Protein AF-0000000075752750 (afdb_homodimer)

Foldseek 3Di:
DEEEEEDDALLSLLLQQLVQVDPYAYEYEYQDDDPSCVPGNHHYDHDPLALVRLLVRCQPGQEYEYQDDDDLVCLLSSLVSNCSSCLPHPHHQEYEGNDQAFPCVVVLCPLVVCSVSVVSSLVVVVVDDRHFYAYEHQFAELLQVDPPVLRSHDHLPLLAQADPVQLEGEQEAPQFAKAFYAHSSLVSLLVVLQSVCCSVVVDGDDHYAYAGQDMDGSVVVQVLVCVVPVSHDYDYDYLVVLVVLLVVCVVVVNPCSSSSSSNNVSVDNRRPDDPVRHDDACDDSNNPDHGDDSNNVVVVSVVVVVD/DEEEEEDDALLSLLLQQLVQVDPYAYEYEYQDDDPSCVPGNHHYDYDPLALVRLLVRCQPGQEYEYQDDDDLVCLLSSLVSNCSSCLPHPHHQEYEGNDQAFQCVVVLCPLVVCSVSVVNSLVVVVVDDRHFYAYEHQFAELLQVDPPVLRSHDHLPLLAQADPVQLEGEQEAPQFAKAFYAHSSLVSLLVVLQSVCCSVVVDGDDHYAYAGQDMDGSVVVQVLVCVVPVSHDYDYDYLVVLVVLLVVCVVVVNPCSSSSSSNNVSVDNRRPDDPVRHDDACDDSNNPDHGDDSNNVVVVSVVVVVD

pLDDT: mean 96.0, std 5.44, range [47.97, 98.88]

Structure (mmCIF, N/CA/C/O backbone):
data_AF-0000000075752750-model_v1
#
loop_
_entity.id
_entity.type
_entity.pdbx_description
1 polymer 'Pc13g11240 protein'
#
loop_
_atom_site.group_PDB
_atom_site.id
_atom_site.type_symbol
_atom_site.label_atom_id
_atom_site.label_alt_id
_atom_site.label_comp_id
_atom_site.label_asym_id
_atom_site.label_entity_id
_atom_site.label_seq_id
_atom_site.pdbx_PDB_ins_code
_atom_site.Cartn_x
_atom_site.Cartn_y
_atom_site.Cartn_z
_atom_site.occupancy
_atom_site.B_iso_or_equiv
_atom_site.auth_seq_id
_atom_site.auth_comp_id
_atom_site.auth_asym_id
_atom_site.auth_atom_id
_atom_site.pdbx_PDB_model_num
ATOM 1 N N . MET A 1 1 ? 0.441 30.922 26.984 1 95.94 1 MET A N 1
ATOM 2 C CA . MET A 1 1 ? 0.992 31.484 25.75 1 95.94 1 MET A CA 1
ATOM 3 C C . MET A 1 1 ? -0.102 32.125 24.906 1 95.94 1 MET A C 1
ATOM 5 O O . MET A 1 1 ? -1.287 32 25.219 1 95.94 1 MET A O 1
ATOM 9 N N . LYS A 1 2 ? 0.288 32.969 23.938 1 98 2 LYS A N 1
ATOM 10 C CA . LYS A 1 2 ? -0.634 33.531 22.953 1 98 2 LYS A CA 1
ATOM 11 C C . LYS A 1 2 ? -0.424 32.906 21.594 1 98 2 LYS A C 1
ATOM 13 O O . LYS A 1 2 ? 0.65 33.031 21 1 98 2 LYS A O 1
ATOM 18 N N . ILE A 1 3 ? -1.466 32.281 21.062 1 98.25 3 ILE A N 1
ATOM 19 C CA . ILE A 1 3 ? -1.361 31.484 19.828 1 98.25 3 ILE A CA 1
ATOM 20 C C . ILE A 1 3 ? -2.275 32.094 18.766 1 98.25 3 ILE A C 1
ATOM 22 O O . ILE A 1 3 ? -3.451 32.344 19.031 1 98.25 3 ILE A O 1
ATOM 26 N N . ALA A 1 4 ? -1.697 32.312 17.641 1 98.62 4 ALA A N 1
ATOM 27 C CA . ALA A 1 4 ? -2.484 32.75 16.484 1 98.62 4 ALA A CA 1
ATOM 28 C C . ALA A 1 4 ? -2.92 31.562 15.633 1 98.62 4 ALA A C 1
ATOM 30 O O . ALA A 1 4 ? -2.104 30.703 15.281 1 98.62 4 ALA A O 1
ATOM 31 N N . LEU A 1 5 ? -4.168 31.453 15.344 1 98.31 5 LEU A N 1
ATOM 32 C CA . LEU A 1 5 ? -4.715 30.531 14.359 1 98.31 5 LEU A CA 1
ATOM 33 C C . LEU A 1 5 ? -5.113 31.25 13.078 1 98.31 5 LEU A C 1
ATOM 35 O O . LEU A 1 5 ? -5.949 32.156 13.117 1 98.31 5 LEU A O 1
ATOM 39 N N . VAL A 1 6 ? -4.457 30.891 12.016 1 98.38 6 VAL A N 1
ATOM 40 C CA . VAL A 1 6 ? -4.762 31.547 10.742 1 98.38 6 VAL A CA 1
ATOM 41 C C . VAL A 1 6 ? -5.699 30.656 9.922 1 98.38 6 VAL A C 1
ATOM 43 O O . VAL A 1 6 ? -5.332 29.547 9.531 1 98.38 6 VAL A O 1
ATOM 46 N N . GLY A 1 7 ? -6.852 31.125 9.562 1 96 7 GLY A N 1
ATOM 47 C CA . GLY A 1 7 ? -7.883 30.375 8.875 1 96 7 GLY A CA 1
ATOM 48 C C . GLY A 1 7 ? -9.016 29.938 9.789 1 96 7 GLY A C 1
ATOM 49 O O . GLY A 1 7 ? -8.773 29.297 10.82 1 96 7 GLY A O 1
ATOM 50 N N . ALA A 1 8 ? -10.227 30.25 9.383 1 92.75 8 ALA A N 1
ATOM 51 C CA . ALA A 1 8 ? -11.398 29.953 10.195 1 92.75 8 ALA A CA 1
ATOM 52 C C . ALA A 1 8 ? -12.336 28.984 9.477 1 92.75 8 ALA A C 1
ATOM 54 O O . ALA A 1 8 ? -13.555 29.141 9.531 1 92.75 8 ALA A O 1
ATOM 55 N N . GLY A 1 9 ? -11.742 28.094 8.672 1 93.5 9 GLY A N 1
ATOM 56 C CA . GLY A 1 9 ? -12.531 27.016 8.109 1 93.5 9 GLY A CA 1
ATOM 57 C C . GLY A 1 9 ? -12.922 25.969 9.133 1 93.5 9 GLY A C 1
ATOM 58 O O . GLY A 1 9 ? -12.766 26.172 10.336 1 93.5 9 GLY A O 1
ATOM 59 N N . GLU A 1 10 ? -13.43 24.844 8.703 1 94.44 10 GLU A N 1
ATOM 60 C CA . GLU A 1 10 ? -13.969 23.797 9.578 1 94.44 10 GLU A CA 1
ATOM 61 C C . GLU A 1 10 ? -12.891 23.266 10.516 1 94.44 10 GLU A C 1
ATOM 63 O O . GLU A 1 10 ? -13.117 23.125 11.719 1 94.44 10 GLU A O 1
ATOM 68 N N . VAL A 1 11 ? -11.711 22.953 9.977 1 96.69 11 VAL A N 1
ATOM 69 C CA . VAL A 1 11 ? -10.617 22.453 10.812 1 96.69 11 VAL A CA 1
ATOM 70 C C . VAL A 1 11 ? -10.188 23.531 11.805 1 96.69 11 VAL A C 1
ATOM 72 O O . VAL A 1 11 ? -9.977 23.25 12.984 1 96.69 11 VAL A O 1
ATOM 75 N N . GLY A 1 12 ? -10.07 24.766 11.312 1 96.62 12 GLY A N 1
ATOM 76 C CA . GLY A 1 12 ? -9.711 25.891 12.18 1 96.62 12 GLY A CA 1
ATOM 77 C C . GLY A 1 12 ? -10.672 26.062 13.344 1 96.62 12 GLY A C 1
ATOM 78 O O . GLY A 1 12 ? -10.242 26.266 14.484 1 96.62 12 GLY A O 1
ATOM 79 N N . LEU A 1 13 ? -11.922 25.953 13.039 1 94.94 13 LEU A N 1
ATOM 80 C CA . LEU A 1 13 ? -12.945 26.109 14.07 1 94.94 13 LEU A CA 1
ATOM 81 C C . LEU A 1 13 ? -12.836 25 15.109 1 94.94 13 LEU A C 1
ATOM 83 O O . LEU A 1 13 ? -13.008 25.25 16.312 1 94.94 13 LEU A O 1
ATOM 87 N N . CYS A 1 14 ? -12.547 23.781 14.688 1 95.81 14 CYS A N 1
ATOM 88 C CA . CYS A 1 14 ? -12.359 22.688 15.625 1 95.81 14 CYS A CA 1
ATOM 89 C C . CYS A 1 14 ? -11.156 22.938 16.531 1 95.81 14 CYS A C 1
ATOM 91 O O . CYS A 1 14 ? -11.242 22.75 17.734 1 95.81 14 CYS A O 1
ATOM 93 N N . LEU A 1 15 ? -10.07 23.438 15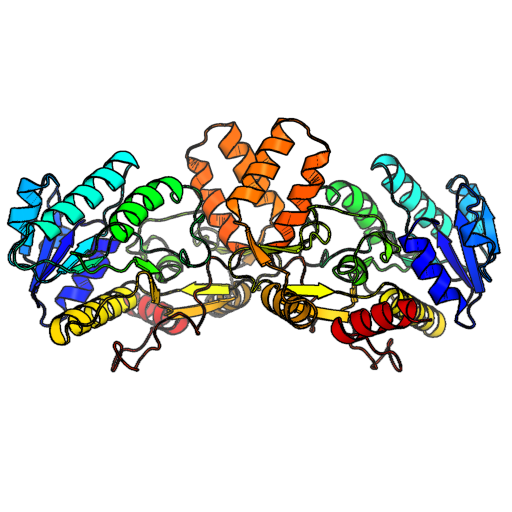.953 1 97.31 15 LEU A N 1
ATOM 94 C CA . LEU A 1 15 ? -8.852 23.672 16.734 1 97.31 15 LEU A CA 1
ATOM 95 C C . LEU A 1 15 ? -9.055 24.812 17.719 1 97.31 15 LEU A C 1
ATOM 97 O O . LEU A 1 15 ? -8.719 24.688 18.906 1 97.31 15 LEU A O 1
ATOM 101 N N . VAL A 1 16 ? -9.664 25.906 17.25 1 96.12 16 VAL A N 1
ATOM 102 C CA . VAL A 1 16 ? -9.812 27.078 18.109 1 96.12 16 VAL A CA 1
ATOM 103 C C . VAL A 1 16 ? -10.742 26.75 19.266 1 96.12 16 VAL A C 1
ATOM 105 O O . VAL A 1 16 ? -10.531 27.219 20.391 1 96.12 16 VAL A O 1
ATOM 108 N N . THR A 1 17 ? -11.773 25.953 19 1 95.19 17 THR A N 1
ATOM 109 C CA . THR A 1 17 ? -12.688 25.531 20.047 1 95.19 17 THR A CA 1
ATOM 110 C C . THR A 1 17 ? -11.93 24.812 21.156 1 95.19 17 THR A C 1
ATOM 112 O O . THR A 1 17 ? -12.156 25.078 22.344 1 95.19 17 THR A O 1
ATOM 115 N N . GLU A 1 18 ? -11.062 23.953 20.781 1 95.69 18 GLU A N 1
ATOM 116 C CA . GLU A 1 18 ? -10.281 23.203 21.766 1 95.69 18 GLU A CA 1
ATOM 117 C C . GLU A 1 18 ? -9.234 24.094 22.438 1 95.69 18 GLU A C 1
ATOM 119 O O . GLU A 1 18 ? -9.008 23.984 23.641 1 95.69 18 GLU A O 1
ATOM 124 N N . PHE A 1 19 ? -8.547 24.984 21.625 1 97.25 19 PHE A N 1
ATOM 125 C CA . PHE A 1 19 ? -7.547 25.891 22.172 1 97.25 19 PHE A CA 1
ATOM 126 C C . PHE A 1 19 ? -8.148 26.766 23.266 1 97.25 19 PHE A C 1
ATOM 128 O O . PHE A 1 19 ? -7.52 27 24.312 1 97.25 19 PHE A O 1
ATOM 135 N N . CYS A 1 20 ? -9.344 27.172 23.078 1 96.38 20 CYS A N 1
ATOM 136 C CA . CYS A 1 20 ? -9.992 28.125 23.984 1 96.38 20 CYS A CA 1
ATOM 137 C C . CYS A 1 20 ? -10.367 27.469 25.297 1 96.38 20 CYS A C 1
ATOM 139 O O . CYS A 1 20 ? -10.695 28.156 26.266 1 96.38 20 CYS A O 1
ATOM 141 N N . LYS A 1 21 ? -10.305 26.141 25.375 1 95.25 21 LYS A N 1
ATOM 142 C CA . LYS A 1 21 ? -10.555 25.438 26.625 1 95.25 21 LYS A CA 1
ATOM 143 C C . LYS A 1 21 ? -9.328 25.484 27.531 1 95.25 21 LYS A C 1
ATOM 145 O O . LYS A 1 21 ? -9.414 25.172 28.719 1 95.25 21 LYS A O 1
ATOM 150 N N . SER A 1 22 ? -8.234 25.891 26.969 1 94.12 22 SER A N 1
ATOM 151 C CA . SER A 1 22 ? -7.004 26.016 27.75 1 94.12 22 SER A CA 1
ATOM 152 C C . SER A 1 22 ? -6.848 27.406 28.328 1 94.12 22 SER A C 1
ATOM 154 O O . SER A 1 22 ? -7.73 28.25 28.172 1 94.12 22 SER A O 1
ATOM 156 N N . GLU A 1 23 ? -5.754 27.578 29.094 1 92.44 23 GLU A N 1
ATOM 157 C CA . GLU A 1 23 ? -5.473 28.875 29.672 1 92.44 23 GLU A CA 1
ATOM 158 C C . GLU A 1 23 ? -4.738 29.781 28.688 1 92.44 23 GLU A C 1
ATOM 160 O O . GLU A 1 23 ? -4.422 30.938 29.016 1 92.44 23 GLU A O 1
ATOM 165 N N . ASP A 1 24 ? -4.57 29.297 27.5 1 95.12 24 ASP A N 1
ATOM 166 C CA . ASP A 1 24 ? -3.84 30.047 26.5 1 95.12 24 ASP A CA 1
ATOM 167 C C . ASP A 1 24 ? -4.719 31.141 25.891 1 95.12 24 ASP A C 1
ATOM 169 O O . ASP A 1 24 ? -5.945 31 25.844 1 95.12 24 ASP A O 1
ATOM 173 N N . LYS A 1 25 ? -4.055 32.25 25.5 1 97 25 LYS A N 1
ATOM 174 C CA . LYS A 1 25 ? -4.746 33.281 24.719 1 97 25 LYS A CA 1
ATOM 175 C C . LYS A 1 25 ? -4.758 32.906 23.234 1 97 25 LYS A C 1
ATOM 177 O O . LYS A 1 25 ? -3.73 32.531 22.672 1 97 25 LYS A O 1
ATOM 182 N N . VAL A 1 26 ? -5.941 33 22.625 1 97.62 26 VAL A N 1
ATOM 183 C CA . VAL A 1 26 ? -6.09 32.594 21.234 1 97.62 26 VAL A CA 1
ATOM 184 C C . VAL A 1 26 ? -6.504 33.781 20.375 1 97.62 26 VAL A C 1
ATOM 186 O O . VAL A 1 26 ? -7.402 34.531 20.75 1 97.62 26 VAL A O 1
ATOM 189 N N . VAL A 1 27 ? -5.828 33.969 19.297 1 97.56 27 VAL A N 1
ATOM 190 C CA . VAL A 1 27 ? -6.152 34.969 18.266 1 97.56 27 VAL A CA 1
ATOM 191 C C . VAL A 1 27 ? -6.461 34.281 16.953 1 97.56 27 VAL A C 1
ATOM 193 O O . VAL A 1 27 ? -5.672 33.438 16.469 1 97.56 27 VAL A O 1
ATOM 196 N N . VAL A 1 28 ? -7.613 34.562 16.391 1 97.62 28 VAL A N 1
ATOM 197 C CA . VAL A 1 28 ? -7.973 34 15.094 1 97.62 28 VAL A CA 1
ATOM 198 C C . VAL A 1 28 ? -7.809 35.062 13.992 1 97.62 28 VAL A C 1
ATOM 200 O O . VAL A 1 28 ? -8.375 36.125 14.078 1 97.62 28 VAL A O 1
ATOM 203 N N . LEU A 1 29 ? -6.945 34.781 13.055 1 98 29 LEU A N 1
ATOM 204 C CA . LEU A 1 29 ? -6.793 35.625 11.867 1 98 29 LEU A CA 1
ATOM 205 C C . LEU A 1 29 ? -7.617 35.062 10.711 1 98 29 LEU A C 1
ATOM 207 O O . LEU A 1 29 ? -7.445 33.906 10.312 1 98 29 LEU A O 1
ATOM 211 N N . THR A 1 30 ? -8.508 35.812 10.188 1 96.62 30 THR A N 1
ATOM 212 C CA . THR A 1 30 ? -9.375 35.406 9.086 1 96.62 30 THR A CA 1
ATOM 213 C C . THR A 1 30 ? -9.711 36.594 8.195 1 96.62 30 THR A C 1
ATOM 215 O O . THR A 1 30 ? -9.562 37.75 8.602 1 96.62 30 THR A O 1
ATOM 218 N N . SER A 1 31 ? -10.016 36.312 6.906 1 94.56 31 SER A N 1
ATOM 219 C CA . SER A 1 31 ? -10.352 37.375 5.984 1 94.56 31 SER A CA 1
ATOM 220 C C . SER A 1 31 ? -11.805 37.812 6.16 1 94.56 31 SER A C 1
ATOM 222 O O . SER A 1 31 ? -12.172 38.938 5.746 1 94.56 31 SER A O 1
ATOM 224 N N . THR A 1 32 ? -12.641 36.938 6.688 1 90.12 32 THR A N 1
ATOM 225 C CA . THR A 1 32 ? -14.055 37.219 6.906 1 90.12 32 THR A CA 1
ATOM 226 C C . THR A 1 32 ? -14.492 36.781 8.297 1 90.12 32 THR A C 1
ATOM 228 O O . THR A 1 32 ? -14.086 35.688 8.75 1 90.12 32 THR A O 1
ATOM 231 N N . VAL A 1 33 ? -15.312 37.531 8.906 1 86.06 33 VAL A N 1
ATOM 232 C CA . VAL A 1 33 ? -15.797 37.188 10.234 1 86.06 33 VAL A CA 1
ATOM 233 C C . VAL A 1 33 ? -16.969 36.188 10.102 1 86.06 33 VAL A C 1
ATOM 235 O O . VAL A 1 33 ? -17.984 36.531 9.469 1 86.06 33 VAL A O 1
ATOM 238 N N . LYS A 1 34 ? -16.812 35.031 10.578 1 85.69 34 LYS A N 1
ATOM 239 C CA . LYS A 1 34 ? -17.875 34.062 10.617 1 85.69 34 LYS A CA 1
ATOM 240 C C . LYS A 1 34 ? -18.641 34.094 11.93 1 85.69 34 LYS A C 1
ATOM 242 O O . LYS A 1 34 ? -18.047 34.344 12.992 1 85.69 34 LYS A O 1
ATOM 247 N N . PRO A 1 35 ? -19.891 33.875 11.852 1 82.81 35 PRO A N 1
ATOM 248 C CA . PRO A 1 35 ? -20.703 33.875 13.07 1 82.81 35 PRO A CA 1
ATOM 249 C C . PRO A 1 35 ? -20.25 32.844 14.094 1 82.81 35 PRO A C 1
ATOM 251 O O . PRO A 1 35 ? -20.328 33.094 15.305 1 82.81 35 PRO A O 1
ATOM 254 N N . SER A 1 36 ? -19.719 31.766 13.688 1 82.75 36 SER A N 1
ATOM 255 C CA . SER A 1 36 ? -19.312 30.656 14.547 1 82.75 36 SER A CA 1
ATOM 256 C C . SER A 1 36 ? -18.156 31.078 15.469 1 82.75 36 SER A C 1
ATOM 258 O O . SER A 1 36 ? -17.906 30.422 16.484 1 82.75 36 SER A O 1
ATOM 260 N N . LEU A 1 37 ? -17.547 32.156 15.141 1 83.94 37 LEU A N 1
ATOM 261 C CA . LEU A 1 37 ? -16.391 32.594 15.906 1 83.94 37 LEU A CA 1
ATOM 262 C C . LEU A 1 37 ? -16.828 33.5 17.062 1 83.94 37 LEU A C 1
ATOM 264 O O . LEU A 1 37 ? -16.094 33.656 18.031 1 83.94 37 LEU A O 1
ATOM 268 N N . LYS A 1 38 ? -17.953 34.062 16.984 1 81.5 38 LYS A N 1
ATOM 269 C CA . LYS A 1 38 ? -18.406 35.062 17.938 1 81.5 38 LYS A CA 1
ATOM 270 C C . LYS A 1 38 ? -18.625 34.438 19.312 1 81.5 38 LYS A C 1
ATOM 272 O O . LYS A 1 38 ? -18.484 35.125 20.344 1 81.5 38 LYS A O 1
ATOM 277 N N . ASP A 1 39 ? -18.812 33.188 19.312 1 80.81 39 ASP A N 1
ATOM 278 C CA . ASP A 1 39 ? -19.141 32.531 20.578 1 80.81 39 ASP A CA 1
ATOM 279 C C . ASP A 1 39 ? -17.891 31.984 21.25 1 80.81 39 ASP A C 1
ATOM 281 O O . ASP A 1 39 ? -17.953 31.516 22.391 1 80.81 39 ASP A O 1
ATOM 285 N N . LEU A 1 40 ? -16.812 32.156 20.594 1 86.06 40 LEU A N 1
ATOM 286 C CA . LEU A 1 40 ? -15.562 31.594 21.125 1 86.06 40 LEU A CA 1
ATOM 287 C C . LEU A 1 40 ? -14.797 32.656 21.906 1 86.06 40 LEU A C 1
ATOM 289 O O . LEU A 1 40 ? -14.977 33.844 21.688 1 86.06 40 LEU A O 1
ATOM 293 N N . LYS A 1 41 ? -14.07 32.188 22.969 1 88.75 41 LYS A N 1
ATOM 294 C CA . LYS A 1 41 ? -13.211 33.062 23.75 1 88.75 41 LYS A CA 1
ATOM 295 C C . LYS A 1 41 ? -11.906 33.375 23.016 1 88.75 41 LYS A C 1
ATOM 297 O O . LYS A 1 41 ? -10.828 33.062 23.531 1 88.75 41 LYS A O 1
ATOM 302 N N . ALA A 1 42 ? -11.953 33.812 21.797 1 94.75 42 ALA A N 1
ATOM 303 C CA . ALA A 1 42 ? -10.773 34.156 21 1 94.75 42 ALA A CA 1
ATOM 304 C C . ALA A 1 42 ? -10.859 35.562 20.453 1 94.75 42 ALA A C 1
ATOM 306 O O . ALA A 1 42 ? -11.945 36.062 20.141 1 94.75 42 ALA A O 1
ATOM 307 N N . GLU A 1 43 ? -9.781 36.219 20.453 1 95.81 43 GLU A N 1
ATOM 308 C CA . GLU A 1 43 ? -9.688 37.5 19.75 1 95.81 43 GLU A CA 1
ATOM 309 C C . GLU A 1 43 ? -9.672 37.281 18.234 1 95.81 43 GLU A C 1
ATOM 311 O O . GLU A 1 43 ? -8.977 36.406 17.734 1 95.81 43 GLU A O 1
ATOM 316 N N . ILE A 1 44 ? -10.539 38.094 17.516 1 96.19 44 ILE A N 1
ATOM 317 C CA . ILE A 1 44 ? -10.602 38 16.062 1 96.19 44 ILE A CA 1
ATOM 318 C C . ILE A 1 44 ? -9.867 39.156 15.422 1 96.19 44 ILE A C 1
ATOM 320 O O . ILE A 1 44 ? -10.117 40.312 15.773 1 96.19 44 ILE A O 1
ATOM 324 N N . ARG A 1 45 ? -8.938 38.875 14.562 1 96.88 45 ARG A N 1
ATOM 325 C CA . ARG A 1 45 ? -8.234 39.875 13.773 1 96.88 45 ARG A CA 1
ATOM 326 C C . ARG A 1 45 ? -8.438 39.656 12.281 1 96.88 45 ARG A C 1
ATOM 328 O O . ARG A 1 45 ? -8.125 38.562 11.758 1 96.88 45 ARG A O 1
ATOM 335 N N . LEU A 1 46 ? -8.953 40.656 11.609 1 96.5 46 LEU A N 1
ATOM 336 C CA . LEU A 1 46 ? -9.102 40.594 10.164 1 96.5 46 LEU A CA 1
ATOM 337 C C . LEU A 1 46 ? -7.758 40.75 9.461 1 96.5 46 LEU A C 1
ATOM 339 O O . LEU A 1 46 ? -6.902 41.5 9.922 1 96.5 46 LEU A O 1
ATOM 343 N N . THR A 1 47 ? -7.586 40 8.359 1 97.62 47 THR A N 1
ATOM 344 C CA . THR A 1 47 ? -6.312 40.031 7.652 1 97.62 47 THR A CA 1
ATOM 345 C C . THR A 1 47 ? -6.52 39.875 6.152 1 97.62 47 THR A C 1
ATOM 347 O O . THR A 1 47 ? -7.438 39.188 5.719 1 97.62 47 THR A O 1
ATOM 350 N N . ASP A 1 48 ? -5.703 40.5 5.328 1 97.31 48 ASP A N 1
ATOM 351 C CA . ASP A 1 48 ? -5.652 40.281 3.889 1 97.31 48 ASP A CA 1
ATOM 352 C C . ASP A 1 48 ? -4.5 39.344 3.525 1 97.31 48 ASP A C 1
ATOM 354 O O . ASP A 1 48 ? -4.18 39.156 2.346 1 97.31 48 ASP A O 1
ATOM 358 N N . TYR A 1 49 ? -3.791 38.812 4.48 1 97.81 49 TYR A N 1
ATOM 359 C CA . TYR A 1 49 ? -2.74 37.812 4.422 1 97.81 49 TYR A CA 1
ATOM 360 C C . TYR A 1 49 ? -1.481 38.344 3.77 1 97.81 49 TYR A C 1
ATOM 362 O O . TYR A 1 49 ? -0.611 37.594 3.334 1 97.81 49 TYR A O 1
ATOM 370 N N . SER A 1 50 ? -1.345 39.719 3.666 1 98.25 50 SER A N 1
ATOM 371 C CA . SER A 1 50 ? -0.08 40.344 3.264 1 98.25 50 SER A CA 1
ATOM 372 C C . SER A 1 50 ? 0.949 40.25 4.387 1 98.25 50 SER A C 1
ATOM 374 O O . SER A 1 50 ? 0.588 40.188 5.562 1 98.25 50 SER A O 1
ATOM 376 N N . VAL A 1 51 ? 2.197 40.344 4.012 1 98.31 51 VAL A N 1
ATOM 377 C CA . VAL A 1 51 ? 3.27 40.25 5 1 98.31 51 VAL A CA 1
ATOM 378 C C . VAL A 1 51 ? 3.1 41.344 6.039 1 98.31 51 VAL A C 1
ATOM 380 O O . VAL A 1 51 ? 3.199 41.094 7.242 1 98.31 51 VAL A O 1
ATOM 383 N N . ASP A 1 52 ? 2.787 42.562 5.598 1 97.56 52 ASP A N 1
ATOM 384 C CA . ASP A 1 52 ? 2.662 43.688 6.5 1 97.56 52 ASP A CA 1
ATOM 385 C C . ASP A 1 52 ? 1.508 43.5 7.48 1 97.56 52 ASP A C 1
ATOM 387 O O . ASP A 1 52 ? 1.644 43.781 8.672 1 97.56 52 ASP A O 1
ATOM 391 N N . ASP A 1 53 ? 0.481 43.062 6.973 1 98 53 ASP A N 1
ATOM 392 C CA . ASP A 1 53 ? -0.694 42.844 7.809 1 98 53 ASP A CA 1
ATOM 393 C C . ASP A 1 53 ? -0.461 41.688 8.797 1 98 53 ASP A C 1
ATOM 395 O O . ASP A 1 53 ? -0.799 41.812 9.977 1 98 53 ASP A O 1
ATOM 399 N N . LEU A 1 54 ? 0.064 40.594 8.344 1 98.62 54 LEU A N 1
ATOM 400 C CA . LEU A 1 54 ? 0.346 39.438 9.18 1 98.62 54 LEU A CA 1
ATOM 401 C C . LEU A 1 54 ? 1.376 39.781 10.25 1 98.62 54 LEU A C 1
ATOM 403 O O . LEU A 1 54 ? 1.25 39.344 11.398 1 98.62 54 LEU A O 1
ATOM 407 N N . LYS A 1 55 ? 2.402 40.531 9.859 1 97.88 55 LYS A N 1
ATOM 408 C CA . LYS A 1 55 ? 3.424 40.938 10.828 1 97.88 55 LYS A CA 1
ATOM 409 C C . LYS A 1 55 ? 2.803 41.656 12.016 1 97.88 55 LYS A C 1
ATOM 411 O O . LYS A 1 55 ? 3.119 41.344 13.164 1 97.88 55 LYS A O 1
ATOM 416 N N . LYS A 1 56 ? 1.928 42.562 11.727 1 97.88 56 LYS A N 1
ATOM 417 C CA . LYS A 1 56 ? 1.258 43.312 12.773 1 97.88 56 LYS A CA 1
ATOM 418 C C . LYS A 1 56 ? 0.414 42.406 13.656 1 97.88 56 LYS A C 1
ATOM 420 O O . LYS A 1 56 ? 0.432 42.531 14.883 1 97.88 56 LYS A O 1
ATOM 425 N N . SER A 1 57 ? -0.27 41.5 13.016 1 97.94 57 SER A N 1
ATOM 426 C CA . SER A 1 57 ? -1.229 40.656 13.711 1 97.94 57 SER A CA 1
ATOM 427 C C . SER A 1 57 ? -0.523 39.594 14.531 1 97.94 57 SER A C 1
ATOM 429 O O . SER A 1 57 ? -1.062 39.125 15.531 1 97.94 57 SER A O 1
ATOM 431 N N . LEU A 1 58 ? 0.704 39.219 14.195 1 98.44 58 LEU A N 1
ATOM 432 C CA . LEU A 1 58 ? 1.392 38.094 14.812 1 98.44 58 LEU A CA 1
ATOM 433 C C . LEU A 1 58 ? 2.422 38.562 15.828 1 98.44 58 LEU A C 1
ATOM 435 O O . LEU A 1 58 ? 2.926 37.781 16.625 1 98.44 58 LEU A O 1
ATOM 439 N N . ASP A 1 59 ? 2.705 39.906 15.906 1 97.44 59 ASP A N 1
ATOM 440 C CA . ASP A 1 59 ? 3.857 40.438 16.625 1 97.44 59 ASP A CA 1
ATOM 441 C C . ASP A 1 59 ? 3.744 40.156 18.125 1 97.44 59 ASP A C 1
ATOM 443 O O . ASP A 1 59 ? 4.754 40.125 18.828 1 97.44 59 ASP A O 1
ATOM 447 N N . ASP A 1 60 ? 2.551 40.062 18.656 1 97.94 60 ASP A N 1
ATOM 448 C CA . ASP A 1 60 ? 2.385 39.812 20.094 1 97.94 60 ASP A CA 1
ATOM 449 C C . ASP A 1 60 ? 2.08 38.375 20.375 1 97.94 60 ASP A C 1
ATOM 451 O O . ASP A 1 60 ? 1.724 38 21.5 1 97.94 60 ASP A O 1
ATOM 455 N N . CYS A 1 61 ? 2.141 37.469 19.375 1 98.62 61 CYS A N 1
ATOM 456 C CA . CYS A 1 61 ? 1.844 36.031 19.531 1 98.62 61 CYS A CA 1
ATOM 457 C C . CYS A 1 61 ? 3.125 35.219 19.703 1 98.62 61 CYS A C 1
ATOM 459 O O . CYS A 1 61 ? 4.18 35.625 19.203 1 98.62 61 CYS A O 1
ATOM 461 N N . ASP A 1 62 ? 3.047 34.125 20.406 1 98.5 62 ASP A N 1
ATOM 462 C CA . ASP A 1 62 ? 4.188 33.25 20.625 1 98.5 62 ASP A CA 1
ATOM 463 C C . ASP A 1 62 ? 4.348 32.25 19.469 1 98.5 62 ASP A C 1
ATOM 465 O O . ASP A 1 62 ? 5.461 31.812 19.172 1 98.5 62 ASP A O 1
ATOM 469 N N . ALA A 1 63 ? 3.266 31.844 18.891 1 98.75 63 ALA A N 1
ATOM 470 C CA . ALA A 1 63 ? 3.238 30.859 17.828 1 98.75 63 ALA A CA 1
ATOM 471 C C . ALA A 1 63 ? 2.059 31.094 16.875 1 98.75 63 ALA A C 1
ATOM 473 O O . ALA A 1 63 ? 1.089 31.75 17.25 1 98.75 63 ALA A O 1
ATOM 474 N N . VAL A 1 64 ? 2.209 30.578 15.664 1 98.88 64 VAL A N 1
ATOM 475 C CA . VAL A 1 64 ? 1.134 30.672 14.68 1 98.88 64 VAL A CA 1
ATOM 476 C C . VAL A 1 64 ? 0.852 29.297 14.094 1 98.88 64 VAL A C 1
ATOM 478 O O . VAL A 1 64 ? 1.779 28.547 13.773 1 98.88 64 VAL A O 1
ATOM 481 N N . VAL A 1 65 ? -0.401 28.891 14.055 1 98.88 65 VAL A N 1
ATOM 482 C CA . VAL A 1 65 ? -0.922 27.656 13.477 1 98.88 65 VAL A CA 1
ATOM 483 C C . VAL A 1 65 ? -1.84 27.984 12.297 1 98.88 65 VAL A C 1
ATOM 485 O O . VAL A 1 65 ? -2.795 28.75 12.445 1 98.88 65 VAL A O 1
ATOM 488 N N . SER A 1 66 ? -1.514 27.438 11.156 1 98.81 66 SER A N 1
ATOM 489 C CA . SER A 1 66 ? -2.332 27.719 9.984 1 98.81 66 SER A CA 1
ATOM 490 C C . SER A 1 66 ? -3.246 26.531 9.648 1 98.81 66 SER A C 1
ATOM 492 O O . SER A 1 66 ? -2.83 25.375 9.727 1 98.81 66 SER A O 1
ATOM 494 N N . THR A 1 67 ? -4.496 26.797 9.305 1 98.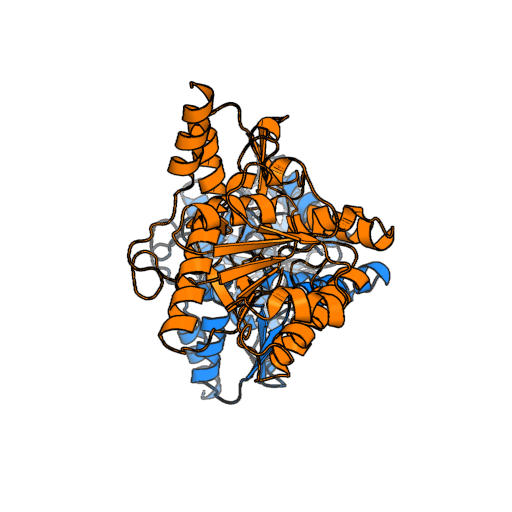19 67 THR A N 1
ATOM 495 C CA . THR A 1 67 ? -5.445 25.828 8.766 1 98.19 67 THR A CA 1
ATOM 496 C C . THR A 1 67 ? -6.016 26.312 7.438 1 98.19 67 THR A C 1
ATOM 498 O O . THR A 1 67 ? -7.105 25.906 7.035 1 98.19 67 THR A O 1
ATOM 501 N N . LEU A 1 68 ? -5.262 27.203 6.793 1 96.81 68 LEU A N 1
ATOM 502 C CA . LEU A 1 68 ? -5.695 27.781 5.523 1 96.81 68 LEU A CA 1
ATOM 503 C C . LEU A 1 68 ? -5.707 26.734 4.422 1 96.81 68 LEU A C 1
ATOM 505 O O . LEU A 1 68 ? -4.793 25.906 4.336 1 96.81 68 LEU A O 1
ATOM 509 N N . SER A 1 69 ? -6.812 26.672 3.752 1 90 69 SER A N 1
ATOM 510 C CA . SER A 1 69 ? -6.918 25.906 2.514 1 90 69 SER A CA 1
ATOM 511 C C . SER A 1 69 ? -7.297 26.812 1.342 1 90 69 SER A C 1
ATOM 513 O O . SER A 1 69 ? -7.613 27.984 1.531 1 90 69 SER A O 1
ATOM 515 N N . GLY A 1 70 ? -7.223 26.344 0.14 1 86 70 GLY A N 1
ATOM 516 C CA . GLY A 1 70 ? -7.578 27.125 -1.035 1 86 70 GLY A CA 1
ATOM 517 C C . GLY A 1 70 ? -6.82 26.703 -2.281 1 86 70 GLY A C 1
ATOM 518 O O . GLY A 1 70 ? -6.152 25.672 -2.287 1 86 70 GLY A O 1
ATOM 519 N N . PRO A 1 71 ? -6.98 27.625 -3.291 1 89.38 71 PRO A N 1
ATOM 520 C CA . PRO A 1 71 ? -6.25 27.328 -4.527 1 89.38 71 PRO A CA 1
ATOM 521 C C . PRO A 1 71 ? -4.738 27.281 -4.32 1 89.38 71 PRO A C 1
ATOM 523 O O . PRO A 1 71 ? -4.227 27.844 -3.354 1 89.38 71 PRO A O 1
ATOM 526 N N . ASN A 1 72 ? -4.098 26.641 -5.188 1 92.94 72 ASN A N 1
ATOM 527 C CA . ASN A 1 72 ? -2.668 26.375 -5.062 1 92.94 72 ASN A CA 1
ATOM 528 C C . ASN A 1 72 ? -1.869 27.656 -4.887 1 92.94 72 ASN A C 1
ATOM 530 O O . ASN A 1 72 ? -1.053 27.766 -3.973 1 92.94 72 ASN A O 1
ATOM 534 N N . GLU A 1 73 ? -2.146 28.641 -5.652 1 96.06 73 GLU A N 1
ATOM 535 C CA . GLU A 1 73 ? -1.38 29.875 -5.605 1 96.06 73 GLU A CA 1
ATOM 536 C C . GLU A 1 73 ? -1.609 30.609 -4.289 1 96.06 73 GLU A C 1
ATOM 538 O O . GLU A 1 73 ? -0.677 31.188 -3.725 1 96.06 73 GLU A O 1
ATOM 543 N N . PHE A 1 74 ? -2.795 30.578 -3.889 1 97.06 74 PHE A N 1
ATOM 544 C CA . PHE A 1 74 ? -3.107 31.219 -2.617 1 97.06 74 PHE A CA 1
ATOM 545 C C . PHE A 1 74 ? -2.434 30.484 -1.461 1 97.06 74 PHE A C 1
ATOM 547 O O . PHE A 1 74 ? -1.867 31.125 -0.567 1 97.06 74 PHE A O 1
ATOM 554 N N . TYR A 1 75 ? -2.516 29.203 -1.452 1 97.88 75 TYR A N 1
ATOM 555 C CA . TYR A 1 75 ? -1.867 28.422 -0.41 1 97.88 75 TYR A CA 1
ATOM 556 C C . TYR A 1 75 ? -0.385 28.75 -0.312 1 97.88 75 TYR A C 1
ATOM 558 O O . TYR A 1 75 ? 0.131 29 0.779 1 97.88 75 TYR A O 1
ATOM 566 N N . ILE A 1 76 ? 0.307 28.812 -1.436 1 98.38 76 ILE A N 1
ATOM 567 C CA . ILE A 1 76 ? 1.742 29.062 -1.474 1 98.38 76 ILE A CA 1
ATOM 568 C C . ILE A 1 76 ? 2.027 30.469 -0.967 1 98.38 76 ILE A C 1
ATOM 570 O O . ILE A 1 76 ? 2.871 30.672 -0.089 1 98.38 76 ILE A O 1
ATOM 574 N N . SER A 1 77 ? 1.281 31.453 -1.462 1 98.25 77 SER A N 1
ATOM 575 C CA . SER A 1 77 ? 1.542 32.844 -1.101 1 98.25 77 SER A CA 1
ATOM 576 C C . SER A 1 77 ? 1.224 33.094 0.369 1 98.25 77 SER A C 1
ATOM 578 O O . SER A 1 77 ? 1.997 33.75 1.071 1 98.25 77 SER A O 1
ATOM 580 N N . ALA A 1 78 ? 0.11 32.594 0.809 1 98.25 78 ALA A N 1
ATOM 581 C CA . ALA A 1 78 ? -0.308 32.844 2.189 1 98.25 78 ALA A CA 1
ATOM 582 C C . ALA A 1 78 ? 0.712 32.25 3.172 1 98.25 78 ALA A C 1
ATOM 584 O O . ALA A 1 78 ? 1.097 32.938 4.133 1 98.25 78 ALA A O 1
ATOM 585 N N . HIS A 1 79 ? 1.174 31.047 2.924 1 98.75 79 HIS A N 1
ATOM 586 C CA . HIS A 1 79 ? 2.098 30.406 3.857 1 98.75 79 HIS A CA 1
ATOM 587 C C . HIS A 1 79 ? 3.496 31 3.738 1 98.75 79 HIS A C 1
ATOM 589 O O . HIS A 1 79 ? 4.227 31.094 4.727 1 98.75 79 HIS A O 1
ATOM 595 N N . SER A 1 80 ? 3.873 31.453 2.523 1 98.62 80 SER A N 1
ATOM 596 C CA . SER A 1 80 ? 5.113 32.219 2.377 1 98.62 80 SER A CA 1
ATOM 597 C C . SER A 1 80 ? 5.066 33.531 3.17 1 98.62 80 SER A C 1
ATOM 599 O O . SER A 1 80 ? 6.039 33.875 3.83 1 98.62 80 SER A O 1
ATOM 601 N N . ASN A 1 81 ? 3.963 34.156 3.086 1 98.81 81 ASN A N 1
ATOM 602 C CA . ASN A 1 81 ? 3.793 35.438 3.791 1 98.81 81 ASN A CA 1
ATOM 603 C C . ASN A 1 81 ? 3.77 35.25 5.305 1 98.81 81 ASN A C 1
ATOM 605 O O . ASN A 1 81 ? 4.305 36.062 6.051 1 98.81 81 ASN A O 1
ATOM 609 N N . ILE A 1 82 ? 3.135 34.156 5.789 1 98.88 82 ILE A N 1
ATOM 610 C CA . ILE A 1 82 ? 3.141 33.875 7.215 1 98.88 82 ILE A CA 1
ATOM 611 C C . ILE A 1 82 ? 4.578 33.656 7.691 1 98.88 82 ILE A C 1
ATOM 613 O O . ILE A 1 82 ? 4.984 34.188 8.727 1 98.88 82 ILE A O 1
ATOM 617 N N . LEU A 1 83 ? 5.348 32.812 6.902 1 98.81 83 LEU A N 1
ATOM 618 C CA . LEU A 1 83 ? 6.742 32.562 7.242 1 98.81 83 LEU A CA 1
ATOM 619 C C . LEU A 1 83 ? 7.543 33.844 7.328 1 98.81 83 LEU A C 1
ATOM 621 O O . LEU A 1 83 ? 8.289 34.062 8.281 1 98.81 83 LEU A O 1
ATOM 625 N N . GLU A 1 84 ? 7.348 34.75 6.383 1 98.69 84 GLU A N 1
ATOM 626 C CA . GLU A 1 84 ? 8.055 36.031 6.359 1 98.69 84 GLU A CA 1
ATOM 627 C C . GLU A 1 84 ? 7.629 36.906 7.523 1 98.69 84 GLU A C 1
ATOM 629 O O . GLU A 1 84 ? 8.461 37.594 8.141 1 98.69 84 GLU A O 1
ATOM 634 N N . ALA A 1 85 ? 6.355 36.938 7.805 1 98.75 85 ALA A N 1
ATOM 635 C CA . ALA A 1 85 ? 5.852 37.688 8.938 1 98.75 85 ALA A CA 1
ATOM 636 C C . ALA A 1 85 ? 6.461 37.219 10.25 1 98.75 85 ALA A C 1
ATOM 638 O O . ALA A 1 85 ? 6.832 38 11.109 1 98.75 85 ALA A O 1
ATOM 639 N N . CYS A 1 86 ? 6.555 35.906 10.398 1 98.69 86 CYS A N 1
ATOM 640 C CA . CYS A 1 86 ? 7.191 35.344 11.578 1 98.69 86 CYS A CA 1
ATOM 641 C C . CYS A 1 86 ? 8.648 35.75 11.672 1 98.69 86 CYS A C 1
ATOM 643 O O . CYS A 1 86 ? 9.141 36.062 12.758 1 98.69 86 CYS A O 1
ATOM 645 N N . ARG A 1 87 ? 9.359 35.781 10.57 1 98.19 87 ARG A N 1
ATOM 646 C CA . ARG A 1 87 ? 10.766 36.188 10.539 1 98.19 87 ARG A CA 1
ATOM 647 C C . ARG A 1 87 ? 10.93 37.594 11.047 1 98.19 87 ARG A C 1
ATOM 649 O O . ARG A 1 87 ? 11.883 37.906 11.773 1 98.19 87 ARG A O 1
ATOM 656 N N . GLN A 1 88 ? 9.984 38.406 10.734 1 97.88 88 GLN A N 1
ATOM 657 C CA . GLN A 1 88 ? 10.078 39.844 11.055 1 97.88 88 GLN A CA 1
ATOM 658 C C . GLN A 1 88 ? 9.5 40.125 12.438 1 97.88 88 GLN A C 1
ATOM 660 O O . GLN A 1 88 ? 9.734 41.188 13.008 1 97.88 88 GLN A O 1
ATOM 665 N N . SER A 1 89 ? 8.695 39.219 12.875 1 97.69 89 SER A N 1
ATOM 666 C CA . SER A 1 89 ? 8.078 39.406 14.188 1 97.69 89 SER A CA 1
ATOM 667 C C . SER A 1 89 ? 9.117 39.344 15.297 1 97.69 89 SER A C 1
ATOM 669 O O . SER A 1 89 ? 10.102 38.594 15.195 1 97.69 89 SER A O 1
ATOM 671 N N . ARG A 1 90 ? 8.867 40.062 16.359 1 94.38 90 ARG A N 1
ATOM 672 C CA . ARG A 1 90 ? 9.773 40.031 17.516 1 94.38 90 ARG A CA 1
ATOM 673 C C . ARG A 1 90 ? 9.531 38.812 18.391 1 94.38 90 ARG A C 1
ATOM 675 O O . ARG A 1 90 ? 10.438 38.375 19.109 1 94.38 90 ARG A O 1
ATOM 682 N N . ARG A 1 91 ? 8.398 38.281 18.266 1 96.88 91 ARG A N 1
ATOM 683 C CA . ARG A 1 91 ? 8.023 37.281 19.266 1 96.88 91 ARG A CA 1
ATOM 684 C C . ARG A 1 91 ? 7.57 36 18.609 1 96.88 91 ARG A C 1
ATOM 686 O O . ARG A 1 91 ? 7.953 34.906 19.047 1 96.88 91 ARG A O 1
ATOM 693 N N . CYS A 1 92 ? 6.875 36.031 17.516 1 98.31 92 CYS A N 1
ATOM 694 C CA . CYS A 1 92 ? 6.25 34.844 16.891 1 98.31 92 CYS A CA 1
ATOM 695 C C . CYS A 1 92 ? 7.254 34.094 16.047 1 98.31 92 CYS A C 1
ATOM 697 O O . CYS A 1 92 ? 7.348 34.312 14.836 1 98.31 92 CYS A O 1
ATOM 699 N N . LYS A 1 93 ? 7.895 33.125 16.688 1 98 93 LYS A N 1
ATOM 700 C CA . LYS A 1 93 ? 8.992 32.438 16.016 1 98 93 LYS A CA 1
ATOM 701 C C . LYS A 1 93 ? 8.711 30.938 15.883 1 98 93 LYS A C 1
ATOM 703 O O . LYS A 1 93 ? 9.625 30.141 15.656 1 98 93 LYS A O 1
ATOM 708 N N . ARG A 1 94 ? 7.504 30.453 16.125 1 98.69 94 ARG A N 1
ATOM 709 C CA . ARG A 1 94 ? 7.051 29.078 15.945 1 98.69 94 ARG A CA 1
ATOM 710 C C . ARG A 1 94 ? 5.871 29.016 14.984 1 98.69 94 ARG A C 1
ATOM 712 O O . ARG A 1 94 ? 4.891 29.75 15.148 1 98.69 94 ARG A O 1
ATOM 719 N N . PHE A 1 95 ? 6.004 28.141 13.961 1 98.88 95 PHE A N 1
ATOM 720 C CA . PHE A 1 95 ? 5.035 28.109 12.875 1 98.88 95 PHE A CA 1
ATOM 721 C C . PHE A 1 95 ? 4.621 26.672 12.57 1 98.88 95 PHE A C 1
ATOM 723 O O . PHE A 1 95 ? 5.473 25.812 12.305 1 98.88 95 PHE A O 1
ATOM 730 N N . ILE A 1 96 ? 3.352 26.328 12.633 1 98.88 96 ILE A N 1
ATOM 731 C CA . ILE A 1 96 ? 2.766 25.094 12.125 1 98.88 96 ILE A CA 1
ATOM 732 C C . ILE A 1 96 ? 1.959 25.391 10.859 1 98.88 96 ILE A C 1
ATOM 734 O O . ILE A 1 96 ? 0.876 25.969 10.93 1 98.88 96 ILE A O 1
ATOM 738 N N . PRO A 1 97 ? 2.484 25.016 9.68 1 98.62 97 PRO A N 1
ATOM 739 C CA . PRO A 1 97 ? 1.77 25.266 8.422 1 98.62 97 PRO A CA 1
ATOM 740 C C . PRO A 1 97 ? 0.534 24.391 8.258 1 98.62 97 PRO A C 1
ATOM 742 O O . PRO A 1 97 ? 0.396 23.375 8.945 1 98.62 97 PRO A O 1
ATOM 745 N N . SER A 1 98 ? -0.35 24.766 7.367 1 98.38 98 SER A N 1
ATOM 746 C CA . SER A 1 98 ? -1.587 24.031 7.113 1 98.38 98 SER A CA 1
ATOM 747 C C . SER A 1 98 ? -1.331 22.797 6.266 1 98.38 98 SER A C 1
ATOM 749 O O . SER A 1 98 ? -1.696 22.75 5.09 1 98.38 98 SER A O 1
ATOM 751 N N . GLU A 1 99 ? -0.78 21.812 6.859 1 96.44 99 GLU A N 1
ATOM 752 C CA . GLU A 1 99 ? -0.642 20.5 6.227 1 96.44 99 GLU A CA 1
ATOM 753 C C . GLU A 1 99 ? -1.712 19.531 6.723 1 96.44 99 GLU A C 1
ATOM 755 O O . GLU A 1 99 ? -2.578 19.109 5.957 1 96.44 99 GLU A O 1
ATOM 760 N N . TRP A 1 100 ? -1.718 19.25 8.047 1 97.56 100 TRP A N 1
ATOM 761 C CA . TRP A 1 100 ? -2.734 18.375 8.625 1 97.56 100 TRP A CA 1
ATOM 762 C C . TRP A 1 100 ? -2.955 17.141 7.758 1 97.56 100 TRP A C 1
ATOM 764 O O . TRP A 1 100 ? -4.051 16.938 7.23 1 97.56 100 TRP A O 1
ATOM 774 N N . ASN A 1 101 ? -1.986 16.344 7.711 1 97.19 101 ASN A N 1
ATOM 775 C CA . ASN A 1 101 ? -1.938 15.375 6.617 1 97.19 101 ASN A CA 1
ATOM 776 C C . ASN A 1 101 ? -1.636 13.969 7.121 1 97.19 101 ASN A C 1
ATOM 778 O O . ASN A 1 101 ? -1.51 13.75 8.328 1 97.19 101 ASN A O 1
ATOM 782 N N . ILE A 1 102 ? -1.616 12.984 6.25 1 98.06 102 ILE A N 1
ATOM 783 C CA . ILE A 1 102 ? -1.157 11.617 6.469 1 98.06 102 ILE A CA 1
ATOM 784 C C . ILE A 1 102 ? 0.36 11.602 6.648 1 98.06 102 ILE A C 1
ATOM 786 O O . ILE A 1 102 ? 0.96 12.625 6.984 1 98.06 102 ILE A O 1
ATOM 790 N N . ASN A 1 103 ? 1.004 10.477 6.609 1 98.25 103 ASN A N 1
ATOM 791 C CA . ASN A 1 103 ? 2.439 10.312 6.809 1 98.25 103 ASN A CA 1
ATOM 792 C C . ASN A 1 103 ? 3.238 10.883 5.641 1 98.25 103 ASN A C 1
ATOM 794 O O . ASN A 1 103 ? 3.865 10.141 4.887 1 98.25 103 ASN A O 1
ATOM 798 N N . ILE A 1 104 ? 3.361 12.195 5.578 1 96.62 104 ILE A N 1
ATOM 799 C CA . ILE A 1 104 ? 4.039 12.828 4.449 1 96.62 104 ILE A CA 1
ATOM 800 C C . ILE A 1 104 ? 5.551 12.719 4.633 1 96.62 104 ILE A C 1
ATOM 802 O O . ILE A 1 104 ? 6.316 13.008 3.711 1 96.62 104 ILE A O 1
ATOM 806 N N . GLU A 1 105 ? 6 12.398 5.852 1 96.75 105 GLU A N 1
ATOM 807 C CA . GLU A 1 105 ? 7.426 12.18 6.07 1 96.75 105 GLU A CA 1
ATOM 808 C C . GLU A 1 105 ? 7.949 11.039 5.199 1 96.75 105 GLU A C 1
ATOM 810 O O . GLU A 1 105 ? 8.984 11.172 4.543 1 96.75 105 GLU A O 1
ATOM 815 N N . ASP A 1 106 ? 7.203 9.977 5.164 1 96.94 106 ASP A N 1
ATOM 816 C CA . ASP A 1 106 ? 7.637 8.805 4.406 1 96.94 106 ASP A CA 1
ATOM 817 C C . ASP A 1 106 ? 7 8.781 3.02 1 96.94 106 ASP A C 1
ATOM 819 O O . ASP A 1 106 ? 7.484 8.086 2.121 1 96.94 106 ASP A O 1
ATOM 823 N N . PHE A 1 107 ? 5.953 9.523 2.844 1 97.31 107 PHE A N 1
ATOM 824 C CA . PHE A 1 107 ? 5.219 9.594 1.585 1 97.31 107 PHE A CA 1
ATOM 825 C C . PHE A 1 107 ? 4.988 11.039 1.172 1 97.31 107 PHE A C 1
ATOM 827 O O . PHE A 1 107 ? 3.842 11.469 1.004 1 97.31 107 PHE A O 1
ATOM 834 N N . PRO A 1 108 ? 6.066 11.75 0.942 1 95.06 108 PRO A N 1
ATOM 835 C CA . PRO A 1 108 ? 5.949 13.188 0.664 1 95.06 108 PRO A CA 1
ATOM 836 C C . PRO A 1 108 ? 5.211 13.477 -0.64 1 95.06 108 PRO A C 1
ATOM 838 O O . PRO A 1 108 ? 4.766 14.602 -0.864 1 95.06 108 PRO A O 1
ATOM 841 N N . ASP A 1 109 ? 5.07 12.477 -1.511 1 96.12 109 ASP A N 1
ATOM 842 C CA . ASP A 1 109 ? 4.445 12.625 -2.822 1 96.12 109 ASP A CA 1
ATOM 843 C C . ASP A 1 109 ? 2.938 12.398 -2.738 1 96.12 109 ASP A C 1
ATOM 845 O O . ASP A 1 109 ? 2.225 12.555 -3.732 1 96.12 109 ASP A O 1
ATOM 849 N N . GLN A 1 110 ? 2.496 12.047 -1.572 1 95.25 110 GLN A N 1
ATOM 850 C CA . GLN A 1 110 ? 1.072 11.797 -1.377 1 95.25 110 GLN A CA 1
ATOM 851 C C . GLN A 1 110 ? 0.485 12.727 -0.325 1 95.25 110 GLN A C 1
ATOM 853 O O . GLN A 1 110 ? 1.168 13.109 0.628 1 95.25 110 GLN A O 1
ATOM 858 N N . PRO A 1 111 ? -0.825 13.141 -0.341 1 95.81 111 PRO A N 1
ATOM 859 C CA . PRO A 1 111 ? -1.712 12.875 -1.477 1 95.81 111 PRO A CA 1
ATOM 860 C C . PRO A 1 111 ? -1.259 13.578 -2.754 1 95.81 111 PRO A C 1
ATOM 862 O O . PRO A 1 111 ? -0.783 14.719 -2.701 1 95.81 111 PRO A O 1
ATOM 865 N N . MET A 1 112 ? -1.532 12.992 -3.869 1 95.25 112 MET A N 1
ATOM 866 C CA . MET A 1 112 ? -0.964 13.406 -5.148 1 95.25 112 MET A CA 1
ATOM 867 C C . MET A 1 112 ? -1.454 14.797 -5.543 1 95.25 112 MET A C 1
ATOM 869 O O . MET A 1 112 ? -0.681 15.609 -6.051 1 95.25 112 MET A O 1
ATOM 873 N N . PHE A 1 113 ? -2.682 15.133 -5.246 1 93.12 113 PHE A N 1
ATOM 874 C CA . PHE A 1 113 ? -3.318 16.328 -5.77 1 93.12 113 PHE A CA 1
ATOM 875 C C . PHE A 1 113 ? -2.715 17.578 -5.141 1 93.12 113 PHE A C 1
ATOM 877 O O . PHE A 1 113 ? -2.818 18.672 -5.703 1 93.12 113 PHE A O 1
ATOM 884 N N . SER A 1 114 ? -2.018 17.422 -3.965 1 93.56 114 SER A N 1
ATOM 885 C CA . SER A 1 114 ? -1.546 18.625 -3.281 1 93.56 114 SER A CA 1
ATOM 886 C C . SER A 1 114 ? -0.037 18.578 -3.061 1 93.56 114 SER A C 1
ATOM 888 O O . SER A 1 114 ? 0.564 19.562 -2.633 1 93.56 114 SER A O 1
ATOM 890 N N . ALA A 1 115 ? 0.595 17.484 -3.414 1 94.75 115 ALA A N 1
ATOM 891 C CA . ALA A 1 115 ? 1.991 17.25 -3.055 1 94.75 115 ALA A CA 1
ATOM 892 C C . ALA A 1 115 ? 2.896 18.328 -3.646 1 94.75 115 ALA A C 1
ATOM 894 O O . ALA A 1 115 ? 3.725 18.906 -2.939 1 94.75 115 ALA A O 1
ATOM 895 N N . ALA A 1 116 ? 2.707 18.672 -4.91 1 93.62 116 ALA A N 1
ATOM 896 C CA . ALA A 1 116 ? 3.58 19.641 -5.578 1 93.62 116 ALA A CA 1
ATOM 897 C C . ALA A 1 116 ? 3.436 21.031 -4.965 1 93.62 116 ALA A C 1
ATOM 899 O O . ALA A 1 116 ? 4.434 21.719 -4.734 1 93.62 116 ALA A O 1
ATOM 900 N N . THR A 1 117 ? 2.232 21.391 -4.715 1 96.06 117 THR A N 1
ATOM 901 C CA . THR A 1 117 ? 1.946 22.688 -4.137 1 96.06 117 THR A CA 1
ATOM 902 C C . THR A 1 117 ? 2.529 22.797 -2.73 1 96.06 117 THR A C 1
ATOM 904 O O . THR A 1 117 ? 3.211 23.781 -2.408 1 96.06 117 THR A O 1
ATOM 907 N N . HIS A 1 118 ? 2.344 21.844 -1.936 1 97.12 118 HIS A N 1
ATOM 908 C CA . HIS A 1 118 ? 2.795 21.859 -0.549 1 97.12 118 HIS A CA 1
ATOM 909 C C . HIS A 1 118 ? 4.316 21.797 -0.463 1 97.12 118 HIS A C 1
ATOM 911 O O . HIS A 1 118 ? 4.918 22.344 0.46 1 97.12 118 HIS A O 1
ATOM 917 N N . GLU A 1 119 ? 4.918 21.109 -1.465 1 97.06 119 GLU A N 1
ATOM 918 C CA . GLU A 1 119 ? 6.371 20.984 -1.461 1 97.06 119 GLU A CA 1
ATOM 919 C C . GLU A 1 119 ? 7.043 22.359 -1.587 1 97.06 119 GLU A C 1
ATOM 921 O O . GLU A 1 119 ? 8.125 22.578 -1.041 1 97.06 119 GLU A O 1
ATOM 926 N N . VAL A 1 120 ? 6.426 23.297 -2.25 1 98.06 120 VAL A N 1
ATOM 927 C CA . VAL A 1 120 ? 6.961 24.641 -2.377 1 98.06 120 VAL A CA 1
ATOM 928 C C . VAL A 1 120 ? 7.121 25.266 -0.993 1 98.06 120 VAL A C 1
ATOM 930 O O . VAL A 1 120 ? 8.18 25.812 -0.667 1 98.06 120 VAL A O 1
ATOM 933 N N . VAL A 1 121 ? 6.113 25.172 -0.209 1 98.12 121 VAL A N 1
ATOM 934 C CA . VAL A 1 121 ? 6.133 25.734 1.134 1 98.12 121 VAL A CA 1
ATOM 935 C C . VAL A 1 121 ? 7.094 24.953 2.02 1 98.12 121 VAL A C 1
ATOM 937 O O . VAL A 1 121 ? 7.859 25.531 2.793 1 98.12 121 VAL A O 1
ATOM 940 N N . ARG A 1 122 ? 7.113 23.578 1.893 1 98.19 122 ARG A N 1
ATOM 941 C CA . ARG A 1 122 ? 8.023 22.75 2.666 1 98.19 122 ARG A CA 1
ATOM 942 C C . ARG A 1 122 ? 9.477 23.141 2.4 1 98.19 122 ARG A C 1
ATOM 944 O O . ARG A 1 122 ? 10.289 23.219 3.328 1 98.19 122 ARG A O 1
ATOM 951 N N . ASN A 1 123 ? 9.773 23.391 1.184 1 98.31 123 ASN A N 1
ATOM 952 C CA . ASN A 1 123 ? 11.125 23.781 0.822 1 98.31 123 ASN A CA 1
ATOM 953 C C . ASN A 1 123 ? 11.516 25.109 1.453 1 98.31 123 ASN A C 1
ATOM 955 O O . ASN A 1 123 ? 12.648 25.297 1.898 1 98.31 123 ASN A O 1
ATOM 959 N N . LYS A 1 124 ? 10.617 26.047 1.485 1 98.44 124 LYS A N 1
ATOM 960 C CA . LYS A 1 124 ? 10.867 27.328 2.131 1 98.44 124 LYS A CA 1
ATOM 961 C C . LYS A 1 124 ? 11.133 27.156 3.625 1 98.44 124 LYS A C 1
ATOM 963 O O . LYS A 1 124 ? 12.023 27.797 4.184 1 98.44 124 LYS A O 1
ATOM 968 N N . LEU A 1 125 ? 10.391 26.328 4.211 1 98.5 125 LEU A N 1
ATOM 969 C CA . LEU A 1 125 ? 10.57 26.047 5.633 1 98.5 125 LEU A CA 1
ATOM 970 C C . LEU A 1 125 ? 11.938 25.422 5.895 1 98.5 125 LEU A C 1
ATOM 972 O O . LEU A 1 125 ? 12.648 25.844 6.812 1 98.5 125 LEU A O 1
ATOM 976 N N . ARG A 1 126 ? 12.32 24.484 5.07 1 97.88 126 ARG A N 1
ATOM 977 C CA . ARG A 1 126 ? 13.578 23.766 5.238 1 97.88 126 ARG A CA 1
ATOM 978 C C . ARG A 1 126 ? 14.773 24.672 4.965 1 97.88 126 ARG A C 1
ATOM 980 O O . ARG A 1 126 ? 15.875 24.406 5.445 1 97.88 126 ARG A O 1
ATOM 987 N N . SER A 1 127 ? 14.562 25.734 4.234 1 97.94 127 SER A N 1
ATOM 988 C CA . SER A 1 127 ? 15.664 26.562 3.744 1 97.94 127 SER A CA 1
ATOM 989 C C . SER A 1 127 ? 15.992 27.688 4.719 1 97.94 127 SER A C 1
ATOM 991 O O . SER A 1 127 ? 16.844 28.531 4.441 1 97.94 127 SER A O 1
ATOM 993 N N . GLN A 1 128 ? 15.391 27.703 5.879 1 97.56 128 GLN A N 1
ATOM 994 C CA . GLN A 1 128 ? 15.641 28.766 6.855 1 97.56 128 GLN A CA 1
ATOM 995 C C . GLN A 1 128 ? 15.836 28.188 8.25 1 97.56 128 GLN A C 1
ATOM 997 O O . GLN A 1 128 ? 15.453 27.031 8.516 1 97.56 128 GLN A O 1
ATOM 1002 N N . ASN A 1 129 ? 16.453 28.984 9.125 1 95.62 129 ASN A N 1
ATOM 1003 C CA . ASN A 1 129 ? 16.75 28.516 10.469 1 95.62 129 ASN A CA 1
ATOM 1004 C C . ASN A 1 129 ? 16.25 29.5 11.523 1 95.62 129 ASN A C 1
ATOM 1006 O O . ASN A 1 129 ? 16.5 29.312 12.719 1 95.62 129 ASN A O 1
ATOM 1010 N N . ASP A 1 130 ? 15.523 30.5 11.117 1 96.19 130 ASP A N 1
ATOM 1011 C CA . ASP A 1 130 ? 15.078 31.547 12.031 1 96.19 130 ASP A CA 1
ATOM 1012 C C . ASP A 1 130 ? 13.789 31.156 12.75 1 96.19 130 ASP A C 1
ATOM 1014 O O . ASP A 1 130 ? 13.539 31.578 13.875 1 96.19 130 ASP A O 1
ATOM 1018 N N . ILE A 1 131 ? 13.008 30.438 11.984 1 98.19 131 ILE A N 1
ATOM 1019 C CA . ILE A 1 131 ? 11.688 30.078 12.492 1 98.19 131 ILE A CA 1
ATOM 1020 C C . ILE A 1 131 ? 11.633 28.578 12.773 1 98.19 131 ILE A C 1
ATOM 1022 O O . ILE A 1 131 ? 11.992 27.766 11.914 1 98.19 131 ILE A O 1
ATOM 1026 N N . LYS A 1 132 ? 11.258 28.25 14.023 1 98.5 132 LYS A N 1
ATOM 1027 C CA . LYS A 1 132 ? 10.984 26.844 14.344 1 98.5 132 LYS A CA 1
ATOM 1028 C C . LYS A 1 132 ? 9.633 26.406 13.789 1 98.5 132 LYS A C 1
ATOM 1030 O O . LYS A 1 132 ? 8.641 27.141 13.906 1 98.5 132 LYS A O 1
ATOM 1035 N N . TRP A 1 133 ? 9.617 25.312 13.156 1 98.69 133 TRP A N 1
ATOM 1036 C CA . TRP A 1 133 ? 8.391 24.875 12.508 1 98.69 133 TRP A CA 1
ATOM 1037 C C . TRP A 1 133 ? 8.242 23.359 12.594 1 98.69 133 TRP A C 1
ATOM 1039 O O . TRP A 1 133 ? 9.211 22.641 12.844 1 98.69 133 TRP A O 1
ATOM 1049 N N . THR A 1 134 ? 7.051 22.875 12.469 1 98.81 134 THR A N 1
ATOM 1050 C CA . THR A 1 134 ? 6.773 21.453 12.336 1 98.81 134 THR A CA 1
ATOM 1051 C C . THR A 1 134 ? 5.516 21.219 11.508 1 98.81 134 THR A C 1
ATOM 1053 O O . THR A 1 134 ? 4.59 22.031 11.523 1 98.81 134 THR A O 1
ATOM 1056 N N . ILE A 1 135 ? 5.516 20.203 10.719 1 98.56 135 ILE A N 1
ATOM 1057 C CA . ILE A 1 135 ? 4.348 19.734 9.984 1 98.56 135 ILE A CA 1
ATOM 1058 C C . ILE A 1 135 ? 3.631 18.656 10.797 1 98.56 135 ILE A C 1
ATOM 1060 O O . ILE A 1 135 ? 4.262 17.719 11.297 1 98.56 135 ILE A O 1
ATOM 1064 N N . ILE A 1 136 ? 2.365 18.812 10.969 1 98.88 136 ILE A N 1
ATOM 1065 C CA . ILE A 1 136 ? 1.602 17.859 11.758 1 98.88 136 ILE A CA 1
ATOM 1066 C C . ILE A 1 136 ? 1.047 16.766 10.852 1 98.88 136 ILE A C 1
ATOM 1068 O O . ILE A 1 136 ? 0.296 17.047 9.914 1 98.88 136 ILE A O 1
ATOM 1072 N N . CYS A 1 137 ? 1.428 15.547 11.086 1 98.81 137 CYS A N 1
ATOM 1073 C CA . CYS A 1 137 ? 0.839 14.352 10.492 1 98.81 137 CYS A CA 1
ATOM 1074 C C . CYS A 1 137 ? -0.04 13.617 11.492 1 98.81 137 CYS A C 1
ATOM 1076 O O . CYS A 1 137 ? 0.466 13 12.43 1 98.81 137 CYS A O 1
ATOM 1078 N N . HIS A 1 138 ? -1.314 13.672 11.297 1 98.75 138 HIS A N 1
ATOM 1079 C CA . HIS A 1 138 ? -2.25 13.102 12.258 1 98.75 138 HIS A CA 1
ATOM 1080 C C . HIS A 1 138 ? -3.016 11.93 11.656 1 98.75 138 HIS A C 1
ATOM 1082 O O . HIS A 1 138 ? -3.871 11.336 12.312 1 98.75 138 HIS A O 1
ATOM 1088 N N . GLY A 1 139 ? -2.693 11.539 10.422 1 98.38 139 GLY A N 1
ATOM 1089 C CA . GLY A 1 139 ? -3.533 10.602 9.695 1 98.38 139 GLY A CA 1
ATOM 1090 C C . GLY A 1 139 ? -4.828 11.219 9.211 1 98.38 139 GLY A C 1
ATOM 1091 O O . GLY A 1 139 ? -4.824 12.297 8.609 1 98.38 139 GLY A O 1
ATOM 1092 N N . TRP A 1 140 ? -5.914 10.492 9.32 1 98.44 140 TRP A N 1
ATOM 1093 C CA . TRP A 1 140 ? -7.242 11.016 9.023 1 98.44 140 TRP A CA 1
ATOM 1094 C C . TRP A 1 140 ? -7.902 11.578 10.281 1 98.44 140 TRP A C 1
ATOM 1096 O O . TRP A 1 140 ? -7.609 11.133 11.391 1 98.44 140 TRP A O 1
ATOM 1106 N N . PHE A 1 141 ? -8.688 12.578 10.109 1 98.5 141 PHE A N 1
ATOM 1107 C CA . PHE A 1 141 ? -9.484 13.023 11.25 1 98.5 141 PHE A CA 1
ATOM 1108 C C . PHE A 1 141 ? -10.562 12 11.586 1 98.5 141 PHE A C 1
ATOM 1110 O O . PHE A 1 141 ? -11.25 11.508 10.695 1 98.5 141 PHE A O 1
ATOM 1117 N N . MET A 1 142 ? -10.742 11.727 12.852 1 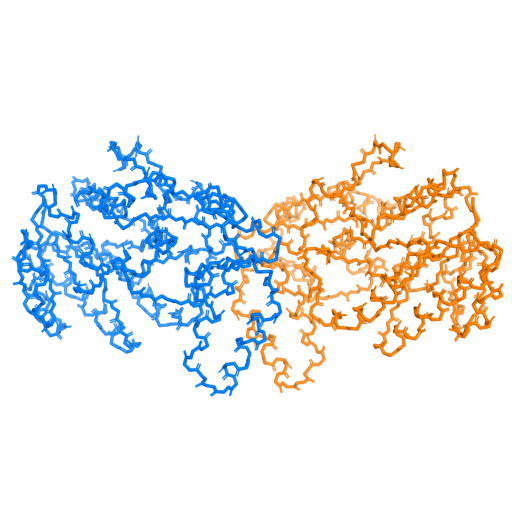97.94 142 MET A N 1
ATOM 1118 C CA . MET A 1 142 ? -11.711 10.742 13.328 1 97.94 142 MET A CA 1
ATOM 1119 C C . MET A 1 142 ? -13.133 11.148 12.938 1 97.94 142 MET A C 1
ATOM 1121 O O . MET A 1 142 ? -13.992 10.289 12.75 1 97.94 142 MET A O 1
ATOM 1125 N N . GLU A 1 143 ? -13.352 12.383 12.766 1 97.81 143 GLU A N 1
ATOM 1126 C CA . GLU A 1 143 ? -14.664 12.922 12.438 1 97.81 143 GLU A CA 1
ATOM 1127 C C . GLU A 1 143 ? -15.172 12.383 11.102 1 97.81 143 GLU A C 1
ATOM 1129 O O . GLU A 1 143 ? -16.375 12.359 10.852 1 97.81 143 GLU A O 1
ATOM 1134 N N . ASP A 1 144 ? -14.242 11.906 10.312 1 96.5 144 ASP A N 1
ATOM 1135 C CA . ASP A 1 144 ? -14.609 11.367 9.008 1 96.5 144 ASP A CA 1
ATOM 1136 C C . ASP A 1 144 ? -15.445 10.094 9.148 1 96.5 144 ASP A C 1
ATOM 1138 O O . ASP A 1 144 ? -16.078 9.656 8.188 1 96.5 144 ASP A O 1
ATOM 1142 N N . VAL A 1 145 ? -15.453 9.461 10.344 1 97.56 145 VAL A N 1
ATOM 1143 C CA . VAL A 1 145 ? -16.234 8.242 10.531 1 97.56 145 VAL A CA 1
ATOM 1144 C C . VAL A 1 145 ? -17.688 8.594 10.805 1 97.56 145 VAL A C 1
ATOM 1146 O O . VAL A 1 145 ? -18.562 7.727 10.773 1 97.56 145 VAL A O 1
ATOM 1149 N N . LEU A 1 146 ? -18.016 9.867 11 1 96.62 146 LEU A N 1
ATOM 1150 C CA . LEU A 1 146 ? -19.359 10.305 11.359 1 96.62 146 LEU A CA 1
ATOM 1151 C C . LEU A 1 146 ? -20.188 10.609 10.117 1 96.62 146 LEU A C 1
ATOM 1153 O O . LEU A 1 146 ? -19.625 10.953 9.07 1 96.62 146 LEU A O 1
ATOM 1157 N N . PRO A 1 147 ? -21.516 10.469 10.234 1 94.81 147 PRO A N 1
ATOM 1158 C CA . PRO A 1 147 ? -22.375 10.969 9.148 1 94.81 147 PRO A CA 1
ATOM 1159 C C . PRO A 1 147 ? -22.281 12.484 8.984 1 94.81 147 PRO A C 1
ATOM 1161 O O . PRO A 1 147 ? -21.906 13.188 9.93 1 94.81 147 PRO A O 1
ATOM 1164 N N . THR A 1 148 ? -22.641 12.93 7.828 1 92.75 148 THR A N 1
ATOM 1165 C CA . THR A 1 148 ? -22.469 14.328 7.441 1 92.75 148 THR A CA 1
ATOM 1166 C C . THR A 1 148 ? -23.141 15.25 8.453 1 92.75 148 THR A C 1
ATOM 1168 O O . THR A 1 148 ? -22.594 16.297 8.812 1 92.75 148 THR A O 1
ATOM 1171 N N . GLU A 1 149 ? -24.266 14.922 8.992 1 91.88 149 GLU A N 1
ATOM 1172 C CA . GLU A 1 149 ? -25.062 15.781 9.875 1 91.88 149 GLU A CA 1
ATOM 1173 C C . GLU A 1 149 ? -24.375 15.969 11.219 1 91.88 149 GLU A C 1
ATOM 1175 O O . GLU A 1 149 ? -24.656 16.938 11.93 1 91.88 149 GLU A O 1
ATOM 1180 N N . LYS A 1 150 ? -23.469 15.055 11.539 1 93.69 150 LYS A N 1
ATOM 1181 C CA . LYS A 1 150 ? -22.812 15.102 12.836 1 93.69 150 LYS A CA 1
ATOM 1182 C C . LYS A 1 150 ? -21.328 15.469 12.688 1 93.69 150 LYS A C 1
ATOM 1184 O O . LYS A 1 150 ? -20.609 15.586 13.68 1 93.69 150 LYS A O 1
ATOM 1189 N N . ASN A 1 151 ? -20.859 15.508 11.492 1 95.5 151 ASN A N 1
ATOM 1190 C CA . ASN A 1 151 ? -19.453 15.805 11.195 1 95.5 151 ASN A CA 1
ATOM 1191 C C . ASN A 1 151 ? -19.219 17.297 11.016 1 95.5 151 ASN A C 1
ATOM 1193 O O . ASN A 1 151 ? -19.75 17.906 10.086 1 95.5 151 ASN A O 1
ATOM 1197 N N . PRO A 1 152 ? -18.453 17.922 11.93 1 94.56 152 PRO A N 1
ATOM 1198 C CA . PRO A 1 152 ? -18.203 19.359 11.805 1 94.56 152 PRO A CA 1
ATOM 1199 C C . PRO A 1 152 ? -17.281 19.703 10.633 1 94.56 152 PRO A C 1
ATOM 1201 O O . PRO A 1 152 ? -17.109 20.875 10.297 1 94.56 152 PRO A O 1
ATOM 1204 N N . LEU A 1 153 ? -16.703 18.656 9.984 1 96.12 153 LEU A N 1
ATOM 1205 C CA . LEU A 1 153 ? -15.773 18.859 8.883 1 96.12 153 LEU A CA 1
ATOM 1206 C C . LEU A 1 153 ? -16.484 18.75 7.539 1 96.12 153 LEU A C 1
ATOM 1208 O O . LEU A 1 153 ? -17.578 18.188 7.457 1 96.12 153 LEU A O 1
ATOM 1212 N N . ARG A 1 154 ? -15.836 19.297 6.559 1 90.44 154 ARG A N 1
ATOM 1213 C CA . ARG A 1 154 ? -16.375 19.203 5.207 1 90.44 154 ARG A CA 1
ATOM 1214 C C . ARG A 1 154 ? -16.484 17.75 4.762 1 90.44 154 ARG A C 1
ATOM 1216 O O . ARG A 1 154 ? -15.609 16.938 5.047 1 90.44 154 ARG A O 1
ATOM 1223 N N . GLU A 1 155 ? -17.547 17.516 4.035 1 88 155 GLU A N 1
ATOM 1224 C CA . GLU A 1 155 ? -17.719 16.172 3.488 1 88 155 GLU A CA 1
ATOM 1225 C C . GLU A 1 155 ? -16.719 15.891 2.375 1 88 155 GLU A C 1
ATOM 1227 O O . GLU A 1 155 ? -16.5 16.734 1.505 1 88 155 GLU A O 1
ATOM 1232 N N . ILE A 1 156 ? -16.156 14.703 2.426 1 90.94 156 ILE A N 1
ATOM 1233 C CA . ILE A 1 156 ? -15.164 14.391 1.409 1 90.94 156 ILE A CA 1
ATOM 1234 C C . ILE A 1 156 ? -15.656 13.25 0.53 1 90.94 156 ILE A C 1
ATOM 1236 O O . ILE A 1 156 ? -14.93 12.773 -0.346 1 90.94 156 ILE A O 1
ATOM 1240 N N . GLY A 1 157 ? -16.844 12.82 0.703 1 91.94 157 GLY A N 1
ATOM 1241 C CA . GLY A 1 157 ? -17.531 11.875 -0.168 1 91.94 157 GLY A CA 1
ATOM 1242 C C . GLY A 1 157 ? -16.766 10.578 -0.348 1 91.94 157 GLY A C 1
ATOM 1243 O O . GLY A 1 157 ? -16.344 9.961 0.631 1 91.94 157 GLY A O 1
ATOM 1244 N N . LEU A 1 158 ? -16.531 10.219 -1.645 1 93.12 158 LEU A N 1
ATOM 1245 C CA . LEU A 1 158 ? -15.961 8.93 -1.998 1 93.12 158 LEU A CA 1
ATOM 1246 C C . LEU A 1 158 ? -14.477 8.867 -1.628 1 93.12 158 LEU A C 1
ATOM 1248 O O . LEU A 1 158 ? -13.867 7.793 -1.678 1 93.12 158 LEU A O 1
ATOM 1252 N N . ALA A 1 159 ? -13.938 10 -1.199 1 96.12 159 ALA A N 1
ATOM 1253 C CA . ALA A 1 159 ? -12.523 10 -0.826 1 96.12 159 ALA A CA 1
ATOM 1254 C C . ALA A 1 159 ? -12.297 9.203 0.455 1 96.12 159 ALA A C 1
ATOM 1256 O O . ALA A 1 159 ? -11.188 8.727 0.709 1 96.12 159 ALA A O 1
ATOM 1257 N N . TRP A 1 160 ? -13.32 9.164 1.255 1 97.38 160 TRP A N 1
ATOM 1258 C CA . TRP A 1 160 ? -13.305 8.383 2.49 1 97.38 160 TRP A CA 1
ATOM 1259 C C . TRP A 1 160 ? -14.047 7.066 2.312 1 97.38 160 TRP A C 1
ATOM 1261 O O . TRP A 1 160 ? -14.953 6.961 1.483 1 97.38 160 TRP A O 1
ATOM 1271 N N . ALA A 1 161 ? -13.773 6.074 3.078 1 98.25 161 ALA A N 1
ATOM 1272 C CA . ALA A 1 161 ? -14.188 4.688 2.873 1 98.25 161 ALA A CA 1
ATOM 1273 C C . ALA A 1 161 ? -15.648 4.488 3.258 1 98.25 161 ALA A C 1
ATOM 1275 O O . ALA A 1 161 ? -16.25 3.463 2.928 1 98.25 161 ALA A O 1
ATOM 1276 N N . MET A 1 162 ? -16.281 5.426 3.943 1 98.06 162 MET A N 1
ATOM 1277 C CA . MET A 1 162 ? -17.625 5.199 4.484 1 98.06 162 MET A CA 1
ATOM 1278 C C . MET A 1 162 ? -18.641 6.082 3.783 1 98.06 162 MET A C 1
ATOM 1280 O O . MET A 1 162 ? -18.5 7.305 3.74 1 98.06 162 MET A O 1
ATOM 1284 N N . ASN A 1 163 ? -19.594 5.477 3.262 1 97.44 163 ASN A N 1
ATOM 1285 C CA . ASN A 1 163 ? -20.797 6.152 2.762 1 97.44 163 ASN A CA 1
ATOM 1286 C C . ASN A 1 163 ? -21.984 5.938 3.686 1 97.44 163 ASN A C 1
ATOM 1288 O O . ASN A 1 163 ? -22.625 4.879 3.652 1 97.44 163 ASN A O 1
ATOM 1292 N N . HIS A 1 164 ? -22.312 6.883 4.473 1 96.19 164 HIS A N 1
ATOM 1293 C CA . HIS A 1 164 ? -23.344 6.758 5.492 1 96.19 164 HIS A CA 1
ATOM 1294 C C . HIS A 1 164 ? -24.734 6.707 4.863 1 96.19 164 HIS A C 1
ATOM 1296 O O . HIS A 1 164 ? -25.641 6.105 5.426 1 96.19 164 HIS A O 1
ATOM 1302 N N . GLY A 1 165 ? -24.875 7.359 3.711 1 95.5 165 GLY A N 1
ATOM 1303 C CA . GLY A 1 165 ? -26.156 7.332 3.027 1 95.5 165 GLY A CA 1
ATOM 1304 C C . GLY A 1 165 ? -26.562 5.941 2.58 1 95.5 165 GLY A C 1
ATOM 1305 O O . GLY A 1 165 ? -27.734 5.555 2.721 1 95.5 165 GLY A O 1
ATOM 1306 N N . THR A 1 166 ? -25.656 5.133 2.111 1 97.19 166 THR A N 1
ATOM 1307 C CA . THR A 1 166 ? -25.953 3.805 1.581 1 97.19 166 THR A CA 1
ATOM 1308 C C . THR A 1 166 ? -25.516 2.721 2.564 1 97.19 166 THR A C 1
ATOM 1310 O O . THR A 1 166 ? -25.797 1.539 2.354 1 97.19 166 THR A O 1
ATOM 1313 N N . LYS A 1 167 ? -24.828 3.1 3.609 1 97.75 167 LYS A N 1
ATOM 1314 C CA . LYS A 1 167 ? -24.281 2.184 4.598 1 97.75 167 LYS A CA 1
ATOM 1315 C C . LYS A 1 167 ? -23.328 1.185 3.949 1 97.75 167 LYS A C 1
ATOM 1317 O O . LYS A 1 167 ? -23.438 -0.024 4.164 1 97.75 167 LYS A O 1
ATOM 1322 N N . VAL A 1 168 ? -22.516 1.746 3.139 1 98.5 168 VAL A N 1
ATOM 1323 C CA . VAL A 1 168 ? -21.516 0.944 2.438 1 98.5 168 VAL A CA 1
ATOM 1324 C C . VAL A 1 168 ? -20.109 1.378 2.859 1 98.5 168 VAL A C 1
ATOM 1326 O O . VAL A 1 168 ? -19.844 2.574 2.988 1 98.5 168 VAL A O 1
ATOM 1329 N N . PHE A 1 169 ? -19.281 0.459 3.182 1 98.81 169 PHE A N 1
ATOM 1330 C CA . PHE A 1 169 ? -17.875 0.644 3.539 1 98.81 169 PHE A CA 1
ATOM 1331 C C . PHE A 1 169 ? -16.969 0.125 2.436 1 98.81 169 PHE A C 1
ATOM 1333 O O . PHE A 1 169 ? -16.938 -1.075 2.16 1 98.81 169 PHE A O 1
ATOM 1340 N N . ASP A 1 170 ? -16.266 0.985 1.773 1 98.62 170 ASP A N 1
ATOM 1341 C CA . ASP A 1 170 ? -15.305 0.567 0.75 1 98.62 170 ASP A CA 1
ATOM 1342 C C . ASP A 1 170 ? -14.133 -0.181 1.368 1 98.62 170 ASP A C 1
ATOM 1344 O O . ASP A 1 170 ? -13.336 0.403 2.113 1 98.62 170 ASP A O 1
ATOM 1348 N N . MET A 1 171 ? -14.031 -1.457 1.118 1 98.69 171 MET A N 1
ATOM 1349 C CA . MET A 1 171 ? -12.953 -2.318 1.602 1 98.69 171 MET A CA 1
ATOM 1350 C C . MET A 1 171 ? -11.836 -2.422 0.57 1 98.69 171 MET A C 1
ATOM 1352 O O . MET A 1 171 ? -12 -3.061 -0.47 1 98.69 171 MET A O 1
ATOM 1356 N N . TYR A 1 172 ? -10.75 -1.805 0.862 1 98.19 172 TYR A N 1
ATOM 1357 C CA . TYR A 1 172 ? -9.633 -1.78 -0.072 1 98.19 172 TYR A CA 1
ATOM 1358 C C . TYR A 1 172 ? -8.867 -3.098 -0.043 1 98.19 172 TYR A C 1
ATOM 1360 O O . TYR A 1 172 ? -8.164 -3.395 0.925 1 98.19 172 TYR A O 1
ATOM 1368 N N . ALA A 1 173 ? -9.016 -3.912 -1.104 1 96.81 173 ALA A N 1
ATOM 1369 C CA . ALA A 1 173 ? -8.352 -5.199 -1.31 1 96.81 173 ALA A CA 1
ATOM 1370 C C . ALA A 1 173 ? -8.57 -6.121 -0.113 1 96.81 173 ALA A C 1
ATOM 1372 O O . ALA A 1 173 ? -9.695 -6.523 0.177 1 96.81 173 ALA A O 1
ATOM 1373 N N . ASP A 1 174 ? -7.461 -6.473 0.66 1 97 174 ASP A N 1
ATOM 1374 C CA . ASP A 1 174 ? -7.57 -7.441 1.746 1 97 174 ASP A CA 1
ATOM 1375 C C . ASP A 1 174 ? -8.023 -6.77 3.039 1 97 174 ASP A C 1
ATOM 1377 O O . ASP A 1 174 ? -8.258 -7.445 4.047 1 97 174 ASP A O 1
ATOM 1381 N N . GLY A 1 175 ? -8.195 -5.453 3.029 1 97.94 175 GLY A N 1
ATOM 1382 C CA . GLY A 1 175 ? -8.664 -4.703 4.184 1 97.94 175 GLY A CA 1
ATOM 1383 C C . GLY A 1 175 ? -7.645 -4.621 5.301 1 97.94 175 GLY A C 1
ATOM 1384 O O . GLY A 1 175 ? -7.965 -4.211 6.418 1 97.94 175 GLY A O 1
ATOM 1385 N N . LEU A 1 176 ? -6.422 -4.973 4.996 1 97.5 176 LEU A N 1
ATOM 1386 C CA . LEU A 1 176 ? -5.449 -5.105 6.078 1 97.5 176 LEU A CA 1
ATOM 1387 C C . LEU A 1 176 ? -4.504 -3.912 6.105 1 97.5 176 LEU A C 1
ATOM 1389 O O . LEU A 1 176 ? -3.658 -3.807 7 1 97.5 176 LEU A O 1
ATOM 1393 N N . GLN A 1 177 ? -4.66 -3.02 5.109 1 97.88 177 GLN A N 1
ATOM 1394 C CA . GLN A 1 177 ? -3.926 -1.763 5.219 1 97.88 177 GLN A CA 1
ATOM 1395 C C . GLN A 1 177 ? -4.352 -0.985 6.461 1 97.88 177 GLN A C 1
ATOM 1397 O O . GLN A 1 177 ? -5.531 -0.963 6.812 1 97.88 177 GLN A O 1
ATOM 1402 N N . LYS A 1 178 ? -3.391 -0.346 7.031 1 98.38 178 LYS A N 1
ATOM 1403 C CA . LYS A 1 178 ? -3.666 0.387 8.266 1 98.38 178 LYS A CA 1
ATOM 1404 C C . LYS A 1 178 ? -4.047 1.834 7.969 1 98.38 178 LYS A C 1
ATOM 1406 O O . LYS A 1 178 ? -3.584 2.416 6.984 1 98.38 178 LYS A O 1
ATOM 1411 N N . VAL A 1 179 ? -4.867 2.381 8.836 1 98.81 179 VAL A N 1
ATOM 1412 C CA . VAL A 1 179 ? -5.27 3.783 8.797 1 98.81 179 VAL A CA 1
ATOM 1413 C C . VAL A 1 179 ? -5.242 4.363 10.211 1 98.81 179 VAL A C 1
ATOM 1415 O O . VAL A 1 179 ? -5.766 3.76 11.148 1 98.81 179 VAL A O 1
ATOM 1418 N N . THR A 1 180 ? -4.527 5.445 10.359 1 98.88 180 THR A N 1
ATOM 1419 C CA . THR A 1 180 ? -4.469 6.156 11.625 1 98.88 180 THR A CA 1
ATOM 1420 C C . THR A 1 180 ? -5.512 7.27 11.672 1 98.88 180 THR A C 1
ATOM 1422 O O . THR A 1 180 ? -5.609 8.078 10.742 1 98.88 180 THR A O 1
ATOM 1425 N N . LEU A 1 181 ? -6.301 7.227 12.719 1 98.88 181 LEU A N 1
ATOM 1426 C CA . LEU A 1 181 ? -7.332 8.227 12.953 1 98.88 181 LEU A CA 1
ATOM 1427 C C . LEU A 1 181 ? -7.035 9.031 14.211 1 98.88 181 LEU A C 1
ATOM 1429 O O . LEU A 1 181 ? -6.715 8.461 15.258 1 98.88 181 LEU A O 1
ATOM 1433 N N . THR A 1 182 ? -7.074 10.328 14.102 1 98.88 182 THR A N 1
ATOM 1434 C CA . THR A 1 182 ? -6.891 11.242 15.227 1 98.88 182 THR A CA 1
ATOM 1435 C C . THR A 1 182 ? -8.016 12.273 15.273 1 98.88 182 THR A C 1
ATOM 1437 O O . THR A 1 182 ? -8.328 12.906 14.266 1 98.88 182 THR A O 1
ATOM 1440 N N . SER A 1 183 ? -8.688 12.414 16.422 1 98.69 183 SER A N 1
ATOM 1441 C CA . SER A 1 183 ? -9.742 13.422 16.5 1 98.69 183 SER A CA 1
ATOM 1442 C C . SER A 1 183 ? -9.172 14.828 16.422 1 98.69 183 SER A C 1
ATOM 1444 O O . SER A 1 183 ? -8.016 15.062 16.781 1 98.69 183 SER A O 1
ATOM 1446 N N . THR A 1 184 ? -9.984 15.766 15.969 1 98.44 184 THR A N 1
ATOM 1447 C CA . THR A 1 184 ? -9.547 17.156 15.914 1 98.44 184 THR A CA 1
ATOM 1448 C C . THR A 1 184 ? -9.219 17.672 17.312 1 98.44 184 THR A C 1
ATOM 1450 O O . THR A 1 184 ? -8.281 18.453 17.484 1 98.44 184 THR A O 1
ATOM 1453 N N . ALA A 1 185 ? -9.922 17.219 18.312 1 98.31 185 ALA A N 1
ATOM 1454 C CA . ALA A 1 185 ? -9.672 17.641 19.688 1 98.31 185 ALA A CA 1
ATOM 1455 C C . ALA A 1 185 ? -8.312 17.141 20.172 1 98.31 185 ALA A C 1
ATOM 1457 O O . ALA A 1 185 ? -7.543 17.891 20.766 1 98.31 185 ALA A O 1
ATOM 1458 N N . ASP A 1 186 ? -8.086 15.836 19.922 1 98.81 186 ASP A N 1
ATOM 1459 C CA . ASP A 1 186 ? -6.793 15.281 20.312 1 98.81 186 ASP A CA 1
ATOM 1460 C C . ASP A 1 186 ? -5.652 15.992 19.578 1 98.81 186 ASP A C 1
ATOM 1462 O O . ASP A 1 186 ? -4.617 16.281 20.188 1 98.81 186 ASP A O 1
ATOM 1466 N N . ALA A 1 187 ? -5.816 16.234 18.266 1 98.81 187 ALA A N 1
ATOM 1467 C CA . ALA A 1 187 ? -4.797 16.969 17.5 1 98.81 187 ALA A CA 1
ATOM 1468 C C . ALA A 1 187 ? -4.559 18.344 18.094 1 98.81 187 ALA A C 1
ATOM 1470 O O . ALA A 1 187 ? -3.41 18.781 18.25 1 98.81 187 ALA A O 1
ATOM 1471 N N . ALA A 1 188 ? -5.605 19.047 18.453 1 98.62 188 ALA A N 1
ATOM 1472 C CA . ALA A 1 188 ? -5.504 20.391 19.016 1 98.62 188 ALA A CA 1
ATOM 1473 C C . ALA A 1 188 ? -4.734 20.375 20.344 1 98.62 188 ALA A C 1
ATOM 1475 O O . ALA A 1 188 ? -3.826 21.172 20.547 1 98.62 188 ALA A O 1
ATOM 1476 N N . ARG A 1 189 ? -5.094 19.453 21.203 1 98.56 189 ARG A N 1
ATOM 1477 C CA . ARG A 1 189 ? -4.434 19.359 22.5 1 98.56 189 ARG A CA 1
ATOM 1478 C C . ARG A 1 189 ? -2.955 19.016 22.328 1 98.56 189 ARG A C 1
ATOM 1480 O O . ARG A 1 189 ? -2.107 19.562 23.047 1 98.56 189 ARG A O 1
ATOM 1487 N N . ALA A 1 190 ? -2.686 18.125 21.391 1 98.81 190 ALA A N 1
ATOM 1488 C CA . ALA A 1 190 ? -1.294 17.766 21.156 1 98.81 190 ALA A CA 1
ATOM 1489 C C . ALA A 1 190 ? -0.496 18.938 20.609 1 98.81 190 ALA A C 1
ATOM 1491 O O . ALA A 1 190 ? 0.641 19.172 21.031 1 98.81 190 ALA A O 1
ATOM 1492 N N . VAL A 1 191 ? -1.088 19.672 19.703 1 98.62 191 VAL A N 1
ATOM 1493 C CA . VAL A 1 191 ? -0.436 20.844 19.109 1 98.62 191 VAL A CA 1
ATOM 1494 C C . VAL A 1 191 ? -0.11 21.859 20.188 1 98.62 191 VAL A C 1
ATOM 1496 O O . VAL A 1 191 ? 1.005 22.391 20.234 1 98.62 191 VAL A O 1
ATOM 1499 N N . LEU A 1 192 ? -1.021 22.156 21.094 1 98.12 192 LEU A N 1
ATOM 1500 C CA . LEU A 1 192 ? -0.785 23.078 22.203 1 98.12 192 LEU A CA 1
ATOM 1501 C C . LEU A 1 192 ? 0.371 22.609 23.078 1 98.12 192 LEU A C 1
ATOM 1503 O O . LEU A 1 192 ? 1.243 23.391 23.453 1 98.12 192 LEU A O 1
ATOM 1507 N N . ALA A 1 193 ? 0.336 21.297 23.344 1 98.25 193 ALA A N 1
ATOM 1508 C CA . ALA A 1 193 ? 1.372 20.734 24.203 1 98.25 193 ALA A CA 1
ATOM 1509 C C . ALA A 1 193 ? 2.75 20.859 23.547 1 98.25 193 ALA A C 1
ATOM 1511 O O . ALA A 1 193 ? 3.723 21.219 24.219 1 98.25 193 ALA A O 1
ATOM 1512 N N . VAL A 1 194 ? 2.842 20.594 22.266 1 98.56 194 VAL A N 1
ATOM 1513 C CA . VAL A 1 194 ? 4.094 20.641 21.516 1 98.56 194 VAL A CA 1
ATOM 1514 C C . VAL A 1 194 ? 4.617 22.078 21.484 1 98.56 194 VAL A C 1
ATOM 1516 O O . VAL A 1 194 ? 5.797 22.328 21.75 1 98.56 194 VAL A O 1
ATOM 1519 N N . LEU A 1 195 ? 3.736 23.031 21.219 1 98.25 195 LEU A N 1
ATOM 1520 C CA . LEU A 1 195 ? 4.129 24.438 21.141 1 98.25 195 LEU A CA 1
ATOM 1521 C C . LEU A 1 195 ? 4.52 24.969 22.516 1 98.25 195 LEU A C 1
ATOM 1523 O O . LEU A 1 195 ? 5.516 25.688 22.656 1 98.25 195 LEU A O 1
ATOM 1527 N N . ARG A 1 196 ? 3.766 24.609 23.531 1 96.94 196 ARG A N 1
ATOM 1528 C CA . ARG A 1 196 ? 4.066 25.031 24.891 1 96.94 196 ARG A CA 1
ATOM 1529 C C . ARG A 1 196 ? 5.445 24.547 25.328 1 96.94 196 ARG A C 1
ATOM 1531 O O . ARG A 1 196 ? 6.215 25.312 25.922 1 96.94 196 ARG A O 1
ATOM 1538 N N . ASP A 1 197 ? 5.672 23.297 25.016 1 97.44 197 ASP A N 1
ATOM 1539 C CA . ASP A 1 197 ? 6.965 22.734 25.375 1 97.44 197 ASP A CA 1
ATOM 1540 C C . ASP A 1 197 ? 8.102 23.469 24.672 1 97.44 197 ASP A C 1
ATOM 1542 O O . ASP A 1 197 ? 9.117 23.797 25.297 1 97.44 197 ASP A O 1
ATOM 1546 N N . SER A 1 198 ? 7.961 23.688 23.391 1 98 198 SER A N 1
ATOM 1547 C CA . SER A 1 198 ? 8.984 24.391 22.625 1 98 198 SER A CA 1
ATOM 1548 C C . SER A 1 198 ? 9.203 25.812 23.156 1 98 198 SER A C 1
ATOM 1550 O O . SER A 1 198 ? 10.336 26.266 23.25 1 98 198 SER A O 1
ATOM 1552 N N . ILE A 1 199 ? 8.156 26.5 23.531 1 97.06 199 ILE A N 1
ATOM 1553 C CA . ILE A 1 199 ? 8.227 27.875 24 1 97.06 199 ILE A CA 1
ATOM 1554 C C . ILE A 1 199 ? 8.875 27.906 25.391 1 97.06 199 ILE A C 1
ATOM 1556 O O . ILE A 1 199 ? 9.75 28.75 25.641 1 97.06 199 ILE A O 1
ATOM 1560 N N . ASN A 1 200 ? 8.484 27 26.203 1 96.12 200 ASN A N 1
ATOM 1561 C CA . ASN A 1 200 ? 8.961 27 27.594 1 96.12 200 ASN A CA 1
ATOM 1562 C C . ASN A 1 200 ? 10.414 26.531 27.688 1 96.12 200 ASN A C 1
ATOM 1564 O O . ASN A 1 200 ? 11.172 27.031 28.531 1 96.12 200 ASN A O 1
ATOM 1568 N N . THR A 1 201 ? 10.805 25.609 26.828 1 96.75 201 THR A N 1
ATOM 1569 C CA . THR A 1 201 ? 12.125 25.016 26.969 1 96.75 201 THR A CA 1
ATOM 1570 C C . THR A 1 201 ? 13.102 25.578 25.938 1 96.75 201 THR A C 1
ATOM 1572 O O . THR A 1 201 ? 14.312 25.406 26.062 1 96.75 201 THR A O 1
ATOM 1575 N N . GLY A 1 202 ? 12.539 26.141 24.953 1 95.56 202 GLY A N 1
ATOM 1576 C CA . GLY A 1 202 ? 13.367 26.578 23.844 1 95.56 202 GLY A CA 1
ATOM 1577 C C . GLY A 1 202 ? 13.727 25.453 22.891 1 95.56 202 GLY A C 1
ATOM 1578 O O . GLY A 1 202 ? 14.492 25.656 21.953 1 95.56 202 GLY A O 1
ATOM 1579 N N . ALA A 1 203 ? 13.086 24.312 23.125 1 93.94 203 ALA A N 1
ATOM 1580 C CA . ALA A 1 203 ? 13.391 23.141 22.312 1 93.94 203 ALA A CA 1
ATOM 1581 C C . ALA A 1 203 ? 12.984 23.344 20.859 1 93.94 203 ALA A C 1
ATOM 1583 O O . ALA A 1 203 ? 11.977 24 20.578 1 93.94 203 ALA A O 1
ATOM 1584 N N . ASP A 1 204 ? 13.758 22.797 19.984 1 93.5 204 ASP A N 1
ATOM 1585 C CA . ASP A 1 204 ? 13.414 22.812 18.562 1 93.5 204 ASP A CA 1
ATOM 1586 C C . ASP A 1 204 ? 12.219 21.891 18.281 1 93.5 204 ASP A C 1
ATOM 1588 O O . ASP A 1 204 ? 11.906 21.016 19.078 1 93.5 204 ASP A O 1
ATOM 1592 N N . LEU A 1 205 ? 11.578 22.203 17.234 1 95.94 205 LEU A N 1
ATOM 1593 C CA . LEU A 1 205 ? 10.523 21.344 16.703 1 95.94 205 LEU A CA 1
ATOM 1594 C C . LEU A 1 205 ? 11.062 20.453 15.602 1 95.94 205 LEU A C 1
ATOM 1596 O O . LEU A 1 205 ? 11.867 20.875 14.766 1 95.94 205 LEU A O 1
ATOM 1600 N N . PRO A 1 206 ? 10.703 19.141 15.68 1 96.06 206 PRO A N 1
ATOM 1601 C CA . PRO A 1 206 ? 11.078 18.344 14.516 1 96.06 206 PRO A CA 1
ATOM 1602 C C . PRO A 1 206 ? 10.344 18.766 13.242 1 96.06 206 PRO A C 1
ATOM 1604 O O . PRO A 1 206 ? 9.234 19.297 13.312 1 96.06 206 PRO A O 1
ATOM 1607 N N . PRO A 1 207 ? 10.961 18.484 12.086 1 96.81 207 PRO A N 1
ATOM 1608 C CA . PRO A 1 207 ? 10.312 18.906 10.844 1 96.81 207 PRO A CA 1
ATOM 1609 C C . PRO A 1 207 ? 8.914 18.312 10.68 1 96.81 207 PRO A C 1
ATOM 1611 O O . PRO A 1 207 ? 8.055 18.922 10.031 1 96.81 207 PRO A O 1
ATOM 1614 N N . VAL A 1 208 ? 8.727 17.094 11.172 1 98.06 208 VAL A N 1
ATOM 1615 C CA . VAL A 1 208 ? 7.414 16.453 11.141 1 98.06 208 VAL A CA 1
ATOM 1616 C C . VAL A 1 208 ? 7.055 15.938 12.531 1 98.06 208 VAL A C 1
ATOM 1618 O O . VAL A 1 208 ? 7.891 15.328 13.211 1 98.06 208 VAL A O 1
ATOM 1621 N N . THR A 1 209 ? 5.922 16.25 13 1 98.75 209 THR A N 1
ATOM 1622 C CA . THR A 1 209 ? 5.348 15.695 14.227 1 98.75 209 THR A CA 1
ATOM 1623 C C . THR A 1 209 ? 4.199 14.742 13.906 1 98.75 209 THR A C 1
ATOM 1625 O O . THR A 1 209 ? 3.166 15.164 13.375 1 98.75 209 THR A O 1
ATOM 1628 N N . HIS A 1 210 ? 4.41 13.484 14.211 1 98.81 210 HIS A N 1
ATOM 1629 C CA . HIS A 1 210 ? 3.381 12.477 13.977 1 98.81 210 HIS A CA 1
ATOM 1630 C C . HIS A 1 210 ? 2.486 12.305 15.195 1 98.81 210 HIS A C 1
ATOM 1632 O O . HIS A 1 210 ? 2.98 12.195 16.328 1 98.81 210 HIS A O 1
ATOM 1638 N N . LEU A 1 211 ? 1.216 12.375 14.984 1 98.81 211 LEU A N 1
ATOM 1639 C CA . LEU A 1 211 ? 0.197 12.016 15.969 1 98.81 211 LEU A CA 1
ATOM 1640 C C . LEU A 1 211 ? -0.562 10.766 15.531 1 98.81 211 LEU A C 1
ATOM 1642 O O . LEU A 1 211 ? -0.714 10.516 14.328 1 98.81 211 LEU A O 1
ATOM 1646 N N . ALA A 1 212 ? -0.993 10 16.469 1 98.81 212 ALA A N 1
ATOM 1647 C CA . ALA A 1 212 ? -1.791 8.812 16.203 1 98.81 212 ALA A CA 1
ATOM 1648 C C . ALA A 1 212 ? -2.842 8.594 17.281 1 98.81 212 ALA A C 1
ATOM 1650 O O . ALA A 1 212 ? -2.521 8.133 18.391 1 98.81 212 ALA A O 1
ATOM 1651 N N . GLY A 1 213 ? -4.082 8.992 17 1 98.69 213 GLY A N 1
ATOM 1652 C CA . GLY A 1 213 ? -5.141 8.625 17.922 1 98.69 213 GLY A CA 1
ATOM 1653 C C . GLY A 1 213 ? -5.309 7.125 18.062 1 98.69 213 GLY A C 1
ATOM 1654 O O . GLY A 1 213 ? -4.957 6.547 19.094 1 98.69 213 GLY A O 1
ATOM 1655 N N . GLN A 1 214 ? -5.801 6.52 17.078 1 98.75 214 GLN A N 1
ATOM 1656 C CA . GLN A 1 214 ? -5.883 5.066 17 1 98.75 214 GLN A CA 1
ATOM 1657 C C . GLN A 1 214 ? -5.578 4.578 15.578 1 98.75 214 GLN A C 1
ATOM 1659 O O . GLN A 1 214 ? -6.043 5.168 14.602 1 98.75 214 GLN A O 1
ATOM 1664 N N . THR A 1 215 ? -4.73 3.58 15.484 1 98.75 215 THR A N 1
ATOM 1665 C CA . THR A 1 215 ? -4.453 2.922 14.211 1 98.75 215 THR A CA 1
ATOM 1666 C C . THR A 1 215 ? -5.176 1.581 14.125 1 98.75 215 THR A C 1
ATOM 1668 O O . THR A 1 215 ? -5.148 0.793 15.07 1 98.75 215 THR A O 1
ATOM 1671 N N . LEU A 1 216 ? -5.914 1.421 13.062 1 98.56 216 LEU A N 1
ATOM 1672 C CA . LEU A 1 216 ? -6.641 0.188 12.781 1 98.56 216 LEU A CA 1
ATOM 1673 C C . LEU A 1 216 ? -6.418 -0.257 11.336 1 98.56 216 LEU A C 1
ATOM 1675 O O . LEU A 1 216 ? -5.988 0.537 10.5 1 98.56 216 LEU A O 1
ATOM 1679 N N . THR A 1 217 ? -6.66 -1.54 11.062 1 98.56 217 THR A N 1
ATOM 1680 C CA . THR A 1 217 ? -6.863 -1.914 9.664 1 98.56 217 THR A CA 1
ATOM 1681 C C . THR A 1 217 ? -8.242 -1.479 9.18 1 98.56 217 THR A C 1
ATOM 1683 O O . THR A 1 217 ? -9.141 -1.239 9.992 1 98.56 217 THR A O 1
ATOM 1686 N N . TYR A 1 218 ? -8.406 -1.372 7.879 1 98.75 218 TYR A N 1
ATOM 1687 C CA . TYR A 1 218 ? -9.727 -1.059 7.355 1 98.75 218 TYR A CA 1
ATOM 1688 C C . TYR A 1 218 ? -10.734 -2.137 7.738 1 98.75 218 TYR A C 1
ATOM 1690 O O . TYR A 1 218 ? -11.898 -1.835 8.023 1 98.75 218 TYR A O 1
ATOM 1698 N N . ARG A 1 219 ? -10.328 -3.367 7.809 1 98.44 219 ARG A N 1
ATOM 1699 C CA . ARG A 1 219 ? -11.188 -4.473 8.219 1 98.44 219 ARG A CA 1
ATOM 1700 C C . ARG A 1 219 ? -11.648 -4.297 9.664 1 98.44 219 ARG A C 1
ATOM 1702 O O . ARG A 1 219 ? -12.828 -4.496 9.969 1 98.44 219 ARG A O 1
ATOM 1709 N N . ASP A 1 220 ? -10.703 -3.934 10.555 1 98.69 220 ASP A N 1
ATOM 1710 C CA . ASP A 1 220 ? -11.055 -3.729 11.953 1 98.69 220 ASP A CA 1
ATOM 1711 C C . ASP A 1 220 ? -12.016 -2.547 12.109 1 98.69 220 ASP A C 1
ATOM 1713 O O . ASP A 1 220 ? -12.938 -2.592 12.93 1 98.69 220 ASP A O 1
ATOM 1717 N N . LEU A 1 221 ? -11.75 -1.485 11.375 1 98.81 221 LEU A N 1
ATOM 1718 C CA . LEU A 1 221 ? -12.648 -0.339 11.414 1 98.81 221 LEU A CA 1
ATOM 1719 C C . LEU A 1 221 ? -14.047 -0.729 10.953 1 98.81 221 LEU A C 1
ATOM 1721 O O . LEU A 1 221 ? -15.039 -0.378 11.602 1 98.81 221 LEU A O 1
ATOM 1725 N N . PHE A 1 222 ? -14.125 -1.516 9.836 1 98.88 222 PHE A N 1
ATOM 1726 C CA . PHE A 1 222 ? -15.414 -1.991 9.328 1 98.88 222 PHE A CA 1
ATOM 1727 C C . PHE A 1 222 ? -16.125 -2.828 10.375 1 98.88 222 PHE A C 1
ATOM 1729 O O . PHE A 1 222 ? -17.328 -2.654 10.602 1 98.88 222 PHE A O 1
ATOM 1736 N N . GLN A 1 223 ? -15.414 -3.719 11.031 1 98.62 223 GLN A N 1
ATOM 1737 C CA . GLN A 1 223 ? -16.016 -4.574 12.055 1 98.62 223 GLN A CA 1
ATOM 1738 C C . GLN A 1 223 ? -16.562 -3.752 13.219 1 98.62 223 GLN A C 1
ATOM 1740 O O . GLN A 1 223 ? -17.641 -4.027 13.727 1 98.62 223 GLN A O 1
ATOM 1745 N N . LEU A 1 224 ? -15.75 -2.779 13.609 1 98.31 224 LEU A N 1
ATOM 1746 C CA . LEU A 1 224 ? -16.188 -1.889 14.68 1 98.31 224 LEU A CA 1
ATOM 1747 C C . LEU A 1 224 ? -17.484 -1.19 14.305 1 98.31 224 LEU A C 1
ATOM 1749 O O . LEU A 1 224 ? -18.422 -1.124 15.117 1 98.31 224 LEU A O 1
ATOM 1753 N N . ILE A 1 225 ? -17.578 -0.711 13.078 1 97.88 225 ILE A N 1
ATOM 1754 C CA . ILE A 1 225 ? -18.766 -0.014 12.586 1 97.88 225 ILE A CA 1
ATOM 1755 C C . ILE A 1 225 ? -19.938 -0.986 12.5 1 97.88 225 ILE A C 1
ATOM 1757 O O . ILE A 1 225 ? -21.047 -0.665 12.93 1 97.88 225 ILE A O 1
ATOM 1761 N N . ARG A 1 226 ? -19.688 -2.152 11.984 1 97.62 226 ARG A N 1
ATOM 1762 C CA . ARG A 1 226 ? -20.75 -3.141 11.773 1 97.62 226 ARG A CA 1
ATOM 1763 C C . ARG A 1 226 ? -21.297 -3.641 13.109 1 97.62 226 ARG A C 1
ATOM 1765 O O . ARG A 1 226 ? -22.484 -3.963 13.211 1 97.62 226 ARG A O 1
ATOM 1772 N N . THR A 1 227 ? -20.484 -3.734 14.125 1 97.19 227 THR A N 1
ATOM 1773 C CA . THR A 1 227 ? -20.938 -4.133 15.453 1 97.19 227 THR A CA 1
ATOM 1774 C C . THR A 1 227 ? -21.969 -3.143 15.984 1 97.19 227 THR A C 1
ATOM 1776 O O . THR A 1 227 ? -22.906 -3.533 16.672 1 97.19 227 THR A O 1
ATOM 1779 N N . ARG A 1 228 ? -21.859 -1.932 15.648 1 95.81 228 ARG A N 1
ATOM 1780 C CA . ARG A 1 228 ? -22.766 -0.88 16.109 1 95.81 228 ARG A CA 1
ATOM 1781 C C . ARG A 1 228 ? -24.016 -0.806 15.227 1 95.81 228 ARG A C 1
ATOM 1783 O O . ARG A 1 228 ? -25.094 -0.499 15.719 1 95.81 228 ARG A O 1
ATOM 1790 N N . ASP A 1 229 ? -23.844 -1.035 13.961 1 97.12 229 ASP A N 1
ATOM 1791 C CA . ASP A 1 229 ? -24.922 -1.023 12.984 1 97.12 229 ASP A CA 1
ATOM 1792 C C . ASP A 1 229 ? -24.734 -2.119 11.938 1 97.12 229 ASP A C 1
ATOM 1794 O O . ASP A 1 229 ? -24.047 -1.913 10.938 1 97.12 229 ASP A O 1
ATOM 1798 N N . PRO A 1 230 ? -25.391 -3.25 12.109 1 97.81 230 PRO A N 1
ATOM 1799 C CA . PRO A 1 230 ? -25.188 -4.426 11.258 1 97.81 230 PRO A CA 1
ATOM 1800 C C . PRO A 1 230 ? -25.656 -4.195 9.82 1 97.81 230 PRO A C 1
ATOM 1802 O O . PRO A 1 230 ? -25.422 -5.035 8.945 1 97.81 230 PRO A O 1
ATOM 1805 N N . ALA A 1 231 ? -26.281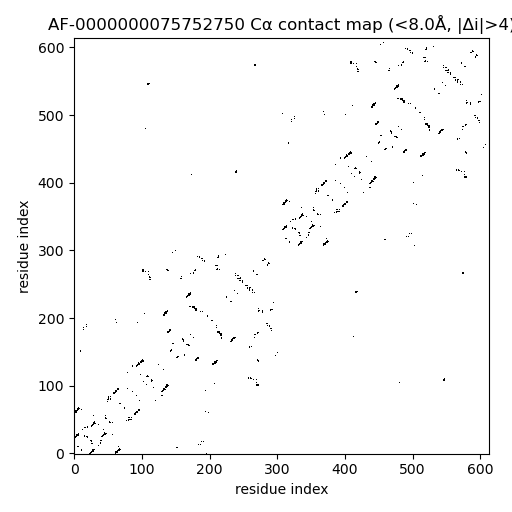 -3.061 9.531 1 98.31 231 ALA A N 1
ATOM 1806 C CA . ALA A 1 231 ? -26.766 -2.779 8.18 1 98.31 231 ALA A CA 1
ATOM 1807 C C . ALA A 1 231 ? -25.609 -2.451 7.246 1 98.31 231 ALA A C 1
ATOM 1809 O O . ALA A 1 231 ? -25.75 -2.488 6.023 1 98.31 231 ALA A O 1
ATOM 1810 N N . TRP A 1 232 ? -24.453 -2.107 7.801 1 98.69 232 TRP A N 1
ATOM 1811 C CA . TRP A 1 232 ? -23.297 -1.755 6.988 1 98.69 232 TRP A CA 1
ATOM 1812 C C . TRP A 1 232 ? -22.797 -2.965 6.211 1 98.69 232 TRP A C 1
ATOM 1814 O O . TRP A 1 232 ? -22.703 -4.07 6.754 1 98.69 232 TRP A O 1
ATOM 1824 N N . LYS A 1 233 ? -22.531 -2.701 4.945 1 98.69 233 LYS A N 1
ATOM 1825 C CA . LYS A 1 233 ? -22 -3.746 4.07 1 98.69 233 LYS A CA 1
ATOM 1826 C C . LYS A 1 233 ? -20.641 -3.354 3.506 1 98.69 233 LYS A C 1
ATOM 1828 O O . LYS A 1 233 ? -20.375 -2.172 3.264 1 98.69 233 LYS A O 1
ATOM 1833 N N . ALA A 1 234 ? -19.828 -4.324 3.295 1 98.62 234 ALA A N 1
ATOM 1834 C CA . ALA A 1 234 ? -18.531 -4.086 2.688 1 98.62 234 ALA A CA 1
ATOM 1835 C C . ALA A 1 234 ? -18.625 -4.09 1.165 1 98.62 234 ALA A C 1
ATOM 1837 O O . ALA A 1 234 ? -19.297 -4.941 0.581 1 98.62 234 ALA A O 1
ATOM 1838 N N . ASN A 1 235 ? -18.078 -3.102 0.553 1 98.5 235 ASN A N 1
ATOM 1839 C CA . ASN A 1 235 ? -17.906 -3.031 -0.894 1 98.5 235 ASN A CA 1
ATOM 1840 C C . ASN A 1 235 ? -16.453 -3.25 -1.295 1 98.5 235 ASN A C 1
ATOM 1842 O O . ASN A 1 235 ? -15.602 -2.379 -1.078 1 98.5 235 ASN A O 1
ATOM 1846 N N . PRO A 1 236 ? -16.125 -4.426 -1.855 1 98 236 PRO A N 1
ATOM 1847 C CA . PRO A 1 236 ? -14.734 -4.625 -2.273 1 98 236 PRO A CA 1
ATOM 1848 C C . PRO A 1 236 ? -14.289 -3.619 -3.332 1 98 236 PRO A C 1
ATOM 1850 O O . PRO A 1 236 ? -15.008 -3.371 -4.297 1 98 236 PRO A O 1
ATOM 1853 N N . VAL A 1 237 ? -13.18 -2.996 -3.117 1 98.25 237 VAL A N 1
ATOM 1854 C CA . VAL A 1 237 ? -12.562 -2.057 -4.043 1 98.25 237 VAL A CA 1
ATOM 1855 C C . VAL A 1 237 ? -11.188 -2.574 -4.457 1 98.25 237 VAL A C 1
ATOM 1857 O O . VAL A 1 237 ? -10.367 -2.93 -3.607 1 98.25 237 VAL A O 1
ATOM 1860 N N . THR A 1 238 ? -10.898 -2.617 -5.77 1 97.94 238 THR A N 1
ATOM 1861 C CA . THR A 1 238 ? -9.609 -3.113 -6.234 1 97.94 238 THR A CA 1
ATOM 1862 C C . THR A 1 238 ? -8.664 -1.956 -6.535 1 97.94 238 THR A C 1
ATOM 1864 O O . THR A 1 238 ? -9.102 -0.832 -6.781 1 97.94 238 THR A O 1
ATOM 1867 N N . PHE A 1 239 ? -7.379 -2.215 -6.434 1 98.31 239 PHE A N 1
ATOM 1868 C CA . PHE A 1 239 ? -6.344 -1.224 -6.715 1 98.31 239 PHE A CA 1
ATOM 1869 C C . PHE A 1 239 ? -6.473 -0.697 -8.141 1 98.31 239 PHE A C 1
ATOM 1871 O O . PHE A 1 239 ? -6.41 0.513 -8.367 1 98.31 239 PHE A O 1
ATOM 1878 N N . VAL A 1 240 ? -6.676 -1.549 -9.078 1 96.94 240 VAL A N 1
ATOM 1879 C CA . VAL A 1 240 ? -6.664 -1.215 -10.5 1 96.94 240 VAL A CA 1
ATOM 1880 C C . VAL A 1 240 ? -7.875 -0.349 -10.836 1 96.94 240 VAL A C 1
ATOM 1882 O O . VAL A 1 240 ? -7.785 0.555 -11.672 1 96.94 240 VAL A O 1
ATOM 1885 N N . GLU A 1 241 ? -9.039 -0.657 -10.227 1 96.81 241 GLU A N 1
ATOM 1886 C CA . GLU A 1 241 ? -10.211 0.18 -10.469 1 96.81 241 GLU A CA 1
ATOM 1887 C C . GLU A 1 241 ? -9.945 1.631 -10.078 1 96.81 241 GLU A C 1
ATOM 1889 O O . GLU A 1 241 ? -10.305 2.553 -10.812 1 96.81 241 GLU A O 1
ATOM 1894 N N . VAL A 1 242 ? -9.305 1.85 -8.914 1 97.88 242 VAL A N 1
ATOM 1895 C CA . VAL A 1 242 ? -9.016 3.201 -8.453 1 97.88 242 VAL A CA 1
ATOM 1896 C C . VAL A 1 242 ? -7.945 3.832 -9.344 1 97.88 242 VAL A C 1
ATOM 1898 O O . VAL A 1 242 ? -8.062 5 -9.734 1 97.88 242 VAL A O 1
ATOM 1901 N N . LEU A 1 243 ? -6.914 3.057 -9.719 1 97.25 243 LEU A N 1
ATOM 1902 C CA . LEU A 1 243 ? -5.863 3.561 -10.594 1 97.25 243 LEU A CA 1
ATOM 1903 C C . LEU A 1 243 ? -6.43 3.965 -11.953 1 97.25 243 LEU A C 1
ATOM 1905 O O . LEU A 1 243 ? -6.062 5.008 -12.492 1 97.25 243 LEU A O 1
ATOM 1909 N N . ASN A 1 244 ? -7.312 3.137 -12.492 1 96.12 244 ASN A N 1
ATOM 1910 C CA . ASN A 1 244 ? -7.938 3.461 -13.766 1 96.12 244 ASN A CA 1
ATOM 1911 C C . ASN A 1 244 ? -8.766 4.742 -13.68 1 96.12 244 ASN A C 1
ATOM 1913 O O . ASN A 1 244 ? -8.766 5.551 -14.609 1 96.12 244 ASN A O 1
ATOM 1917 N N . ALA A 1 245 ? -9.477 4.914 -12.562 1 97.38 245 ALA A N 1
ATOM 1918 C CA . ALA A 1 245 ? -10.234 6.141 -12.359 1 97.38 245 ALA A CA 1
ATOM 1919 C C . ALA A 1 245 ? -9.32 7.359 -12.32 1 97.38 245 ALA A C 1
ATOM 1921 O O . ALA A 1 245 ? -9.664 8.422 -12.844 1 97.38 245 ALA A O 1
ATOM 1922 N N . ILE A 1 246 ? -8.172 7.215 -11.695 1 97.38 246 ILE A N 1
ATOM 1923 C CA . ILE A 1 246 ? -7.188 8.297 -11.68 1 97.38 246 ILE A CA 1
ATOM 1924 C C . ILE A 1 246 ? -6.703 8.578 -13.102 1 97.38 246 ILE A C 1
ATOM 1926 O O . ILE A 1 246 ? -6.652 9.734 -13.531 1 97.38 246 ILE A O 1
ATOM 1930 N N . HIS A 1 247 ? -6.359 7.488 -13.828 1 95.31 247 HIS A N 1
ATOM 1931 C CA . HIS A 1 247 ? -5.883 7.613 -15.203 1 95.31 247 HIS A CA 1
ATOM 1932 C C . HIS A 1 247 ? -6.898 8.344 -16.078 1 95.31 247 HIS A C 1
ATOM 1934 O O . HIS A 1 247 ? -6.547 9.289 -16.797 1 95.31 247 HIS A O 1
ATOM 1940 N N . GLU A 1 248 ? -8.141 7.949 -15.977 1 96.12 248 GLU A N 1
ATOM 1941 C CA . GLU A 1 248 ? -9.203 8.555 -16.766 1 96.12 248 GLU A CA 1
ATOM 1942 C C . GLU A 1 248 ? -9.43 10.008 -16.375 1 96.12 248 GLU A C 1
ATOM 1944 O O . GLU A 1 248 ? -9.656 10.867 -17.234 1 96.12 248 GLU A O 1
ATOM 1949 N N . GLY A 1 249 ? -9.414 10.227 -15.07 1 95.81 249 GLY A N 1
ATOM 1950 C CA . GLY A 1 249 ? -9.586 11.586 -14.586 1 95.81 249 GLY A CA 1
ATOM 1951 C C . GLY A 1 249 ? -8.484 12.523 -15.039 1 95.81 249 GLY A C 1
ATOM 1952 O O . GLY A 1 249 ? -8.75 13.664 -15.438 1 95.81 249 GLY A O 1
ATOM 1953 N N . LEU A 1 250 ? -7.246 12.047 -14.953 1 92.88 250 LEU A N 1
ATOM 1954 C CA . LEU A 1 250 ? -6.121 12.859 -15.398 1 92.88 250 LEU A CA 1
ATOM 1955 C C . LEU A 1 250 ? -6.211 13.133 -16.891 1 92.88 250 LEU A C 1
ATOM 1957 O O . LEU A 1 250 ? -5.992 14.266 -17.344 1 92.88 250 LEU A O 1
ATOM 1961 N N . LYS A 1 251 ? -6.523 12.133 -17.641 1 91.69 251 LYS A N 1
ATOM 1962 C CA . LYS A 1 251 ? -6.668 12.273 -19.094 1 91.69 251 LYS A CA 1
ATOM 1963 C C . LYS A 1 251 ? -7.742 13.297 -19.438 1 91.69 251 LYS A C 1
ATOM 1965 O O . LYS A 1 251 ? -7.578 14.086 -20.375 1 91.69 251 LYS A O 1
ATOM 1970 N N . ALA A 1 252 ? -8.805 13.383 -18.672 1 95.06 252 ALA A N 1
ATOM 1971 C CA . ALA A 1 252 ? -9.953 14.25 -18.938 1 95.06 252 ALA A CA 1
ATOM 1972 C C . ALA A 1 252 ? -9.773 15.609 -18.266 1 95.06 252 ALA A C 1
ATOM 1974 O O . ALA A 1 252 ? -10.617 16.5 -18.406 1 95.06 252 ALA A O 1
ATOM 1975 N N . ASN A 1 253 ? -8.719 15.781 -17.531 1 92.5 253 ASN A N 1
ATOM 1976 C CA . ASN A 1 253 ? -8.523 16.984 -16.734 1 92.5 253 ASN A CA 1
ATOM 1977 C C . ASN A 1 253 ? -9.711 17.25 -15.812 1 92.5 253 ASN A C 1
ATOM 1979 O O . ASN A 1 253 ? -10.219 18.375 -15.75 1 92.5 253 ASN A O 1
ATOM 1983 N N . ASP A 1 254 ? -10.164 16.172 -15.281 1 93.75 254 ASP A N 1
ATOM 1984 C CA . ASP A 1 254 ? -11.297 16.203 -14.359 1 93.75 254 ASP A CA 1
ATOM 1985 C C . ASP A 1 254 ? -10.836 16.625 -12.961 1 93.75 254 ASP A C 1
ATOM 1987 O O . ASP A 1 254 ? -9.992 15.953 -12.352 1 93.75 254 ASP A O 1
ATOM 1991 N N . ALA A 1 255 ? -11.453 17.672 -12.383 1 86.56 255 ALA A N 1
ATOM 1992 C CA . ALA A 1 255 ? -11.086 18.172 -11.055 1 86.56 255 ALA A CA 1
ATOM 1993 C C . ALA A 1 255 ? -11.43 17.141 -9.977 1 86.56 255 ALA A C 1
ATOM 1995 O O . ALA A 1 255 ? -10.82 17.125 -8.906 1 86.56 255 ALA A O 1
ATOM 1996 N N . LEU A 1 256 ? -12.281 16.219 -10.328 1 91.56 256 LEU A N 1
ATOM 1997 C CA . LEU A 1 256 ? -12.742 15.242 -9.344 1 91.56 256 LEU A CA 1
ATOM 1998 C C . LEU A 1 256 ? -11.773 14.07 -9.25 1 91.56 256 LEU A C 1
ATOM 2000 O O . LEU A 1 256 ? -11.945 13.18 -8.414 1 91.56 256 LEU A O 1
ATOM 2004 N N . VAL A 1 257 ? -10.664 14.148 -10.008 1 95.44 257 VAL A N 1
ATOM 2005 C CA . VAL A 1 257 ? -9.656 13.094 -9.961 1 95.44 257 VAL A CA 1
ATOM 2006 C C . VAL A 1 257 ? -9.031 13.031 -8.57 1 95.44 257 VAL A C 1
ATOM 2008 O O . VAL A 1 257 ? -8.57 11.969 -8.141 1 95.44 257 VAL A O 1
ATOM 2011 N N . ALA A 1 258 ? -9.078 14.172 -7.812 1 95.12 258 ALA A N 1
ATOM 2012 C CA . ALA A 1 258 ? -8.523 14.258 -6.461 1 95.12 258 ALA A CA 1
ATOM 2013 C C . ALA A 1 258 ? -9.172 13.234 -5.535 1 95.12 258 ALA A C 1
ATOM 2015 O O . ALA A 1 258 ? -8.516 12.703 -4.637 1 95.12 258 ALA A O 1
ATOM 2016 N N . ILE A 1 259 ? -10.453 12.945 -5.812 1 96.75 259 ILE A N 1
ATOM 2017 C CA . ILE A 1 259 ? -11.188 11.969 -5.012 1 96.75 259 ILE A CA 1
ATOM 2018 C C . ILE A 1 259 ? -10.523 10.602 -5.129 1 96.75 259 ILE A C 1
ATOM 2020 O O . ILE A 1 259 ? -10.25 9.953 -4.117 1 96.75 259 ILE A O 1
ATOM 2024 N N . HIS A 1 260 ? -10.211 10.211 -6.363 1 97.88 260 HIS A N 1
ATOM 2025 C CA . HIS A 1 260 ? -9.602 8.906 -6.602 1 97.88 260 HIS A CA 1
ATOM 2026 C C . HIS A 1 260 ? -8.148 8.883 -6.145 1 97.88 260 HIS A C 1
ATOM 2028 O O . HIS A 1 260 ? -7.648 7.848 -5.707 1 97.88 260 HIS A O 1
ATOM 2034 N N . GLN A 1 261 ? -7.52 10.07 -6.195 1 97.06 261 GLN A N 1
ATOM 2035 C CA . GLN A 1 261 ? -6.16 10.188 -5.684 1 97.06 261 GLN A CA 1
ATOM 2036 C C . GLN A 1 261 ? -6.125 10.039 -4.168 1 97.06 261 GLN A C 1
ATOM 2038 O O . GLN A 1 261 ? -5.117 9.602 -3.605 1 97.06 261 GLN A O 1
ATOM 2043 N N . MET A 1 262 ? -7.16 10.336 -3.479 1 97.31 262 MET A N 1
ATOM 2044 C CA . MET A 1 262 ? -7.254 10.094 -2.043 1 97.31 262 MET A CA 1
ATOM 2045 C C . MET A 1 262 ? -7.602 8.633 -1.758 1 97.31 262 MET A C 1
ATOM 2047 O O . MET A 1 262 ? -7.059 8.031 -0.829 1 97.31 262 MET A O 1
ATOM 2051 N N . ARG A 1 263 ? -8.453 8.023 -2.629 1 98 263 ARG A N 1
ATOM 2052 C CA . ARG A 1 263 ? -8.859 6.633 -2.451 1 98 263 ARG A CA 1
ATOM 2053 C C . ARG A 1 263 ? -7.656 5.699 -2.553 1 98 263 ARG A C 1
ATOM 2055 O O . ARG A 1 263 ? -7.582 4.691 -1.841 1 98 263 ARG A O 1
ATOM 2062 N N . ILE A 1 264 ? -6.703 6.066 -3.391 1 98 264 ILE A N 1
ATOM 2063 C CA . ILE A 1 264 ? -5.574 5.188 -3.672 1 98 264 ILE A CA 1
ATOM 2064 C C . ILE A 1 264 ? -4.715 5.031 -2.42 1 98 264 ILE A C 1
ATOM 2066 O O . ILE A 1 264 ? -3.98 4.051 -2.283 1 98 264 ILE A O 1
ATOM 2070 N N . LEU A 1 265 ? -4.809 6.004 -1.46 1 98.25 265 LEU A N 1
ATOM 2071 C CA . LEU A 1 265 ? -4.07 5.945 -0.204 1 98.25 265 LEU A CA 1
ATOM 2072 C C . LEU A 1 265 ? -4.473 4.719 0.606 1 98.25 265 LEU A C 1
ATOM 2074 O O . LEU A 1 265 ? -3.691 4.223 1.424 1 98.25 265 LEU A O 1
ATOM 2078 N N . GLY A 1 266 ? -5.676 4.195 0.36 1 98.19 266 GLY A N 1
ATOM 2079 C CA . GLY A 1 266 ? -6.18 3.033 1.078 1 98.19 266 GLY A CA 1
ATOM 2080 C C . GLY A 1 266 ? -5.43 1.757 0.746 1 98.19 266 GLY A C 1
ATOM 2081 O O . GLY A 1 266 ? -5.574 0.748 1.439 1 98.19 266 GLY A O 1
ATOM 2082 N N . PHE A 1 267 ? -4.547 1.808 -0.244 1 98.06 267 PHE A N 1
ATOM 2083 C CA . PHE A 1 267 ? -3.834 0.618 -0.693 1 98.06 267 PHE A CA 1
ATOM 2084 C C . PHE A 1 267 ? -2.365 0.683 -0.289 1 98.06 267 PHE A C 1
ATOM 2086 O O . PHE A 1 267 ? -1.608 -0.261 -0.525 1 98.06 267 PHE A O 1
ATOM 2093 N N . THR A 1 268 ? -1.9 1.827 0.313 1 97.88 268 THR A N 1
ATOM 2094 C CA . THR A 1 268 ? -0.503 2.033 0.678 1 97.88 268 THR A CA 1
ATOM 2095 C C . THR A 1 268 ? -0.365 2.27 2.18 1 97.88 268 THR A C 1
ATOM 2097 O O . THR A 1 268 ? -1.365 2.348 2.895 1 97.88 268 THR A O 1
ATOM 2100 N N . ASN A 1 269 ? 0.875 2.367 2.623 1 98.06 269 ASN A N 1
ATOM 2101 C CA . ASN A 1 269 ? 1.134 2.621 4.035 1 98.06 269 ASN A CA 1
ATOM 2102 C C . ASN A 1 269 ? 0.984 4.102 4.375 1 98.06 269 ASN A C 1
ATOM 2104 O O . ASN A 1 269 ? 1.221 4.508 5.516 1 98.06 269 ASN A O 1
ATOM 2108 N N . ALA A 1 270 ? 0.506 4.895 3.402 1 98.31 270 ALA A N 1
ATOM 2109 C CA . ALA A 1 270 ? 0.548 6.348 3.572 1 98.31 270 ALA A CA 1
ATOM 2110 C C . ALA A 1 270 ? -0.416 6.797 4.664 1 98.31 270 ALA A C 1
ATOM 2112 O O . ALA A 1 270 ? -0.184 7.816 5.324 1 98.31 270 ALA A O 1
ATOM 2113 N N . ASN A 1 271 ? -1.486 6.023 4.902 1 98.62 271 ASN A N 1
ATOM 2114 C CA . ASN A 1 271 ? -2.496 6.398 5.891 1 98.62 271 ASN A CA 1
ATOM 2115 C C . ASN A 1 271 ? -2.1 5.949 7.293 1 98.62 271 ASN A C 1
ATOM 2117 O O . ASN A 1 271 ? -2.844 6.168 8.25 1 98.62 271 ASN A O 1
ATOM 2121 N N . HIS A 1 272 ? -0.986 5.309 7.41 1 98.69 272 HIS A N 1
ATOM 2122 C CA . HIS A 1 272 ? -0.529 4.766 8.688 1 98.69 272 HIS A CA 1
ATOM 2123 C C . HIS A 1 272 ? 0.554 5.645 9.297 1 98.69 272 HIS A C 1
ATOM 2125 O O . HIS A 1 272 ? 1.609 5.852 8.695 1 98.69 272 HIS A O 1
ATOM 2131 N N . ASN A 1 273 ? 0.309 6.223 10.438 1 98.5 273 ASN A N 1
ATOM 2132 C CA . ASN A 1 273 ? 1.351 6.812 11.273 1 98.5 273 ASN A CA 1
ATOM 2133 C C . ASN A 1 273 ? 1.938 5.789 12.242 1 98.5 273 ASN A C 1
ATOM 2135 O O . ASN A 1 273 ? 1.332 5.484 13.266 1 98.5 273 ASN A O 1
ATOM 2139 N N . PRO A 1 274 ? 3.119 5.363 12.008 1 95.75 274 PRO A N 1
ATOM 2140 C CA . PRO A 1 274 ? 3.645 4.25 12.805 1 95.75 274 PRO A CA 1
ATOM 2141 C C . PRO A 1 274 ? 3.924 4.641 14.25 1 95.75 274 PRO A C 1
ATOM 2143 O O . PRO A 1 274 ? 4.324 5.773 14.523 1 95.75 274 PRO A O 1
ATOM 2146 N N . LYS A 1 275 ? 3.773 3.705 15.188 1 93.25 275 LYS A N 1
ATOM 2147 C CA . LYS A 1 275 ? 4.004 3.902 16.625 1 93.25 275 LYS A CA 1
ATOM 2148 C C . LYS A 1 275 ? 5.426 4.383 16.891 1 93.25 275 LYS A C 1
ATOM 2150 O O . LYS A 1 275 ? 5.652 5.203 17.781 1 93.25 275 LYS A O 1
ATOM 2155 N N . GLY A 1 276 ? 6.387 4.012 16.109 1 93.31 276 GLY A N 1
ATOM 2156 C CA . GLY A 1 276 ? 7.77 4.41 16.312 1 93.31 276 GLY A CA 1
ATOM 2157 C C . GLY A 1 276 ? 8.039 5.848 15.906 1 93.31 276 GLY A C 1
ATOM 2158 O O . GLY A 1 276 ? 9.039 6.434 16.328 1 93.31 276 GLY A O 1
ATOM 2159 N N . LYS A 1 277 ? 7.148 6.473 15.203 1 96.38 277 LYS A N 1
ATOM 2160 C CA . LYS A 1 277 ? 7.324 7.848 14.75 1 96.38 277 LYS A CA 1
ATOM 2161 C C . LYS A 1 277 ? 6.371 8.797 15.477 1 96.38 277 LYS A C 1
ATOM 2163 O O . LYS A 1 277 ? 6.727 9.938 15.766 1 96.38 277 LYS A O 1
ATOM 2168 N N . ALA A 1 278 ? 5.195 8.336 15.805 1 98.38 278 ALA A N 1
ATOM 2169 C CA . ALA A 1 278 ? 4.191 9.172 16.453 1 98.38 278 ALA A CA 1
ATOM 2170 C C . ALA A 1 278 ? 4.559 9.453 17.906 1 98.38 278 ALA A C 1
ATOM 2172 O O . ALA A 1 278 ? 5.113 8.594 18.578 1 98.38 278 ALA A O 1
ATOM 2173 N N . LEU A 1 279 ? 4.262 10.641 18.328 1 98.44 279 LEU A N 1
ATOM 2174 C CA . LEU A 1 279 ? 4.406 10.938 19.75 1 98.44 279 LEU A CA 1
ATOM 2175 C C . LEU A 1 279 ? 3.596 9.961 20.594 1 98.44 279 LEU A C 1
ATOM 2177 O O . LEU A 1 279 ? 2.477 9.594 20.234 1 98.44 279 LEU A O 1
ATOM 2181 N N . GLU A 1 280 ? 4.195 9.547 21.672 1 98.06 280 GLU A N 1
ATOM 2182 C CA . GLU A 1 280 ? 3.504 8.648 22.594 1 98.06 280 GLU A CA 1
ATOM 2183 C C . GLU A 1 280 ? 2.627 9.43 23.562 1 98.06 280 GLU A C 1
ATOM 2185 O O . GLU A 1 280 ? 3.105 10.328 24.25 1 98.06 280 GLU A O 1
ATOM 2190 N N . TRP A 1 281 ? 1.414 9.086 23.609 1 98.38 281 TRP A N 1
ATOM 2191 C CA . TRP A 1 281 ? 0.478 9.75 24.516 1 98.38 281 TRP A CA 1
ATOM 2192 C C . TRP A 1 281 ? 0.837 9.469 25.969 1 98.38 281 TRP A C 1
ATOM 2194 O O . TRP A 1 281 ? 1.332 8.391 26.297 1 98.38 281 TRP A O 1
ATOM 2204 N N . ASP A 1 282 ? 0.63 10.445 26.828 1 98.12 282 ASP A N 1
ATOM 2205 C CA . ASP A 1 282 ? 0.814 10.43 28.281 1 98.12 282 ASP A CA 1
ATOM 2206 C C . ASP A 1 282 ? 2.289 10.281 28.641 1 98.12 282 ASP A C 1
ATOM 2208 O O . ASP A 1 282 ? 2.623 9.711 29.688 1 98.12 282 ASP A O 1
ATOM 2212 N N . THR A 1 283 ? 3.115 10.578 27.719 1 97.56 283 THR A N 1
ATOM 2213 C CA . THR A 1 283 ? 4.551 10.602 27.984 1 97.56 283 THR A CA 1
ATOM 2214 C C . THR A 1 283 ? 5.188 11.852 27.375 1 97.56 283 THR A C 1
ATOM 2216 O O . THR A 1 283 ? 4.629 12.453 26.453 1 97.56 283 THR A O 1
ATOM 2219 N N . GLY A 1 284 ? 6.289 12.32 27.953 1 96.94 284 GLY A N 1
ATOM 2220 C CA . GLY A 1 284 ? 7.039 13.43 27.375 1 96.94 284 GLY A CA 1
ATOM 2221 C C . GLY A 1 284 ? 6.199 14.672 27.172 1 96.94 284 GLY A C 1
ATOM 2222 O O . GLY A 1 284 ? 5.52 15.133 28.094 1 96.94 284 GLY A O 1
ATOM 2223 N N . VAL A 1 285 ? 6.199 15.164 25.953 1 97.56 285 VAL A N 1
ATOM 2224 C CA . VAL A 1 285 ? 5.539 16.422 25.641 1 97.56 285 VAL A CA 1
ATOM 2225 C C . VAL A 1 285 ? 4.027 16.266 25.734 1 97.56 285 VAL A C 1
ATOM 2227 O O . VAL A 1 285 ? 3.301 17.234 25.953 1 97.56 285 VAL A O 1
ATOM 2230 N N . LEU A 1 286 ? 3.596 15.031 25.641 1 98.31 286 LEU A N 1
ATOM 2231 C CA . LEU A 1 286 ? 2.162 14.773 25.703 1 98.31 286 LEU A CA 1
ATOM 2232 C C . LEU A 1 286 ? 1.765 14.25 27.078 1 98.31 286 LEU A C 1
ATOM 2234 O O . LEU A 1 286 ? 0.729 13.602 27.219 1 98.31 286 LEU A O 1
ATOM 2238 N N . GLN A 1 287 ? 2.586 14.5 28.094 1 98.19 287 GLN A N 1
ATOM 2239 C CA . GLN A 1 287 ? 2.266 14.055 29.453 1 98.19 287 GLN A CA 1
ATOM 2240 C C . GLN A 1 287 ? 0.888 14.547 29.875 1 98.19 287 GLN A C 1
ATOM 2242 O O . GLN A 1 287 ? 0.589 15.742 29.781 1 98.19 287 GLN A O 1
ATOM 2247 N N . GLY A 1 288 ? 0.025 13.594 30.344 1 97.81 288 GLY A N 1
ATOM 2248 C CA . GLY A 1 288 ? -1.29 13.953 30.859 1 97.81 288 GLY A CA 1
ATOM 2249 C C . GLY A 1 288 ? -2.371 13.914 29.797 1 97.81 288 GLY A C 1
ATOM 2250 O O . GLY A 1 288 ? -3.553 14.086 30.094 1 97.81 288 GLY A O 1
ATOM 2251 N N . LEU A 1 289 ? -1.982 13.742 28.547 1 98.31 289 LEU A N 1
ATOM 2252 C CA . LEU A 1 289 ? -2.945 13.68 27.453 1 98.31 289 LEU A CA 1
ATOM 2253 C C . LEU A 1 289 ? -3.176 12.234 27.016 1 98.31 289 LEU A C 1
ATOM 2255 O O . LEU A 1 289 ? -2.248 11.422 27.031 1 98.31 289 LEU A O 1
ATOM 2259 N N . ARG A 1 290 ? -4.383 11.977 26.688 1 97.94 290 ARG A N 1
ATOM 2260 C CA . ARG A 1 290 ? -4.77 10.656 26.203 1 97.94 290 ARG A CA 1
ATOM 2261 C C . ARG A 1 290 ? -5.496 10.758 24.875 1 97.94 290 ARG A C 1
ATOM 2263 O O . ARG A 1 290 ? -6.316 11.656 24.672 1 97.94 290 ARG A O 1
ATOM 2270 N N . ALA A 1 291 ? -5.164 9.812 23.984 1 98.06 291 ALA A N 1
ATOM 2271 C CA . ALA A 1 291 ? -5.852 9.789 22.688 1 98.06 291 ALA A CA 1
ATOM 2272 C C . ALA A 1 291 ? -7.234 9.156 22.812 1 98.06 291 ALA A C 1
ATOM 2274 O O . ALA A 1 291 ? -7.422 8.203 23.562 1 98.06 291 ALA A O 1
ATOM 2275 N N . THR A 1 292 ? -8.133 9.672 22.125 1 98.31 292 THR A N 1
ATOM 2276 C CA . THR A 1 292 ? -9.469 9.102 22 1 98.31 292 THR A CA 1
ATOM 2277 C C . THR A 1 292 ? -9.469 7.914 21.047 1 98.31 292 THR A C 1
ATOM 2279 O O . THR A 1 292 ? -8.883 7.98 19.969 1 98.31 292 THR A O 1
ATOM 2282 N N . SER A 1 293 ? -10.078 6.805 21.484 1 98.5 293 SER A N 1
ATOM 2283 C CA . SER A 1 293 ? -10.273 5.688 20.578 1 98.5 293 SER A CA 1
ATOM 2284 C C . SER A 1 293 ? -11.469 5.922 19.656 1 98.5 293 SER A C 1
ATOM 2286 O O . SER A 1 293 ? -12.32 6.762 19.938 1 98.5 293 SER A O 1
ATOM 2288 N N . VAL A 1 294 ? -11.508 5.152 18.562 1 98.5 294 VAL A N 1
ATOM 2289 C CA . VAL A 1 294 ? -12.625 5.293 17.641 1 98.5 294 VAL A CA 1
ATOM 2290 C C . VAL A 1 294 ? -13.93 4.914 18.328 1 98.5 294 VAL A C 1
ATOM 2292 O O . VAL A 1 294 ? -14.953 5.586 18.172 1 98.5 294 VAL A O 1
ATOM 2295 N N . GLU A 1 295 ? -13.883 3.877 19.141 1 97.75 295 GLU A N 1
ATOM 2296 C CA . GLU A 1 295 ? -15.062 3.447 19.875 1 97.75 295 GLU A CA 1
ATOM 2297 C C . GLU A 1 295 ? -15.539 4.531 20.844 1 97.75 295 GLU A C 1
ATOM 2299 O O . GLU A 1 295 ? -16.719 4.855 20.891 1 97.75 295 GLU A O 1
ATOM 2304 N N . GLU A 1 296 ? -14.617 5.078 21.625 1 97.69 296 GLU A N 1
ATOM 2305 C CA . GLU A 1 296 ? -14.953 6.168 22.531 1 97.69 296 GLU A CA 1
ATOM 2306 C C . GLU A 1 296 ? -15.539 7.359 21.781 1 97.69 296 GLU A C 1
ATOM 2308 O O . GLU A 1 296 ? -16.5 7.977 22.25 1 97.69 296 GLU A O 1
ATOM 2313 N N . PHE A 1 297 ? -14.961 7.641 20.688 1 97.94 297 PHE A N 1
ATOM 2314 C CA . PHE A 1 297 ? -15.383 8.773 19.859 1 97.94 297 PHE A CA 1
ATOM 2315 C C . PHE A 1 297 ? -16.812 8.586 19.391 1 97.94 297 PHE A C 1
ATOM 2317 O O . PHE A 1 297 ? -17.625 9.516 19.453 1 97.94 297 PHE A O 1
ATOM 2324 N N . LEU A 1 298 ? -17.078 7.395 18.891 1 96.25 298 LEU A N 1
ATOM 2325 C CA . LEU A 1 298 ? -18.422 7.082 18.422 1 96.25 298 LEU A CA 1
ATOM 2326 C C . LEU A 1 298 ? -19.422 7.09 19.578 1 96.25 298 LEU A C 1
ATOM 2328 O O . LEU A 1 298 ? -20.562 7.543 19.422 1 96.25 298 LEU A O 1
ATOM 2332 N N . ASP A 1 299 ? -19.047 6.633 20.766 1 95.88 299 ASP A N 1
ATOM 2333 C CA . ASP A 1 299 ? -19.891 6.676 21.938 1 95.88 299 ASP A CA 1
ATOM 2334 C C . ASP A 1 299 ? -20.25 8.109 22.312 1 95.88 299 ASP A C 1
ATOM 2336 O O . ASP A 1 299 ? -21.406 8.406 22.625 1 95.88 299 ASP A O 1
ATOM 2340 N N . GLN A 1 300 ? -19.266 8.961 22.25 1 93.12 300 GLN A N 1
ATOM 2341 C CA . GLN A 1 300 ? -19.469 10.367 22.594 1 93.12 300 GLN A CA 1
ATOM 2342 C C . GLN A 1 300 ? -20.422 11.031 21.625 1 93.12 300 GLN A C 1
ATOM 2344 O O . GLN A 1 300 ? -21.25 11.859 22.016 1 93.12 300 GLN A O 1
ATOM 2349 N N . SER A 1 301 ? -20.297 10.672 20.391 1 89.12 301 SER A N 1
ATOM 2350 C CA . SER A 1 301 ? -21.156 11.258 19.359 1 89.12 301 SER A CA 1
ATOM 2351 C C . SER A 1 301 ? -22.594 10.812 19.531 1 89.12 301 SER A C 1
ATOM 2353 O O . SER A 1 301 ? -23.531 11.578 19.266 1 89.12 301 SER A O 1
ATOM 2355 N N . GLU A 1 302 ? -22.812 9.594 19.953 1 86.56 302 GLU A N 1
ATOM 2356 C CA . GLU A 1 302 ? -24.156 9.07 20.172 1 86.56 302 GLU A CA 1
ATOM 2357 C C . GLU A 1 302 ? -24.797 9.664 21.422 1 86.56 302 GLU A C 1
ATOM 2359 O O . GLU A 1 302 ? -26 9.875 21.469 1 86.56 302 GLU A O 1
ATOM 2364 N N . ALA A 1 303 ? -24.078 9.93 22.422 1 81.62 303 ALA A N 1
ATOM 2365 C CA . ALA A 1 303 ? -24.594 10.484 23.672 1 81.62 303 ALA A CA 1
ATOM 2366 C C . ALA A 1 303 ? -25.047 11.93 23.484 1 81.62 303 ALA A C 1
ATOM 2368 O O . ALA A 1 303 ? -26 12.375 24.109 1 81.62 303 ALA A O 1
ATOM 2369 N N . SER A 1 304 ? -24.344 12.672 22.688 1 70.19 304 SER A N 1
ATOM 2370 C CA . SER A 1 304 ? -24.688 14.07 22.453 1 70.19 304 SER A CA 1
ATOM 2371 C C . SER A 1 304 ? -26.016 14.203 21.719 1 70.19 304 SER A C 1
ATOM 2373 O O . SER A 1 304 ? -26.656 15.258 21.766 1 70.19 304 SER A O 1
ATOM 2375 N N . GLU A 1 305 ? -26.547 13.227 21.094 1 64 305 GLU A N 1
ATOM 2376 C CA . GLU A 1 305 ? -27.844 13.203 20.422 1 64 305 GLU A CA 1
ATOM 2377 C C . GLU A 1 305 ? -28.984 13.055 21.438 1 64 305 GLU A C 1
ATOM 2379 O O . GLU A 1 305 ? -30.078 13.57 21.219 1 64 305 GLU A O 1
ATOM 2384 N N . ASN A 1 306 ? -28.609 12.32 22.531 1 53.81 306 ASN A N 1
ATOM 2385 C CA . ASN A 1 306 ? -29.656 12.07 23.516 1 53.81 306 ASN A CA 1
ATOM 2386 C C . ASN A 1 306 ? -29.781 13.227 24.5 1 53.81 306 ASN A C 1
ATOM 2388 O O . ASN A 1 306 ? -30.656 13.211 25.375 1 53.81 306 ASN A O 1
ATOM 2392 N N . GLU A 1 307 ? -28.969 14.305 24.422 1 48.81 307 GLU A N 1
ATOM 2393 C CA . GLU A 1 307 ? -29.141 15.477 25.281 1 48.81 307 GLU A CA 1
ATOM 2394 C C . GLU A 1 307 ? -29.781 16.625 24.516 1 48.81 307 GLU A C 1
ATOM 2396 O O . GLU A 1 307 ? -29.578 16.781 23.312 1 48.81 307 GLU A O 1
ATOM 2401 N N . MET B 1 1 ? 3.672 -40.906 -8.156 1 95.81 1 MET B N 1
ATOM 2402 C CA . MET B 1 1 ? 2.701 -40.406 -9.125 1 95.81 1 MET B CA 1
ATOM 2403 C C . MET B 1 1 ? 3.383 -40.031 -10.438 1 95.81 1 MET B C 1
ATOM 2405 O O . MET B 1 1 ? 4.613 -40.031 -10.523 1 95.81 1 MET B O 1
ATOM 2409 N N . LYS B 1 2 ? 2.605 -39.906 -11.5 1 98 2 LYS B N 1
ATOM 2410 C CA . LYS B 1 2 ? 3.096 -39.406 -12.781 1 98 2 LYS B CA 1
ATOM 2411 C C . LYS B 1 2 ? 2.576 -37.969 -13.031 1 98 2 LYS B C 1
ATOM 2413 O O . LYS B 1 2 ? 1.367 -37.781 -13.148 1 98 2 LYS B O 1
ATOM 2418 N N . ILE B 1 3 ? 3.496 -37 -13.164 1 98.19 3 ILE B N 1
ATOM 2419 C CA . ILE B 1 3 ? 3.139 -35.594 -13.258 1 98.19 3 ILE B CA 1
ATOM 2420 C C . ILE B 1 3 ? 3.59 -35.031 -14.602 1 98.19 3 ILE B C 1
ATOM 2422 O O . ILE B 1 3 ? 4.738 -35.219 -15.008 1 98.19 3 ILE B O 1
ATOM 2426 N N . ALA B 1 4 ? 2.68 -34.406 -15.234 1 98.62 4 ALA B N 1
ATOM 2427 C CA . ALA B 1 4 ? 3.01 -33.688 -16.469 1 98.62 4 ALA B CA 1
ATOM 2428 C C . ALA B 1 4 ? 3.324 -32.219 -16.203 1 98.62 4 ALA B C 1
ATOM 2430 O O . ALA B 1 4 ? 2.576 -31.547 -15.5 1 98.62 4 ALA B O 1
ATOM 2431 N N . LEU B 1 5 ? 4.422 -31.75 -16.672 1 98.31 5 LEU B N 1
ATOM 2432 C CA . LEU B 1 5 ? 4.77 -30.344 -16.688 1 98.31 5 LEU B CA 1
ATOM 2433 C C . LEU B 1 5 ? 4.66 -29.781 -18.109 1 98.31 5 LEU B C 1
ATOM 2435 O O . LEU B 1 5 ? 5.34 -30.234 -19.016 1 98.31 5 LEU B O 1
ATOM 2439 N N . VAL B 1 6 ? 3.77 -28.844 -18.25 1 98.38 6 VAL B N 1
ATOM 2440 C CA . VAL B 1 6 ? 3.586 -28.25 -19.562 1 98.38 6 VAL B CA 1
ATOM 2441 C C . VAL B 1 6 ? 4.348 -26.922 -19.641 1 98.38 6 VAL B C 1
ATOM 2443 O O . VAL B 1 6 ? 4.043 -25.984 -18.906 1 98.38 6 VAL B O 1
ATOM 2446 N N . GLY B 1 7 ? 5.258 -26.781 -20.547 1 95.94 7 GLY B N 1
ATOM 2447 C CA . GLY B 1 7 ? 6.129 -25.625 -20.672 1 95.94 7 GLY B CA 1
ATOM 2448 C C . GLY B 1 7 ? 7.531 -25.859 -20.156 1 95.94 7 GLY B C 1
ATOM 2449 O O . GLY B 1 7 ? 7.715 -26.281 -19.016 1 95.94 7 GLY B O 1
ATOM 2450 N N . ALA B 1 8 ? 8.5 -25.578 -21 1 92.69 8 ALA B N 1
ATOM 2451 C CA . ALA B 1 8 ? 9.891 -25.828 -20.656 1 92.69 8 ALA B CA 1
ATOM 2452 C C . ALA B 1 8 ? 10.695 -24.531 -20.625 1 92.69 8 ALA B C 1
ATOM 2454 O O . ALA B 1 8 ? 11.844 -24.484 -21.078 1 92.69 8 ALA B O 1
ATOM 2455 N N . GLY B 1 9 ? 10.023 -23.453 -20.234 1 93.5 9 GLY B N 1
ATOM 2456 C CA . GLY B 1 9 ? 10.75 -22.219 -19.969 1 93.5 9 GLY B CA 1
ATOM 2457 C C . GLY B 1 9 ? 11.57 -22.266 -18.688 1 93.5 9 GLY B C 1
ATOM 2458 O O . GLY B 1 9 ? 11.758 -23.344 -18.109 1 93.5 9 GLY B O 1
ATOM 2459 N N . GLU B 1 10 ? 12.078 -21.156 -18.234 1 94.44 10 GLU B N 1
ATOM 2460 C CA . GLU B 1 10 ? 13 -21.078 -17.109 1 94.44 10 GLU B CA 1
ATOM 2461 C C . GLU B 1 10 ? 12.344 -21.609 -15.836 1 94.44 10 GLU B C 1
ATOM 2463 O O . GLU B 1 10 ? 12.938 -22.406 -15.102 1 94.44 10 GLU B O 1
ATOM 2468 N N . VAL B 1 11 ? 11.117 -21.188 -15.562 1 96.62 11 VAL B N 1
ATOM 2469 C CA . VAL B 1 11 ? 10.414 -21.656 -14.375 1 96.62 11 VAL B CA 1
ATOM 2470 C C . VAL B 1 11 ? 10.156 -23.156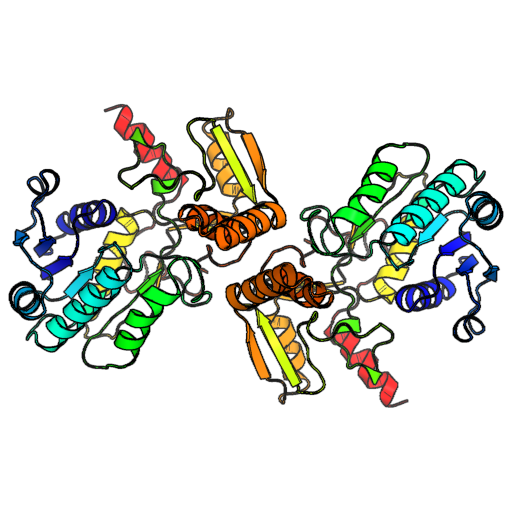 -14.492 1 96.62 11 VAL B C 1
ATOM 2472 O O . VAL B 1 11 ? 10.344 -23.906 -13.531 1 96.62 11 VAL B O 1
ATOM 2475 N N . GLY B 1 12 ? 9.711 -23.594 -15.672 1 96.62 12 GLY B N 1
ATOM 2476 C CA . GLY B 1 12 ? 9.477 -25.016 -15.906 1 96.62 12 GLY B CA 1
ATOM 2477 C C . GLY B 1 12 ? 10.711 -25.859 -15.656 1 96.62 12 GLY B C 1
ATOM 2478 O O . GLY B 1 12 ? 10.617 -26.922 -15.031 1 96.62 12 GLY B O 1
ATOM 2479 N N . LEU B 1 13 ? 11.812 -25.375 -16.109 1 94.94 13 LEU B N 1
ATOM 2480 C CA . LEU B 1 13 ? 13.062 -26.109 -15.945 1 94.94 13 LEU B CA 1
ATOM 2481 C C . LEU B 1 13 ? 13.438 -26.203 -14.469 1 94.94 13 LEU B C 1
ATOM 2483 O O . LEU B 1 13 ? 13.922 -27.25 -14.016 1 94.94 13 LEU B O 1
ATOM 2487 N N . CYS B 1 14 ? 13.211 -25.156 -13.711 1 95.75 14 CYS B N 1
ATOM 2488 C CA . CYS B 1 14 ? 13.469 -25.203 -12.273 1 95.75 14 CYS B CA 1
ATOM 2489 C C . CYS B 1 14 ? 12.578 -26.219 -11.586 1 95.75 14 CYS B C 1
ATOM 2491 O O . CYS B 1 14 ? 13.047 -27.016 -10.766 1 95.75 14 CYS B O 1
ATOM 2493 N N . LEU B 1 15 ? 11.305 -26.266 -11.977 1 97.31 15 LEU B N 1
ATOM 2494 C CA . LEU B 1 15 ? 10.367 -27.172 -11.344 1 97.31 15 LEU B CA 1
ATOM 2495 C C . LEU B 1 15 ? 10.688 -28.625 -11.695 1 97.31 15 LEU B C 1
ATOM 2497 O O . LEU B 1 15 ? 10.742 -29.484 -10.812 1 97.31 15 LEU B O 1
ATOM 2501 N N . VAL B 1 16 ? 10.953 -28.875 -12.984 1 96.06 16 VAL B N 1
ATOM 2502 C CA . VAL B 1 16 ? 11.188 -30.234 -13.422 1 96.06 16 VAL B CA 1
ATOM 2503 C C . VAL B 1 16 ? 12.461 -30.781 -12.773 1 96.06 16 VAL B C 1
ATOM 2505 O O . VAL B 1 16 ? 12.539 -31.953 -12.422 1 96.06 16 VAL B O 1
ATOM 2508 N N . THR B 1 17 ? 13.469 -29.906 -12.641 1 95.12 17 THR B N 1
ATOM 2509 C CA . THR B 1 17 ? 14.711 -30.312 -11.992 1 95.12 17 THR B CA 1
ATOM 2510 C C . THR B 1 17 ? 14.438 -30.812 -10.57 1 95.12 17 THR B C 1
ATOM 2512 O O . THR B 1 17 ? 14.969 -31.844 -10.156 1 95.12 17 THR B O 1
ATOM 2515 N N . GLU B 1 18 ? 13.625 -30.094 -9.867 1 95.69 18 GLU B N 1
ATOM 2516 C CA . GLU B 1 18 ? 13.297 -30.484 -8.5 1 95.69 18 GLU B CA 1
ATOM 2517 C C . GLU B 1 18 ? 12.383 -31.703 -8.477 1 95.69 18 GLU B C 1
ATOM 2519 O O . GLU B 1 18 ? 12.547 -32.594 -7.633 1 95.69 18 GLU B O 1
ATOM 2524 N N . PHE B 1 19 ? 11.367 -31.766 -9.406 1 97.19 19 PHE B N 1
ATOM 2525 C CA . PHE B 1 19 ? 10.461 -32.906 -9.484 1 97.19 19 PHE B CA 1
ATOM 2526 C C . PHE B 1 19 ? 11.242 -34.188 -9.688 1 97.19 19 PHE B C 1
ATOM 2528 O O . PHE B 1 19 ? 10.922 -35.219 -9.07 1 97.19 19 PHE B O 1
ATOM 2535 N N . CYS B 1 20 ? 12.25 -34.156 -10.461 1 96.25 20 CYS B N 1
ATOM 2536 C CA . CYS B 1 20 ? 13 -35.344 -10.859 1 96.25 20 CYS B CA 1
ATOM 2537 C C . CYS B 1 20 ? 13.844 -35.844 -9.711 1 96.25 20 CYS B C 1
ATOM 2539 O O . CYS B 1 20 ? 14.352 -36.969 -9.773 1 96.25 20 CYS B O 1
ATOM 2541 N N . LYS B 1 21 ? 13.984 -35.062 -8.648 1 95.19 21 LYS B N 1
ATOM 2542 C CA . LYS B 1 21 ? 14.695 -35.531 -7.465 1 95.19 21 LYS B CA 1
ATOM 2543 C C . LYS B 1 21 ? 13.805 -36.438 -6.609 1 95.19 21 LYS B C 1
ATOM 2545 O O . LYS B 1 21 ? 14.297 -37.125 -5.707 1 95.19 21 LYS B O 1
ATOM 2550 N N . SER B 1 22 ? 12.555 -36.438 -6.918 1 93.94 22 SER B N 1
ATOM 2551 C CA . SER B 1 22 ? 11.617 -37.281 -6.191 1 93.94 22 SER B CA 1
ATOM 2552 C C . SER B 1 22 ? 11.438 -38.656 -6.883 1 93.94 22 SER B C 1
ATOM 2554 O O . SER B 1 22 ? 12.109 -38.938 -7.879 1 93.94 22 SER B O 1
ATOM 2556 N N . GLU B 1 23 ? 10.617 -39.469 -6.25 1 92.38 23 GLU B N 1
ATOM 2557 C CA . GLU B 1 23 ? 10.352 -40.812 -6.82 1 92.38 23 GLU B CA 1
ATOM 2558 C C . GLU B 1 23 ? 9.227 -40.719 -7.855 1 92.38 23 GLU B C 1
ATOM 2560 O O . GLU B 1 23 ? 8.867 -41.75 -8.453 1 92.38 23 GLU B O 1
ATOM 2565 N N . ASP B 1 24 ? 8.781 -39.562 -8.117 1 95.12 24 ASP B N 1
ATOM 2566 C CA . ASP B 1 24 ? 7.68 -39.375 -9.055 1 95.12 24 ASP B CA 1
ATOM 2567 C C . ASP B 1 24 ? 8.172 -39.469 -10.5 1 95.12 24 ASP B C 1
ATOM 2569 O O . ASP B 1 24 ? 9.328 -39.156 -10.789 1 95.12 24 ASP B O 1
ATOM 2573 N N . LYS B 1 25 ? 7.277 -39.969 -11.367 1 97 25 LYS B N 1
ATOM 2574 C CA . LYS B 1 25 ? 7.551 -39.938 -12.805 1 97 25 LYS B CA 1
ATOM 2575 C C . LYS B 1 25 ? 7.164 -38.562 -13.391 1 97 25 LYS B C 1
ATOM 2577 O O . LYS B 1 25 ? 6.074 -38.062 -13.125 1 97 25 LYS B O 1
ATOM 2582 N N . VAL B 1 26 ? 8.094 -38 -14.156 1 97.56 26 VAL B N 1
ATOM 2583 C CA . VAL B 1 26 ? 7.867 -36.656 -14.68 1 97.56 26 VAL B CA 1
ATOM 2584 C C . VAL B 1 26 ? 7.828 -36.688 -16.203 1 97.56 26 VAL B C 1
ATOM 2586 O O . VAL B 1 26 ? 8.688 -37.312 -16.844 1 97.56 26 VAL B O 1
ATOM 2589 N N . VAL B 1 27 ? 6.836 -36.094 -16.781 1 97.56 27 VAL B N 1
ATOM 2590 C CA . VAL B 1 27 ? 6.691 -35.906 -18.234 1 97.56 27 VAL B CA 1
ATOM 2591 C C . VAL B 1 27 ? 6.68 -34.406 -18.562 1 97.56 27 VAL B C 1
ATOM 2593 O O . VAL B 1 27 ? 5.906 -33.656 -17.969 1 97.56 27 VAL B O 1
ATOM 2596 N N . VAL B 1 28 ? 7.555 -34 -19.453 1 97.56 28 VAL B N 1
ATOM 2597 C CA . VAL B 1 28 ? 7.586 -32.625 -19.859 1 97.56 28 VAL B CA 1
ATOM 2598 C C . VAL B 1 28 ? 6.949 -32.469 -21.25 1 97.56 28 VAL B C 1
ATOM 2600 O O . VAL B 1 28 ? 7.359 -33.156 -22.203 1 97.56 28 VAL B O 1
ATOM 2603 N N . LEU B 1 29 ? 5.891 -31.719 -21.328 1 97.94 29 LEU B N 1
ATOM 2604 C CA . LEU B 1 29 ? 5.27 -31.375 -22.609 1 97.94 29 LEU B CA 1
ATOM 2605 C C . LEU B 1 29 ? 5.77 -30.016 -23.109 1 97.94 29 LEU B C 1
ATOM 2607 O O . LEU B 1 29 ? 5.645 -29.016 -22.422 1 97.94 29 LEU B O 1
ATOM 2611 N N . THR B 1 30 ? 6.332 -29.984 -24.234 1 96.56 30 THR B N 1
ATOM 2612 C CA . THR B 1 30 ? 6.879 -28.766 -24.828 1 96.56 30 THR B CA 1
ATOM 2613 C C . THR B 1 30 ? 6.746 -28.797 -26.344 1 96.56 30 THR B C 1
ATOM 2615 O O . THR B 1 30 ? 6.562 -29.859 -26.938 1 96.56 30 THR B O 1
ATOM 2618 N N . SER B 1 31 ? 6.684 -27.578 -26.969 1 94.5 31 SER B N 1
ATOM 2619 C CA . SER B 1 31 ? 6.566 -27.516 -28.422 1 94.5 31 SER B CA 1
ATOM 2620 C C . SER B 1 31 ? 7.918 -27.734 -29.094 1 94.5 31 SER B C 1
ATOM 2622 O O . SER B 1 31 ? 7.98 -28.078 -30.266 1 94.5 31 SER B O 1
ATOM 2624 N N . THR B 1 32 ? 9.016 -27.453 -28.375 1 90 32 THR B N 1
ATOM 2625 C CA . THR B 1 32 ? 10.367 -27.594 -28.906 1 90 32 THR B CA 1
ATOM 2626 C C . THR B 1 32 ? 11.266 -28.281 -27.891 1 90 32 THR B C 1
ATOM 2628 O O . THR B 1 32 ? 11.18 -28.016 -26.688 1 90 32 THR B O 1
ATOM 2631 N N . VAL B 1 33 ? 12.117 -29.109 -28.375 1 85.62 33 VAL B N 1
ATOM 2632 C CA . VAL B 1 33 ? 13.039 -29.797 -27.484 1 85.62 33 VAL B CA 1
ATOM 2633 C C . VAL B 1 33 ? 14.234 -28.891 -27.172 1 85.62 33 VAL B C 1
ATOM 2635 O O . VAL B 1 33 ? 14.945 -28.469 -28.094 1 85.62 33 VAL B O 1
ATOM 2638 N N . LYS B 1 34 ? 14.375 -28.547 -25.969 1 85.25 34 LYS B N 1
ATOM 2639 C CA . LYS B 1 34 ? 15.531 -27.766 -25.531 1 85.25 34 LYS B CA 1
ATOM 2640 C C . LYS B 1 34 ? 16.656 -28.688 -25.031 1 85.25 34 LYS B C 1
ATOM 2642 O O . LYS B 1 34 ? 16.391 -29.719 -24.422 1 85.25 34 LYS B O 1
ATOM 2647 N N . PRO B 1 35 ? 17.844 -28.281 -25.266 1 82.56 35 PRO B N 1
ATOM 2648 C CA . PRO B 1 35 ? 18.969 -29.078 -24.812 1 82.56 35 PRO B CA 1
ATOM 2649 C C . PRO B 1 35 ? 19 -29.266 -23.297 1 82.56 35 PRO B C 1
ATOM 2651 O O . PRO B 1 35 ? 19.422 -30.328 -22.812 1 82.56 35 PRO B O 1
ATOM 2654 N N . SER B 1 36 ? 18.516 -28.359 -22.562 1 82.38 36 SER B N 1
ATOM 2655 C CA . SER B 1 36 ? 18.547 -28.375 -21.094 1 82.38 36 SER B CA 1
ATOM 2656 C C . SER B 1 36 ? 17.688 -29.516 -20.547 1 82.38 36 SER B C 1
ATOM 2658 O O . SER B 1 36 ? 17.844 -29.906 -19.391 1 82.38 36 SER B O 1
ATOM 2660 N N . LEU B 1 37 ? 16.859 -30.016 -21.359 1 83.38 37 LEU B N 1
ATOM 2661 C CA . LEU B 1 37 ? 15.953 -31.062 -20.922 1 83.38 37 LEU B CA 1
ATOM 2662 C C . LEU B 1 37 ? 16.594 -32.438 -21.047 1 83.38 37 LEU B C 1
ATOM 2664 O O . LEU B 1 37 ? 16.156 -33.406 -20.406 1 83.38 37 LEU B O 1
ATOM 2668 N N . LYS B 1 38 ? 17.547 -32.562 -21.844 1 80.75 38 LYS B N 1
ATOM 2669 C CA . LYS B 1 38 ? 18.141 -33.875 -22.172 1 80.75 38 LYS B CA 1
ATOM 2670 C C . LYS B 1 38 ? 18.828 -34.469 -20.969 1 80.75 38 LYS B C 1
ATOM 2672 O O . LYS B 1 38 ? 18.922 -35.719 -20.859 1 80.75 38 LYS B O 1
ATOM 2677 N N . ASP B 1 39 ? 19.188 -33.656 -20.094 1 80.56 39 ASP B N 1
ATOM 2678 C CA . ASP B 1 39 ? 19.969 -34.125 -18.953 1 80.56 39 ASP B CA 1
ATOM 2679 C C . ASP B 1 39 ? 19.062 -34.469 -17.781 1 80.56 39 ASP B C 1
ATOM 2681 O O . ASP B 1 39 ? 19.516 -35.031 -16.781 1 80.56 39 ASP B O 1
ATOM 2685 N N . LEU B 1 40 ? 17.797 -34.25 -17.984 1 85.62 40 LEU B N 1
ATOM 2686 C CA . LEU B 1 40 ? 16.875 -34.5 -16.891 1 85.62 40 LEU B CA 1
ATOM 2687 C C . LEU B 1 40 ? 16.25 -35.906 -17.016 1 85.62 40 LEU B C 1
ATOM 2689 O O . LEU B 1 40 ? 16.188 -36.469 -18.109 1 85.62 40 LEU B O 1
ATOM 2693 N N . LYS B 1 41 ? 15.945 -36.531 -15.828 1 88.69 41 LYS B N 1
ATOM 2694 C CA . LYS B 1 41 ? 15.297 -37.844 -15.773 1 88.69 41 LYS B CA 1
ATOM 2695 C C . LYS B 1 41 ? 13.797 -37.719 -16.047 1 88.69 41 LYS B C 1
ATOM 2697 O O . LYS B 1 41 ? 12.977 -38.125 -15.227 1 88.69 41 LYS B O 1
ATOM 2702 N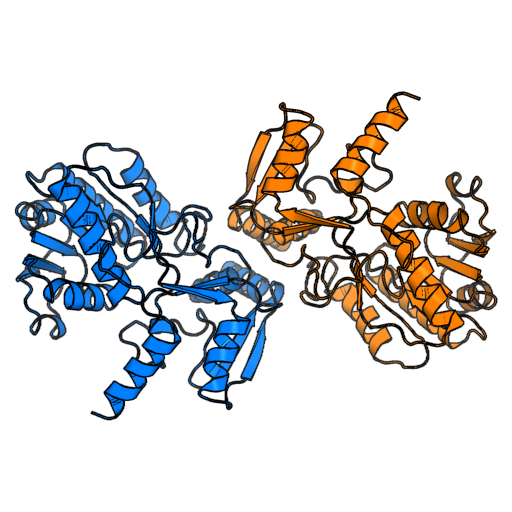 N . ALA B 1 42 ? 13.391 -36.938 -17.062 1 94.62 42 ALA B N 1
ATOM 2703 C CA . ALA B 1 42 ? 11.984 -36.75 -17.406 1 94.62 42 ALA B CA 1
ATOM 2704 C C . ALA B 1 42 ? 11.703 -37.25 -18.828 1 94.62 42 ALA B C 1
ATOM 2706 O O . ALA B 1 42 ? 12.562 -37.156 -19.703 1 94.62 42 ALA B O 1
ATOM 2707 N N . GLU B 1 43 ? 10.602 -37.812 -19 1 95.75 43 GLU B N 1
ATOM 2708 C CA . GLU B 1 43 ? 10.125 -38.094 -20.344 1 95.75 43 GLU B CA 1
ATOM 2709 C C . GLU B 1 43 ? 9.688 -36.844 -21.062 1 95.75 43 GLU B C 1
ATOM 2711 O O . GLU B 1 43 ? 9 -36 -20.484 1 95.75 43 GLU B O 1
ATOM 2716 N N . ILE B 1 44 ? 10.164 -36.688 -22.344 1 96.12 44 ILE B N 1
ATOM 2717 C CA . ILE B 1 44 ? 9.797 -35.5 -23.125 1 96.12 44 ILE B CA 1
ATOM 2718 C C . ILE B 1 44 ? 8.75 -35.875 -24.156 1 96.12 44 ILE B C 1
ATOM 2720 O O . ILE B 1 44 ? 8.922 -36.844 -24.906 1 96.12 44 ILE B O 1
ATOM 2724 N N . ARG B 1 45 ? 7.652 -35.156 -24.156 1 96.81 45 ARG B N 1
ATOM 2725 C CA . ARG B 1 45 ? 6.605 -35.312 -25.172 1 96.81 45 ARG B CA 1
ATOM 2726 C C . ARG B 1 45 ? 6.379 -34 -25.922 1 96.81 45 ARG B C 1
ATOM 2728 O O . ARG B 1 45 ? 6.082 -32.969 -25.312 1 96.81 45 ARG B O 1
ATOM 2735 N N . LEU B 1 46 ? 6.5 -34.094 -27.234 1 96.44 46 LEU B N 1
ATOM 2736 C CA . LEU B 1 46 ? 6.219 -32.906 -28.047 1 96.44 46 LEU B CA 1
ATOM 2737 C C . LEU B 1 46 ? 4.715 -32.688 -28.172 1 96.44 46 LEU B C 1
ATOM 2739 O O . LEU B 1 46 ? 3.941 -33.625 -28.234 1 96.44 46 LEU B O 1
ATOM 2743 N N . THR B 1 47 ? 4.32 -31.391 -28.203 1 97.56 47 THR B N 1
ATOM 2744 C CA . THR B 1 47 ? 2.898 -31.078 -28.266 1 97.56 47 THR B CA 1
ATOM 2745 C C . THR B 1 47 ? 2.664 -29.797 -29.062 1 97.56 47 THR B C 1
ATOM 2747 O O . THR B 1 47 ? 3.496 -28.891 -29.047 1 97.56 47 THR B O 1
ATOM 2750 N N . ASP B 1 48 ? 1.563 -29.672 -29.781 1 97.31 48 ASP B N 1
ATOM 2751 C CA . ASP B 1 48 ? 1.11 -28.438 -30.406 1 97.31 48 ASP B CA 1
ATOM 2752 C C . ASP B 1 48 ? 0.046 -27.75 -29.562 1 97.31 48 ASP B C 1
ATOM 2754 O O . ASP B 1 48 ? -0.587 -26.797 -30.016 1 97.31 48 ASP B O 1
ATOM 2758 N N . TYR B 1 49 ? -0.252 -28.25 -28.391 1 97.75 49 TYR B N 1
ATOM 2759 C CA . TYR B 1 49 ? -1.119 -27.734 -27.344 1 97.75 49 TYR B CA 1
ATOM 2760 C C . TYR B 1 49 ? -2.582 -27.781 -27.766 1 97.75 49 TYR B C 1
ATOM 2762 O O . TYR B 1 49 ? -3.428 -27.094 -27.188 1 97.75 49 TYR B O 1
ATOM 2770 N N . SER B 1 50 ? -2.922 -28.578 -28.844 1 98.19 50 SER B N 1
ATOM 2771 C CA . SER B 1 50 ? -4.32 -28.859 -29.156 1 98.19 50 SER B CA 1
ATOM 2772 C C . SER B 1 50 ? -4.938 -29.812 -28.141 1 98.19 50 SER B C 1
ATOM 2774 O O . SER B 1 50 ? -4.227 -30.594 -27.5 1 98.19 50 SER B O 1
ATOM 2776 N N . VAL B 1 51 ? -6.234 -29.766 -28.031 1 98.31 51 VAL B N 1
ATOM 2777 C CA . VAL B 1 51 ? -6.938 -30.625 -27.078 1 98.31 51 VAL B CA 1
ATOM 2778 C C . VAL B 1 51 ? -6.617 -32.094 -27.375 1 98.31 51 VAL B C 1
ATOM 2780 O O . VAL B 1 51 ? -6.309 -32.875 -26.453 1 98.31 51 VAL B O 1
ATOM 2783 N N . ASP B 1 52 ? -6.625 -32.469 -28.625 1 97.5 52 ASP B N 1
ATOM 2784 C CA . ASP B 1 52 ? -6.391 -33.875 -29.016 1 97.5 52 ASP B CA 1
ATOM 2785 C C . ASP B 1 52 ? -4.977 -34.312 -28.641 1 97.5 52 ASP B C 1
ATOM 2787 O O . ASP B 1 52 ? -4.777 -35.406 -28.109 1 97.5 52 ASP B O 1
ATOM 2791 N N . ASP B 1 53 ? -4.105 -33.469 -28.906 1 98 53 ASP B N 1
ATOM 2792 C CA . ASP B 1 53 ? -2.715 -33.812 -28.609 1 98 53 ASP B CA 1
ATOM 2793 C C . ASP B 1 53 ? -2.475 -33.844 -27.109 1 98 53 ASP B C 1
ATOM 2795 O O . ASP B 1 53 ? -1.812 -34.75 -26.609 1 98 53 ASP B O 1
ATOM 2799 N N . LEU B 1 54 ? -2.947 -32.906 -26.391 1 98.62 54 LEU B N 1
ATOM 2800 C CA . LEU B 1 54 ? -2.797 -32.844 -24.938 1 98.62 54 LEU B CA 1
ATOM 2801 C C . LEU B 1 54 ? -3.486 -34 -24.266 1 98.62 54 LEU B C 1
ATOM 2803 O O . LEU B 1 54 ? -2.957 -34.594 -23.312 1 98.62 54 LEU B O 1
ATOM 2807 N N . LYS B 1 55 ? -4.68 -34.344 -24.734 1 97.88 55 LYS B N 1
ATOM 2808 C CA . LYS B 1 55 ? -5.402 -35.5 -24.188 1 97.88 55 LYS B CA 1
ATOM 2809 C C . LYS B 1 55 ? -4.559 -36.75 -24.234 1 97.88 55 LYS B C 1
ATOM 2811 O O . LYS B 1 55 ? -4.465 -37.5 -23.25 1 97.88 55 LYS B O 1
ATOM 2816 N N . LYS B 1 56 ? -3.959 -36.969 -25.359 1 97.81 56 LYS B N 1
ATOM 2817 C CA . LYS B 1 56 ? -3.113 -38.156 -25.531 1 97.81 56 LYS B CA 1
ATOM 2818 C C . LYS B 1 56 ? -1.92 -38.125 -24.578 1 97.81 56 LYS B C 1
ATOM 2820 O O . LYS B 1 56 ? -1.58 -39.125 -23.969 1 97.81 56 LYS B O 1
ATOM 2825 N N . SER B 1 57 ? -1.353 -36.969 -24.484 1 97.88 57 SER B N 1
ATOM 2826 C CA . SER B 1 57 ? -0.117 -36.812 -23.719 1 97.88 57 SER B CA 1
ATOM 2827 C C . SER B 1 57 ? -0.383 -36.844 -22.219 1 97.88 57 SER B C 1
ATOM 2829 O O . SER B 1 57 ? 0.498 -37.219 -21.438 1 97.88 57 SER B O 1
ATOM 2831 N N . LEU B 1 58 ? -1.588 -36.562 -21.75 1 98.44 58 LEU B N 1
ATOM 2832 C CA . LEU B 1 58 ? -1.889 -36.406 -20.328 1 98.44 58 LEU B CA 1
ATOM 2833 C C . LEU B 1 58 ? -2.621 -37.625 -19.797 1 98.44 58 LEU B C 1
ATOM 2835 O O . LEU B 1 58 ? -2.744 -37.812 -18.594 1 98.44 58 LEU B O 1
ATOM 2839 N N . ASP B 1 59 ? -3.059 -38.562 -20.688 1 97.31 59 ASP B N 1
ATOM 2840 C CA . ASP B 1 59 ? -4.004 -39.625 -20.328 1 97.31 59 ASP B CA 1
ATOM 2841 C C . ASP B 1 59 ? -3.408 -40.594 -19.297 1 97.31 59 ASP B C 1
ATOM 2843 O O . ASP B 1 59 ? -4.141 -41.25 -18.562 1 97.31 59 ASP B O 1
ATOM 2847 N N . ASP B 1 60 ? -2.117 -40.75 -19.25 1 97.88 60 ASP B N 1
ATOM 2848 C CA . ASP B 1 60 ? -1.496 -41.656 -18.297 1 97.88 60 ASP B CA 1
ATOM 2849 C C . ASP B 1 60 ? -0.912 -40.906 -17.109 1 97.88 60 ASP B C 1
ATOM 2851 O O . ASP B 1 60 ? -0.177 -41.469 -16.312 1 97.88 60 ASP B O 1
ATOM 2855 N N . CYS B 1 61 ? -1.146 -39.594 -16.984 1 98.62 61 CYS B N 1
ATOM 2856 C CA . CYS B 1 61 ? -0.62 -38.75 -15.914 1 98.62 61 CYS B CA 1
ATOM 2857 C C . CYS B 1 61 ? -1.66 -38.562 -14.812 1 98.62 61 CYS B C 1
ATOM 2859 O O . CYS B 1 61 ? -2.863 -38.594 -15.086 1 98.62 61 CYS B O 1
ATOM 2861 N N . ASP B 1 62 ? -1.215 -38.344 -13.602 1 98.5 62 ASP B N 1
ATOM 2862 C CA . ASP B 1 62 ? -2.1 -38.125 -12.461 1 98.5 62 ASP B CA 1
ATOM 2863 C C . ASP B 1 62 ? -2.461 -36.656 -12.336 1 98.5 62 ASP B C 1
ATOM 2865 O O . ASP B 1 62 ? -3.539 -36.312 -11.844 1 98.5 62 ASP B O 1
ATOM 2869 N N . ALA B 1 63 ? -1.556 -35.812 -12.68 1 98.69 63 ALA B N 1
ATOM 2870 C CA . ALA B 1 63 ? -1.717 -34.344 -12.547 1 98.69 63 ALA B CA 1
ATOM 2871 C C . ALA B 1 63 ? -0.924 -33.625 -13.625 1 98.69 63 ALA B C 1
ATOM 2873 O O . ALA B 1 63 ? 0.013 -34.188 -14.203 1 98.69 63 ALA B O 1
ATOM 2874 N N . VAL B 1 64 ? -1.355 -32.406 -13.914 1 98.88 64 VAL B N 1
ATOM 2875 C CA . VAL B 1 64 ? -0.652 -31.547 -14.867 1 98.88 64 VAL B CA 1
ATOM 2876 C C . VAL B 1 64 ? -0.373 -30.188 -14.242 1 98.88 64 VAL B C 1
ATOM 2878 O O . VAL B 1 64 ? -1.243 -29.609 -13.586 1 98.88 64 VAL B O 1
ATOM 2881 N N . VAL B 1 65 ? 0.845 -29.719 -14.328 1 98.88 65 VAL B N 1
ATOM 2882 C CA . VAL B 1 65 ? 1.331 -28.422 -13.891 1 98.88 65 VAL B CA 1
ATOM 2883 C C . VAL B 1 65 ? 1.792 -27.594 -15.094 1 98.88 65 VAL B C 1
ATOM 2885 O O . VAL B 1 65 ? 2.625 -28.047 -15.875 1 98.88 65 VAL B O 1
ATOM 2888 N N . SER B 1 66 ? 1.219 -26.422 -15.227 1 98.81 66 SER B N 1
ATOM 2889 C CA . SER B 1 66 ? 1.595 -25.594 -16.375 1 98.81 66 SER B CA 1
ATOM 2890 C C . SER B 1 66 ? 2.52 -24.453 -15.945 1 98.81 66 SER B C 1
ATOM 2892 O O . SER B 1 66 ? 2.316 -23.844 -14.891 1 98.81 66 SER B O 1
ATOM 2894 N N . THR B 1 67 ? 3.553 -24.172 -16.703 1 98.19 67 THR B N 1
ATOM 2895 C CA . THR B 1 67 ? 4.422 -23 -16.562 1 98.19 67 THR B CA 1
ATOM 2896 C C . THR B 1 67 ? 4.48 -22.219 -17.875 1 98.19 67 THR B C 1
ATOM 2898 O O . THR B 1 67 ? 5.441 -21.484 -18.125 1 98.19 67 THR B O 1
ATOM 2901 N N . LEU B 1 68 ? 3.449 -22.422 -18.703 1 96.81 68 LEU B N 1
ATOM 2902 C CA . LEU B 1 68 ? 3.395 -21.766 -20 1 96.81 68 LEU B CA 1
ATOM 2903 C C . LEU B 1 68 ? 3.215 -20.25 -19.844 1 96.81 68 LEU B C 1
ATOM 2905 O O . LEU B 1 68 ? 2.441 -19.797 -19 1 96.81 68 LEU B O 1
ATOM 2909 N N . SER B 1 69 ? 4.039 -19.547 -20.516 1 90 69 SER B N 1
ATOM 2910 C CA . SER B 1 69 ? 3.867 -18.109 -20.688 1 90 69 SER B CA 1
ATOM 2911 C C . SER B 1 69 ? 3.748 -17.734 -22.156 1 90 69 SER B C 1
ATOM 2913 O O . SER B 1 69 ? 3.959 -18.562 -23.031 1 90 69 SER B O 1
ATOM 2915 N N . GLY B 1 70 ? 3.346 -16.531 -22.469 1 86.38 70 GLY B N 1
ATOM 2916 C CA . GLY B 1 70 ? 3.223 -16.094 -23.844 1 86.38 70 GLY B CA 1
ATOM 2917 C C . GLY B 1 70 ? 2.182 -15 -24.031 1 86.38 70 GLY B C 1
ATOM 2918 O O . GLY B 1 70 ? 1.684 -14.438 -23.062 1 86.38 70 GLY B O 1
ATOM 2919 N N . PRO B 1 71 ? 1.923 -14.789 -25.359 1 89.56 71 PRO B N 1
ATOM 2920 C CA . PRO B 1 71 ? 0.897 -13.781 -25.641 1 89.56 71 PRO B CA 1
ATOM 2921 C C . PRO B 1 71 ? -0.456 -14.133 -25.031 1 89.56 71 PRO B C 1
ATOM 2923 O O . PRO B 1 71 ? -0.725 -15.305 -24.75 1 89.56 71 PRO B O 1
ATOM 2926 N N . ASN B 1 72 ? -1.23 -13.164 -24.844 1 93.06 72 ASN B N 1
ATOM 2927 C CA . ASN B 1 72 ? -2.502 -13.312 -24.156 1 93.06 72 ASN B CA 1
ATOM 2928 C C . ASN B 1 72 ? -3.377 -14.383 -24.781 1 93.06 72 ASN B C 1
ATOM 2930 O O . ASN B 1 72 ? -3.877 -15.273 -24.094 1 93.06 72 ASN B O 1
ATOM 2934 N N . GLU B 1 73 ? -3.486 -14.375 -26.047 1 96.12 73 GLU B N 1
ATOM 2935 C CA . GLU B 1 73 ? -4.363 -15.328 -26.734 1 96.12 73 GLU B CA 1
ATOM 2936 C C . GLU B 1 73 ? -3.846 -16.75 -26.594 1 96.12 73 GLU B C 1
ATOM 2938 O O . GLU B 1 73 ? -4.629 -17.688 -26.422 1 96.12 73 GLU B O 1
ATOM 2943 N N . PHE B 1 74 ? -2.596 -16.844 -26.688 1 97.06 74 PHE B N 1
ATOM 2944 C CA . PHE B 1 74 ? -2 -18.172 -26.531 1 97.06 74 PHE B CA 1
ATOM 2945 C C . PHE B 1 74 ? -2.18 -18.672 -25.109 1 97.06 74 PHE B C 1
ATOM 2947 O O . PHE B 1 74 ? -2.533 -19.844 -24.906 1 97.06 74 PHE B O 1
ATOM 2954 N N . TYR B 1 75 ? -1.913 -17.859 -24.156 1 97.88 75 TYR B N 1
ATOM 2955 C CA . TYR B 1 75 ? -2.098 -18.234 -22.75 1 97.88 75 TYR B CA 1
ATOM 2956 C C . TYR B 1 75 ? -3.512 -18.75 -22.516 1 97.88 75 TYR B C 1
ATOM 2958 O O . TYR B 1 75 ? -3.701 -19.812 -21.922 1 97.88 75 TYR B O 1
ATOM 2966 N N . ILE B 1 76 ? -4.516 -18.031 -23 1 98.38 76 ILE B N 1
ATOM 2967 C CA . ILE B 1 76 ? -5.914 -18.391 -22.797 1 98.38 76 ILE B CA 1
ATOM 2968 C C . ILE B 1 76 ? -6.23 -19.703 -23.484 1 98.38 76 ILE B C 1
ATOM 2970 O O . ILE B 1 76 ? -6.789 -20.625 -22.859 1 98.38 76 ILE B O 1
ATOM 2974 N N . SER B 1 77 ? -5.812 -19.844 -24.734 1 98.25 77 SER B N 1
ATOM 2975 C CA . SER B 1 77 ? -6.145 -21.031 -25.5 1 98.25 77 SER B CA 1
ATOM 2976 C C . SER B 1 77 ? -5.438 -22.266 -24.938 1 98.25 77 SER B C 1
ATOM 2978 O O . SER B 1 77 ? -6.043 -23.328 -24.797 1 98.25 77 SER B O 1
ATOM 2980 N N . ALA B 1 78 ? -4.18 -22.109 -24.641 1 98.25 78 ALA B N 1
ATOM 2981 C CA . ALA B 1 78 ? -3.4 -23.25 -24.141 1 98.25 78 ALA B CA 1
ATOM 2982 C C . ALA B 1 78 ? -3.982 -23.781 -22.844 1 98.25 78 ALA B C 1
ATOM 2984 O O . ALA B 1 78 ? -4.152 -24.984 -22.688 1 98.25 78 ALA B O 1
ATOM 2985 N N . HIS B 1 79 ? -4.32 -22.891 -21.922 1 98.75 79 HIS B N 1
ATOM 2986 C CA . HIS B 1 79 ? -4.816 -23.328 -20.625 1 98.75 79 HIS B CA 1
ATOM 2987 C C . HIS B 1 79 ? -6.254 -23.828 -20.734 1 98.75 79 HIS B C 1
ATOM 2989 O O . HIS B 1 79 ? -6.656 -24.734 -20 1 98.75 79 HIS B O 1
ATOM 2995 N N . SER B 1 80 ? -7.035 -23.266 -21.672 1 98.62 80 SER B N 1
ATOM 2996 C CA . SER B 1 80 ? -8.352 -23.812 -21.953 1 98.62 80 SER B CA 1
ATOM 2997 C C . SER B 1 80 ? -8.25 -25.234 -22.5 1 98.62 80 SER B C 1
ATOM 2999 O O . SER B 1 80 ? -9.016 -26.109 -22.094 1 98.62 80 SER B O 1
ATOM 3001 N N . ASN B 1 81 ? -7.332 -25.406 -23.375 1 98.81 81 ASN B N 1
ATOM 3002 C CA . ASN B 1 81 ? -7.137 -26.719 -23.984 1 98.81 81 ASN B CA 1
ATOM 3003 C C . ASN B 1 81 ? -6.629 -27.734 -22.953 1 98.81 81 ASN B C 1
ATOM 3005 O O . ASN B 1 81 ? -7.023 -28.906 -22.984 1 98.81 81 ASN B O 1
ATOM 3009 N N . ILE B 1 82 ? -5.727 -27.328 -22.062 1 98.81 82 ILE B N 1
ATOM 3010 C CA . ILE B 1 82 ? -5.258 -28.219 -21 1 98.81 82 ILE B CA 1
ATOM 3011 C C . ILE B 1 82 ? -6.438 -28.656 -20.125 1 98.81 82 ILE B C 1
ATOM 3013 O O . ILE B 1 82 ? -6.582 -29.828 -19.812 1 98.81 82 ILE B O 1
ATOM 3017 N N . LEU B 1 83 ? -7.285 -27.656 -19.734 1 98.75 83 LEU B N 1
ATOM 3018 C CA . LEU B 1 83 ? -8.453 -27.938 -18.922 1 98.75 83 LEU B CA 1
ATOM 3019 C C . LEU B 1 83 ? -9.367 -28.953 -19.609 1 98.75 83 LEU B C 1
ATOM 3021 O O . LEU B 1 83 ? -9.805 -29.922 -19 1 98.75 83 LEU B O 1
ATOM 3025 N N . GLU B 1 84 ? -9.594 -28.781 -20.891 1 98.69 84 GLU B N 1
ATOM 3026 C CA . GLU B 1 84 ? -10.445 -29.672 -21.672 1 98.69 84 GLU B CA 1
ATOM 3027 C C . GLU B 1 84 ? -9.812 -31.062 -21.797 1 98.69 84 GLU B C 1
ATOM 3029 O O . GLU B 1 84 ? -10.5 -32.062 -21.688 1 98.69 84 GLU B O 1
ATOM 3034 N N . ALA B 1 85 ? -8.531 -31.078 -22.031 1 98.75 85 ALA B N 1
ATOM 3035 C CA . ALA B 1 85 ? -7.82 -32.344 -22.109 1 98.75 85 ALA B CA 1
ATOM 3036 C C . ALA B 1 85 ? -7.93 -33.125 -20.797 1 98.75 85 ALA B C 1
ATOM 3038 O O . ALA B 1 85 ? -8.133 -34.344 -20.812 1 98.75 85 ALA B O 1
ATOM 3039 N N . CYS B 1 86 ? -7.793 -32.438 -19.688 1 98.69 86 CYS B N 1
ATOM 3040 C CA . CYS B 1 86 ? -7.957 -33.062 -18.375 1 98.69 86 CYS B CA 1
ATOM 3041 C C . CYS B 1 86 ? -9.367 -33.625 -18.219 1 98.69 86 CYS B C 1
ATOM 3043 O O . CYS B 1 86 ? -9.547 -34.719 -17.688 1 98.69 86 CYS B O 1
ATOM 3045 N N . ARG B 1 87 ? -10.367 -32.906 -18.656 1 98.12 87 ARG B N 1
ATOM 3046 C CA . ARG B 1 87 ? -11.758 -33.344 -18.562 1 98.12 87 ARG B CA 1
ATOM 3047 C C . ARG B 1 87 ? -11.961 -34.656 -19.312 1 98.12 87 ARG B C 1
ATOM 3049 O O . ARG B 1 87 ? -12.68 -35.531 -18.844 1 98.12 87 ARG B O 1
ATOM 3056 N N . GLN B 1 88 ? -11.281 -34.781 -20.391 1 97.88 88 GLN B N 1
ATOM 3057 C CA . GLN B 1 88 ? -11.469 -35.938 -21.25 1 97.88 88 GLN B CA 1
ATOM 3058 C C . GLN B 1 88 ? -10.547 -37.094 -20.844 1 97.88 88 GLN B C 1
ATOM 3060 O O . GLN B 1 88 ? -10.75 -38.219 -21.25 1 97.88 88 GLN B O 1
ATOM 3065 N N . SER B 1 89 ? -9.531 -36.75 -20.156 1 97.62 89 SER B N 1
ATOM 3066 C CA . SER B 1 89 ? -8.586 -37.781 -19.734 1 97.62 89 SER B CA 1
ATOM 3067 C C . SER B 1 89 ? -9.219 -38.719 -18.719 1 97.62 89 SER B C 1
ATOM 3069 O O . SER B 1 89 ? -10.07 -38.312 -17.922 1 97.62 89 SER B O 1
ATOM 3071 N N . ARG B 1 90 ? -8.734 -39.938 -18.703 1 94.31 90 ARG B N 1
ATOM 3072 C CA . ARG B 1 90 ? -9.242 -40.938 -17.766 1 94.31 90 ARG B CA 1
ATOM 3073 C C . ARG B 1 90 ? -8.578 -40.781 -16.391 1 94.31 90 ARG B C 1
ATOM 3075 O O . ARG B 1 90 ? -9.164 -41.156 -15.375 1 94.31 90 ARG B O 1
ATOM 3082 N N . ARG B 1 91 ? -7.484 -40.188 -16.391 1 96.81 91 ARG B N 1
ATOM 3083 C CA . ARG B 1 91 ? -6.691 -40.25 -15.172 1 96.81 91 ARG B CA 1
ATOM 3084 C C . ARG B 1 91 ? -6.281 -38.844 -14.711 1 96.81 91 ARG B C 1
ATOM 3086 O O . ARG B 1 91 ? -6.359 -38.531 -13.516 1 96.81 91 ARG B O 1
ATOM 3093 N N . CYS B 1 92 ? -5.961 -37.938 -15.578 1 98.31 92 CYS B N 1
ATOM 3094 C CA . CYS B 1 92 ? -5.395 -36.625 -15.242 1 98.31 92 CYS B CA 1
ATOM 3095 C C . CYS B 1 92 ? -6.492 -35.656 -14.844 1 98.31 92 CYS B C 1
ATOM 3097 O O . CYS B 1 92 ? -6.973 -34.875 -15.68 1 98.31 92 CYS B O 1
ATOM 3099 N N . LYS B 1 93 ? -6.773 -35.625 -13.555 1 98.06 93 LYS B N 1
ATOM 3100 C CA . LYS B 1 93 ? -7.918 -34.844 -13.086 1 98.06 93 LYS B CA 1
ATOM 3101 C C . LYS B 1 93 ? -7.48 -33.75 -12.117 1 98.06 93 LYS B C 1
ATOM 3103 O O . LYS B 1 93 ? -8.305 -33.219 -11.367 1 98.06 93 LYS B O 1
ATOM 3108 N N . ARG B 1 94 ? -6.203 -33.438 -11.977 1 98.69 94 ARG B N 1
ATOM 3109 C CA . ARG B 1 94 ? -5.641 -32.375 -11.164 1 98.69 94 ARG B CA 1
ATOM 3110 C C . ARG B 1 94 ? -4.805 -31.422 -12.008 1 98.69 94 ARG B C 1
ATOM 3112 O O . ARG B 1 94 ? -3.92 -31.859 -12.75 1 98.69 94 ARG B O 1
ATOM 3119 N N . PHE B 1 95 ? -5.117 -30.094 -11.922 1 98.81 95 PHE B N 1
ATOM 3120 C CA . PHE B 1 95 ? -4.527 -29.094 -12.805 1 98.81 95 PHE B CA 1
ATOM 3121 C C . PHE B 1 95 ? -4.027 -27.891 -12.016 1 98.81 95 PHE B C 1
ATOM 3123 O O . PHE B 1 95 ? -4.789 -27.281 -11.266 1 98.81 95 PHE B O 1
ATOM 3130 N N . ILE B 1 96 ? -2.768 -27.547 -12.094 1 98.88 96 ILE B N 1
ATOM 3131 C CA . ILE B 1 96 ? -2.193 -26.297 -11.625 1 98.88 96 ILE B CA 1
ATOM 3132 C C . ILE B 1 96 ? -1.86 -25.406 -12.812 1 98.88 96 ILE B C 1
ATOM 3134 O O . ILE B 1 96 ? -0.9 -25.656 -13.547 1 98.88 96 ILE B O 1
ATOM 3138 N N . PRO B 1 97 ? -2.66 -24.359 -13.055 1 98.62 97 PRO B N 1
ATOM 3139 C CA . PRO B 1 97 ? -2.398 -23.469 -14.188 1 98.62 97 PRO B CA 1
ATOM 3140 C C . PRO B 1 97 ? -1.159 -22.594 -13.984 1 98.62 97 PRO B C 1
ATOM 3142 O O . PRO B 1 97 ? -0.675 -22.453 -12.852 1 98.62 97 PRO B O 1
ATOM 3145 N N . SER B 1 98 ? -0.656 -22.031 -15.039 1 98.38 98 SER B N 1
ATOM 3146 C CA . SER B 1 98 ? 0.536 -21.188 -15 1 98.38 98 SER B CA 1
ATOM 3147 C C . SER B 1 98 ? 0.211 -19.797 -14.469 1 98.38 98 SER B C 1
ATOM 3149 O O . SER B 1 98 ? 0.196 -18.828 -15.227 1 98.38 98 SER B O 1
ATOM 3151 N N . GLU B 1 99 ? 0.014 -19.703 -13.211 1 96.44 99 GLU B N 1
ATOM 3152 C CA . GLU B 1 99 ? -0.122 -18.406 -12.539 1 96.44 99 GLU B CA 1
ATOM 3153 C C . GLU B 1 99 ? 1.175 -18.016 -11.844 1 96.44 99 GLU B C 1
ATOM 3155 O O . GLU B 1 99 ? 1.82 -17.031 -12.234 1 96.44 99 GLU B O 1
ATOM 3160 N N . TRP B 1 100 ? 1.617 -18.844 -10.859 1 97.56 100 TRP B N 1
ATOM 3161 C CA . TRP B 1 100 ? 2.875 -18.562 -10.164 1 97.56 100 TRP B CA 1
ATOM 3162 C C . TRP B 1 100 ? 2.988 -17.094 -9.805 1 97.56 100 TRP B C 1
ATOM 3164 O O . TRP B 1 100 ? 3.889 -16.391 -10.281 1 97.56 100 TRP B O 1
ATOM 3174 N N . ASN B 1 101 ? 2.172 -16.688 -8.93 1 97.19 101 ASN B N 1
ATOM 3175 C CA . ASN B 1 101 ? 1.923 -15.258 -8.82 1 97.19 101 ASN B CA 1
ATOM 3176 C C . ASN B 1 101 ? 1.998 -14.789 -7.371 1 97.19 101 ASN B C 1
ATOM 3178 O O . ASN B 1 101 ? 2.281 -15.578 -6.469 1 97.19 101 ASN B O 1
ATOM 3182 N N . ILE B 1 102 ? 1.872 -13.508 -7.121 1 98.06 102 ILE B N 1
ATOM 3183 C CA . ILE B 1 102 ? 1.701 -12.867 -5.82 1 98.06 102 ILE B CA 1
ATOM 3184 C C . ILE B 1 102 ? 0.33 -13.219 -5.246 1 98.06 102 ILE B C 1
ATOM 3186 O O . ILE B 1 102 ? -0.279 -14.219 -5.648 1 98.06 102 ILE B O 1
ATOM 3190 N N . ASN B 1 103 ? -0.137 -12.562 -4.227 1 98.25 103 ASN B N 1
ATOM 3191 C CA . ASN B 1 103 ? -1.404 -12.82 -3.549 1 98.25 103 ASN B CA 1
ATOM 3192 C C . ASN B 1 103 ? -2.594 -12.422 -4.414 1 98.25 103 ASN B C 1
ATOM 3194 O O . ASN B 1 103 ? -3.309 -11.469 -4.094 1 98.25 103 ASN B O 1
ATOM 3198 N N . ILE B 1 104 ? -2.92 -13.227 -5.418 1 96.69 104 ILE B N 1
ATOM 3199 C CA . ILE B 1 104 ? -3.992 -12.867 -6.344 1 96.69 104 ILE B CA 1
ATOM 3200 C C . ILE B 1 104 ? -5.344 -13.164 -5.703 1 96.69 104 ILE B C 1
ATOM 3202 O O . ILE B 1 104 ? -6.387 -12.758 -6.223 1 96.69 104 ILE B O 1
ATOM 3206 N N . GLU B 1 105 ? -5.348 -13.945 -4.609 1 96.69 105 GLU B N 1
ATOM 3207 C CA . GLU B 1 105 ? -6.598 -14.18 -3.891 1 96.69 105 GLU B CA 1
ATOM 3208 C C . GLU B 1 105 ? -7.191 -12.875 -3.371 1 96.69 105 GLU B C 1
ATOM 3210 O O . GLU B 1 105 ? -8.391 -12.625 -3.539 1 96.69 105 GLU B O 1
ATOM 3215 N N . ASP B 1 106 ? -6.344 -12.07 -2.812 1 96.94 106 ASP B N 1
ATOM 3216 C CA . ASP B 1 106 ? -6.812 -10.812 -2.23 1 96.94 106 ASP B CA 1
ATOM 3217 C C . ASP B 1 106 ? -6.629 -9.656 -3.207 1 96.94 106 ASP B C 1
ATOM 3219 O O . ASP B 1 106 ? -7.254 -8.602 -3.055 1 96.94 106 ASP B O 1
ATOM 3223 N N . PHE B 1 107 ? -5.809 -9.844 -4.188 1 97.38 107 PHE B N 1
ATOM 3224 C CA . PHE B 1 107 ? -5.504 -8.828 -5.188 1 97.38 107 PHE B CA 1
ATOM 3225 C C . PHE B 1 107 ? -5.613 -9.398 -6.598 1 97.38 107 PHE B C 1
ATOM 3227 O O . PHE B 1 107 ? -4.645 -9.375 -7.359 1 97.38 107 PHE B O 1
ATOM 3234 N N . PRO B 1 108 ? -6.801 -9.836 -6.953 1 95.06 108 PRO B N 1
ATOM 3235 C CA . PRO B 1 108 ? -6.977 -10.516 -8.234 1 95.06 108 PRO B CA 1
ATOM 3236 C C . PRO B 1 108 ? -6.715 -9.594 -9.43 1 95.06 108 PRO B C 1
ATOM 3238 O O . PRO B 1 108 ? -6.523 -10.078 -10.547 1 95.06 108 PRO B O 1
ATOM 3241 N N . ASP B 1 109 ? -6.707 -8.289 -9.211 1 96.06 109 ASP B N 1
ATOM 3242 C CA . ASP B 1 109 ? -6.535 -7.293 -10.266 1 96.06 109 ASP B CA 1
ATOM 3243 C C . ASP B 1 109 ? -5.055 -6.988 -10.492 1 96.06 109 ASP B C 1
ATOM 3245 O O . ASP B 1 109 ? -4.707 -6.23 -11.398 1 96.06 109 ASP B O 1
ATOM 3249 N N . GLN B 1 110 ? -4.227 -7.586 -9.688 1 95.38 110 GLN B N 1
ATOM 3250 C CA . GLN B 1 110 ? -2.789 -7.363 -9.805 1 95.38 110 GLN B CA 1
ATOM 3251 C C . GLN B 1 110 ? -2.053 -8.672 -10.086 1 95.38 110 GLN B C 1
ATOM 3253 O O . GLN B 1 110 ? -2.459 -9.734 -9.609 1 95.38 110 GLN B O 1
ATOM 3258 N N . PRO B 1 111 ? -0.898 -8.719 -10.812 1 95.81 111 PRO B N 1
ATOM 3259 C CA . PRO B 1 111 ? -0.37 -7.559 -11.539 1 95.81 111 PRO B CA 1
ATOM 3260 C C . PRO B 1 111 ? -1.283 -7.105 -12.672 1 95.81 111 PRO B C 1
ATOM 3262 O O . PRO B 1 111 ? -1.883 -7.941 -13.359 1 95.81 111 PRO B O 1
ATOM 3265 N N . MET B 1 112 ? -1.273 -5.855 -12.961 1 95.25 112 MET B N 1
ATOM 3266 C CA . MET B 1 112 ? -2.25 -5.23 -13.852 1 95.25 112 MET B CA 1
ATOM 3267 C C . MET B 1 112 ? -2.105 -5.75 -15.273 1 95.25 112 MET B C 1
ATOM 3269 O O . MET B 1 112 ? -3.104 -5.996 -15.953 1 95.25 112 MET B O 1
ATOM 3273 N N . PHE B 1 113 ? -0.901 -6.016 -15.719 1 93.19 113 PHE B N 1
ATOM 3274 C CA . PHE B 1 113 ? -0.631 -6.297 -17.125 1 93.19 113 PHE B CA 1
ATOM 3275 C C . PHE B 1 113 ? -1.19 -7.656 -17.531 1 93.19 113 PHE B C 1
ATOM 3277 O O . PHE B 1 113 ? -1.417 -7.918 -18.703 1 93.19 113 PHE B O 1
ATOM 3284 N N . SER B 1 114 ? -1.475 -8.539 -16.516 1 93.75 114 SER B N 1
ATOM 3285 C CA . SER B 1 114 ? -1.881 -9.891 -16.891 1 93.75 114 SER B CA 1
ATOM 3286 C C . SER B 1 114 ? -3.229 -10.25 -16.266 1 93.75 114 SER B C 1
ATOM 3288 O O . SER B 1 114 ? -3.805 -11.289 -16.594 1 93.75 114 SER B O 1
ATOM 3290 N N . ALA B 1 115 ? -3.773 -9.383 -15.461 1 94.81 115 ALA B N 1
ATOM 3291 C CA . ALA B 1 115 ? -4.949 -9.711 -14.656 1 94.81 115 ALA B CA 1
ATOM 3292 C C . ALA B 1 115 ? -6.133 -10.086 -15.547 1 94.81 115 ALA B C 1
ATOM 3294 O O . ALA B 1 115 ? -6.781 -11.109 -15.336 1 94.81 115 ALA B O 1
ATOM 3295 N N . ALA B 1 116 ? -6.391 -9.32 -16.594 1 93.69 116 ALA B N 1
ATOM 3296 C CA . ALA B 1 116 ? -7.555 -9.555 -17.453 1 93.69 116 ALA B CA 1
ATOM 3297 C C . ALA B 1 116 ? -7.43 -10.883 -18.203 1 93.69 116 ALA B C 1
ATOM 3299 O O . ALA B 1 116 ? -8.398 -11.641 -18.297 1 93.69 116 ALA B O 1
ATOM 3300 N N . THR B 1 117 ? -6.27 -11.117 -18.703 1 96.12 117 THR B N 1
ATOM 3301 C CA . THR B 1 117 ? -6.012 -12.352 -19.438 1 96.12 117 THR B CA 1
ATOM 3302 C C . THR B 1 117 ? -6.152 -13.57 -18.531 1 96.12 117 THR B C 1
ATOM 3304 O O . THR B 1 117 ? -6.84 -14.531 -18.891 1 96.12 117 THR B O 1
ATOM 3307 N N . HIS B 1 118 ? -5.598 -13.531 -17.391 1 97.19 118 HIS B N 1
ATOM 3308 C CA . HIS B 1 118 ? -5.609 -14.664 -16.484 1 97.19 118 HIS B CA 1
ATOM 3309 C C . HIS B 1 118 ? -7.004 -14.906 -15.914 1 97.19 118 HIS B C 1
ATOM 3311 O O . HIS B 1 118 ? -7.371 -16.047 -15.625 1 97.19 118 HIS B O 1
ATOM 3317 N N . GLU B 1 119 ? -7.773 -13.805 -15.805 1 97.06 119 GLU B N 1
ATOM 3318 C CA . GLU B 1 119 ? -9.125 -13.945 -15.273 1 97.06 119 GLU B CA 1
ATOM 3319 C C . GLU B 1 119 ? -9.992 -14.812 -16.188 1 97.06 119 GLU B C 1
ATOM 3321 O O . GLU B 1 119 ? -10.883 -15.523 -15.711 1 97.06 119 GLU B O 1
ATOM 3326 N N . VAL B 1 120 ? -9.742 -14.82 -17.453 1 98.06 120 VAL B N 1
ATOM 3327 C CA . VAL B 1 120 ? -10.477 -15.664 -18.391 1 98.06 120 VAL B CA 1
ATOM 3328 C C . VAL B 1 120 ? -10.297 -17.125 -18.016 1 98.06 120 VAL B C 1
ATOM 3330 O O . VAL B 1 120 ? -11.273 -17.875 -17.922 1 98.06 120 VAL B O 1
ATOM 3333 N N . VAL B 1 121 ? -9.094 -17.5 -17.781 1 98.12 121 VAL B N 1
ATOM 3334 C CA . VAL B 1 121 ? -8.789 -18.891 -17.438 1 98.12 121 VAL B CA 1
ATOM 3335 C C . VAL B 1 121 ? -9.312 -19.203 -16.031 1 98.12 121 VAL B C 1
ATOM 3337 O O . VAL B 1 121 ? -9.883 -20.266 -15.805 1 98.12 121 VAL B O 1
ATOM 3340 N N . ARG B 1 122 ? -9.172 -18.234 -15.078 1 98.19 122 ARG B N 1
ATOM 3341 C CA . ARG B 1 122 ? -9.688 -18.422 -13.727 1 98.19 122 ARG B CA 1
ATOM 3342 C C . ARG B 1 122 ? -11.188 -18.688 -13.742 1 98.19 122 ARG B C 1
ATOM 3344 O O . ARG B 1 122 ? -11.68 -19.562 -13.016 1 98.19 122 ARG B O 1
ATOM 3351 N N . ASN B 1 123 ? -11.859 -17.969 -14.555 1 98.31 123 ASN B N 1
ATOM 3352 C CA . ASN B 1 123 ? -13.305 -18.141 -14.656 1 98.31 123 ASN B CA 1
ATOM 3353 C C . ASN B 1 123 ? -13.664 -19.531 -15.188 1 98.31 123 ASN B C 1
ATOM 3355 O O . ASN B 1 123 ? -14.625 -20.156 -14.719 1 98.31 123 ASN B O 1
ATOM 3359 N N . LYS B 1 124 ? -12.945 -20.016 -16.141 1 98.38 124 LYS B N 1
ATOM 3360 C CA . LYS B 1 124 ? -13.172 -21.359 -16.672 1 98.38 124 LYS B CA 1
ATOM 3361 C C . LYS B 1 124 ? -12.945 -22.406 -15.586 1 98.38 124 LYS B C 1
ATOM 3363 O O . LYS B 1 124 ? -13.711 -23.375 -15.484 1 98.38 124 LYS B O 1
ATOM 3368 N N . LEU B 1 125 ? -11.945 -22.219 -14.836 1 98.44 125 LEU B N 1
ATOM 3369 C CA . LEU B 1 125 ? -11.648 -23.141 -13.75 1 98.44 125 LEU B CA 1
ATOM 3370 C C . LEU B 1 125 ? -12.773 -23.156 -12.719 1 98.44 125 LEU B C 1
ATOM 3372 O O . LEU B 1 125 ? -13.219 -24.219 -12.281 1 98.44 125 LEU B O 1
ATOM 3376 N N . ARG B 1 126 ? -13.25 -21.984 -12.367 1 97.88 126 ARG B N 1
ATOM 3377 C CA . ARG B 1 126 ? -14.281 -21.844 -11.344 1 97.88 126 ARG B CA 1
ATOM 3378 C C . ARG B 1 126 ? -15.617 -22.391 -11.836 1 97.88 126 ARG B C 1
ATOM 3380 O O . ARG B 1 126 ? -16.484 -22.75 -11.031 1 97.88 126 ARG B O 1
ATOM 3387 N N . SER B 1 127 ? -15.789 -22.484 -13.133 1 97.94 127 SER B N 1
ATOM 3388 C CA . SER B 1 127 ? -17.094 -22.797 -13.711 1 97.94 127 SER B CA 1
ATOM 3389 C C . SER B 1 127 ? -17.266 -24.297 -13.906 1 97.94 127 SER B C 1
ATOM 3391 O O . SER B 1 127 ? -18.266 -24.75 -14.445 1 97.94 127 SER B O 1
ATOM 3393 N N . GLN B 1 128 ? -16.344 -25.094 -13.422 1 97.56 128 GLN B N 1
ATOM 3394 C CA . GLN B 1 128 ? -16.438 -26.547 -13.594 1 97.56 128 GLN B CA 1
ATOM 3395 C C . GLN B 1 128 ? -16.109 -27.266 -12.289 1 97.56 128 GLN B C 1
ATOM 3397 O O . GLN B 1 128 ? -15.523 -26.688 -11.375 1 97.56 128 GLN B O 1
ATOM 3402 N N . ASN B 1 129 ? -16.547 -28.531 -12.211 1 95.62 129 ASN B N 1
ATOM 3403 C CA . ASN B 1 129 ? -16.344 -29.297 -10.992 1 95.62 129 ASN B CA 1
ATOM 3404 C C . ASN B 1 129 ? -15.703 -30.656 -11.281 1 95.62 129 ASN B C 1
ATOM 3406 O O . ASN B 1 129 ? -15.555 -31.484 -10.383 1 95.62 129 ASN B O 1
ATOM 3410 N N . ASP B 1 130 ? -15.273 -30.875 -12.484 1 96.12 130 ASP B N 1
ATOM 3411 C CA . ASP B 1 130 ? -14.727 -32.156 -12.891 1 96.12 130 ASP B CA 1
ATOM 3412 C C . ASP B 1 130 ? -13.242 -32.281 -12.562 1 96.12 130 ASP B C 1
ATOM 3414 O O . ASP B 1 130 ? -12.727 -33.344 -12.312 1 96.12 130 ASP B O 1
ATOM 3418 N N . ILE B 1 131 ? -12.641 -31.125 -12.695 1 98.19 131 ILE B N 1
ATOM 3419 C CA . ILE B 1 131 ? -11.188 -31.078 -12.523 1 98.19 131 ILE B CA 1
ATOM 3420 C C . ILE B 1 131 ? -10.844 -30.328 -11.242 1 98.19 131 ILE B C 1
ATOM 3422 O O . ILE B 1 131 ? -11.32 -29.219 -11.016 1 98.19 131 ILE B O 1
ATOM 3426 N N . LYS B 1 132 ? -10.062 -31.016 -10.383 1 98.5 132 LYS B N 1
ATOM 3427 C CA . LYS B 1 132 ? -9.508 -30.328 -9.219 1 98.5 132 LYS B CA 1
ATOM 3428 C C . LYS B 1 132 ? -8.336 -29.422 -9.617 1 98.5 132 LYS B C 1
ATOM 3430 O O . LYS B 1 132 ? -7.48 -29.828 -10.406 1 98.5 132 LYS B O 1
ATOM 3435 N N . TRP B 1 133 ? -8.359 -28.25 -9.141 1 98.69 133 TRP B N 1
ATOM 3436 C CA . TRP B 1 133 ? -7.34 -27.297 -9.547 1 98.69 133 TRP B CA 1
ATOM 3437 C C . TRP B 1 133 ? -6.961 -26.375 -8.391 1 98.69 133 TRP B C 1
ATOM 3439 O O . TRP B 1 133 ? -7.703 -26.266 -7.41 1 98.69 133 TRP B O 1
ATOM 3449 N N . THR B 1 134 ? -5.812 -25.797 -8.453 1 98.81 134 THR B N 1
ATOM 3450 C CA . THR B 1 134 ? -5.391 -24.75 -7.523 1 98.81 134 THR B CA 1
ATOM 3451 C C . THR B 1 134 ? -4.426 -23.781 -8.203 1 98.81 134 THR B C 1
ATOM 3453 O O . THR B 1 134 ? -3.658 -24.172 -9.086 1 98.81 134 THR B O 1
ATOM 3456 N N . ILE B 1 135 ? -4.527 -22.547 -7.891 1 98.56 135 ILE B N 1
ATOM 3457 C CA . ILE B 1 135 ? -3.58 -21.516 -8.297 1 98.56 135 ILE B CA 1
ATOM 3458 C C . ILE B 1 135 ? -2.506 -21.344 -7.227 1 98.56 135 ILE B C 1
ATOM 3460 O O . ILE B 1 135 ? -2.818 -21.219 -6.039 1 98.56 135 ILE B O 1
ATOM 3464 N N . ILE B 1 136 ? -1.284 -21.375 -7.629 1 98.88 136 ILE B N 1
ATOM 3465 C CA . ILE B 1 136 ? -0.189 -21.25 -6.672 1 98.88 136 ILE B CA 1
ATOM 3466 C C . ILE B 1 136 ? 0.214 -19.797 -6.539 1 98.88 136 ILE B C 1
ATOM 3468 O O . ILE B 1 136 ? 0.598 -19.156 -7.523 1 98.88 136 ILE B O 1
ATOM 3472 N N . CYS B 1 137 ? 0.105 -19.25 -5.367 1 98.81 137 CYS B N 1
ATOM 3473 C CA . CYS B 1 137 ? 0.647 -17.953 -4.984 1 98.81 137 CYS B CA 1
ATOM 3474 C C . CYS B 1 137 ? 1.883 -18.109 -4.105 1 98.81 137 CYS B C 1
ATOM 3476 O O . CYS B 1 137 ? 1.775 -18.5 -2.939 1 98.81 137 CYS B O 1
ATOM 3478 N N . HIS B 1 138 ? 3.014 -17.812 -4.637 1 98.75 138 HIS B N 1
ATOM 3479 C CA . HIS B 1 138 ? 4.266 -18.047 -3.928 1 98.75 138 HIS B CA 1
ATOM 3480 C C . HIS B 1 138 ? 4.973 -16.734 -3.615 1 98.75 138 HIS B C 1
ATOM 3482 O O . HIS B 1 138 ? 6.062 -16.734 -3.037 1 98.75 138 HIS B O 1
ATOM 3488 N N . GLY B 1 139 ? 4.359 -15.602 -3.93 1 98.38 139 GLY B N 1
ATOM 3489 C CA . GLY B 1 139 ? 5.066 -14.328 -3.889 1 98.38 139 GLY B CA 1
ATOM 3490 C C . GLY B 1 139 ? 6.055 -14.164 -5.027 1 98.38 139 GLY B C 1
ATOM 3491 O O . GLY B 1 139 ? 5.715 -14.398 -6.191 1 98.38 139 GLY B O 1
ATOM 3492 N N . TRP B 1 140 ? 7.207 -13.625 -4.742 1 98.44 140 TRP B N 1
ATOM 3493 C CA . TRP B 1 140 ? 8.297 -13.531 -5.707 1 98.44 140 TRP B CA 1
ATOM 3494 C C . TRP B 1 140 ? 9.219 -14.742 -5.605 1 98.44 140 TRP B C 1
ATOM 3496 O O . TRP B 1 140 ? 9.336 -15.352 -4.535 1 98.44 140 TRP B O 1
ATOM 3506 N N . PHE B 1 141 ? 9.766 -15.141 -6.699 1 98.5 141 PHE B N 1
ATOM 3507 C CA . PHE B 1 141 ? 10.797 -16.172 -6.613 1 98.5 141 PHE B CA 1
ATOM 3508 C C . PHE B 1 141 ? 12.062 -15.617 -5.969 1 98.5 141 PHE B C 1
ATOM 3510 O O . PHE B 1 141 ? 12.523 -14.523 -6.32 1 98.5 141 PHE B O 1
ATOM 3517 N N . MET B 1 142 ? 12.664 -16.375 -5.09 1 97.94 142 MET B N 1
ATOM 3518 C CA . MET B 1 142 ? 13.859 -15.969 -4.363 1 97.94 142 MET B CA 1
ATOM 3519 C C . MET B 1 142 ? 15.023 -15.719 -5.324 1 97.94 142 MET B C 1
ATOM 3521 O O . MET B 1 142 ? 15.898 -14.898 -5.047 1 97.94 142 MET B O 1
ATOM 3525 N N . GLU B 1 143 ? 14.992 -16.344 -6.422 1 97.88 143 GLU B N 1
ATOM 3526 C CA . GLU B 1 143 ? 16.062 -16.25 -7.418 1 97.88 143 GLU B CA 1
ATOM 3527 C C . GLU B 1 143 ? 16.203 -14.812 -7.93 1 97.88 143 GLU B C 1
ATOM 3529 O O . GLU B 1 143 ? 17.266 -14.43 -8.422 1 97.88 143 GLU B O 1
ATOM 3534 N N . ASP B 1 144 ? 15.156 -14.055 -7.734 1 96.5 144 ASP B N 1
ATOM 3535 C CA . ASP B 1 144 ? 15.188 -12.672 -8.195 1 96.5 144 ASP B CA 1
ATOM 3536 C C . ASP B 1 144 ? 16.188 -11.844 -7.402 1 96.5 144 ASP B C 1
ATOM 3538 O O . ASP B 1 144 ? 16.562 -10.742 -7.812 1 96.5 144 ASP B O 1
ATOM 3542 N N . VAL B 1 145 ? 16.656 -12.336 -6.234 1 97.56 145 VAL B N 1
ATOM 3543 C CA . VAL B 1 145 ? 17.609 -11.586 -5.434 1 97.56 145 VAL B CA 1
ATOM 3544 C C . VAL B 1 145 ? 19.016 -11.797 -5.984 1 97.56 145 VAL B C 1
ATOM 3546 O O . VAL B 1 145 ? 19.953 -11.086 -5.609 1 97.56 145 VAL B O 1
ATOM 3549 N N . LEU B 1 146 ? 19.203 -12.711 -6.922 1 96.62 146 LEU B N 1
ATOM 3550 C CA . LEU B 1 146 ? 20.516 -13.07 -7.445 1 96.62 146 LEU B CA 1
ATOM 3551 C C . LEU B 1 146 ? 20.875 -12.195 -8.648 1 96.62 146 LEU B C 1
ATOM 3553 O O . LEU B 1 146 ? 20 -11.711 -9.352 1 96.62 146 LEU B O 1
ATOM 3557 N N . PRO B 1 147 ? 22.203 -12.008 -8.875 1 94.81 147 PRO B N 1
ATOM 3558 C CA . PRO B 1 147 ? 22.609 -11.383 -10.133 1 94.81 147 PRO B CA 1
ATOM 3559 C C . PRO B 1 147 ? 22.25 -12.234 -11.352 1 94.81 147 PRO B C 1
ATOM 3561 O O . PRO B 1 147 ? 22.094 -13.453 -11.227 1 94.81 147 PRO B O 1
ATOM 3564 N N . THR B 1 148 ? 22.172 -11.594 -12.469 1 92.75 148 THR B N 1
ATOM 3565 C CA . THR B 1 148 ? 21.703 -12.211 -13.703 1 92.75 148 THR B CA 1
ATOM 3566 C C . THR B 1 148 ? 22.5 -13.469 -14.016 1 92.75 148 THR B C 1
ATOM 3568 O O . THR B 1 148 ? 21.938 -14.484 -14.438 1 92.75 148 THR B O 1
ATOM 3571 N N . GLU B 1 149 ? 23.797 -13.508 -13.805 1 91.81 149 GLU B N 1
ATOM 3572 C CA . GLU B 1 149 ? 24.672 -14.602 -14.18 1 91.81 149 GLU B CA 1
ATOM 3573 C C . GLU B 1 149 ? 24.406 -15.844 -13.336 1 91.81 149 GLU B C 1
ATOM 3575 O O . GLU B 1 149 ? 24.734 -16.969 -13.734 1 91.81 149 GLU B O 1
ATOM 3580 N N . LYS B 1 150 ? 23.781 -15.633 -12.18 1 93.69 150 LYS B N 1
ATOM 3581 C CA . LYS B 1 150 ? 23.547 -16.75 -11.266 1 93.69 150 LYS B CA 1
ATOM 3582 C C . LYS B 1 150 ? 22.062 -17.078 -11.188 1 93.69 150 LYS B C 1
ATOM 3584 O O . LYS B 1 150 ? 21.656 -18.016 -10.484 1 93.69 150 LYS B O 1
ATOM 3589 N N . ASN B 1 151 ? 21.234 -16.266 -11.766 1 95.62 151 ASN B N 1
ATOM 3590 C CA . ASN B 1 151 ? 19.781 -16.422 -11.742 1 95.62 151 ASN B CA 1
ATOM 3591 C C . ASN B 1 151 ? 19.297 -17.281 -12.914 1 95.62 151 ASN B C 1
ATOM 3593 O O . ASN B 1 151 ? 19.438 -16.891 -14.07 1 95.62 151 ASN B O 1
ATOM 3597 N N . PRO B 1 152 ? 18.75 -18.484 -12.633 1 94.62 152 PRO B N 1
ATOM 3598 C CA . PRO B 1 152 ? 18.281 -19.344 -13.719 1 94.62 152 PRO B CA 1
ATOM 3599 C C . PRO B 1 152 ? 17.016 -18.797 -14.383 1 94.62 152 PRO B C 1
ATOM 3601 O O . PRO B 1 152 ? 16.578 -19.312 -15.414 1 94.62 152 PRO B O 1
ATOM 3604 N N . LEU B 1 153 ? 16.422 -17.734 -13.789 1 96.19 153 LEU B N 1
ATOM 3605 C CA . LEU B 1 153 ? 15.18 -17.172 -14.305 1 96.19 153 LEU B CA 1
ATOM 3606 C C . LEU B 1 153 ? 15.461 -15.977 -15.211 1 96.19 153 LEU B C 1
ATOM 3608 O O . LEU B 1 153 ? 16.547 -15.398 -15.172 1 96.19 153 LEU B O 1
ATOM 3612 N N . ARG B 1 154 ? 14.469 -15.672 -15.992 1 90.44 154 ARG B N 1
ATOM 3613 C CA . ARG B 1 154 ? 14.578 -14.508 -16.875 1 90.44 154 ARG B CA 1
ATOM 3614 C C . ARG B 1 154 ? 14.766 -13.227 -16.062 1 90.44 154 ARG B C 1
ATOM 3616 O O . ARG B 1 154 ? 14.133 -13.047 -15.023 1 90.44 154 ARG B O 1
ATOM 3623 N N . GLU B 1 155 ? 15.578 -12.375 -16.625 1 88 155 GLU B N 1
ATOM 3624 C CA . GLU B 1 155 ? 15.781 -11.078 -15.984 1 88 155 GLU B CA 1
ATOM 3625 C C . GLU B 1 155 ? 14.539 -10.203 -16.109 1 88 155 GLU B C 1
ATOM 3627 O O . GLU B 1 155 ? 13.938 -10.117 -17.188 1 88 155 GLU B O 1
ATOM 3632 N N . ILE B 1 156 ? 14.195 -9.578 -15.008 1 90.88 156 ILE B N 1
ATOM 3633 C CA . ILE B 1 156 ? 12.984 -8.758 -15.062 1 90.88 156 ILE B CA 1
ATOM 3634 C C . ILE B 1 156 ? 13.344 -7.289 -14.852 1 90.88 156 ILE B C 1
ATOM 3636 O O . ILE B 1 156 ? 12.461 -6.43 -14.773 1 90.88 156 ILE B O 1
ATOM 3640 N N . GLY B 1 157 ? 14.586 -6.973 -14.781 1 91.94 157 GLY B N 1
ATOM 3641 C CA . GLY B 1 157 ? 15.094 -5.609 -14.766 1 91.94 157 GLY B CA 1
ATOM 3642 C C . GLY B 1 157 ? 14.5 -4.762 -13.656 1 91.94 157 GLY B C 1
ATOM 3643 O O . GLY B 1 157 ? 14.484 -5.176 -12.492 1 91.94 157 GLY B O 1
ATOM 3644 N N . LEU B 1 158 ? 13.938 -3.584 -14.07 1 93.19 158 LEU B N 1
ATOM 3645 C CA . LEU B 1 158 ? 13.477 -2.578 -13.117 1 93.19 158 LEU B CA 1
ATOM 3646 C C . LEU B 1 158 ? 12.203 -3.043 -12.414 1 93.19 158 LEU B C 1
ATOM 3648 O O . LEU B 1 158 ? 11.766 -2.42 -11.445 1 93.19 158 LEU B O 1
ATOM 3652 N N . ALA B 1 159 ? 11.664 -4.164 -12.875 1 96.19 159 ALA B N 1
ATOM 3653 C CA . ALA B 1 159 ? 10.445 -4.66 -12.234 1 96.19 159 ALA B CA 1
ATOM 3654 C C . ALA B 1 159 ? 10.727 -5.156 -10.82 1 96.19 159 ALA B C 1
ATOM 3656 O O . ALA B 1 159 ? 9.82 -5.211 -9.984 1 96.19 159 ALA B O 1
ATOM 3657 N N . TRP B 1 160 ? 11.938 -5.586 -10.633 1 97.38 160 TRP B N 1
ATOM 3658 C CA . TRP B 1 160 ? 12.398 -6.027 -9.32 1 97.38 160 TRP B CA 1
ATOM 3659 C C . TRP B 1 160 ? 13.234 -4.941 -8.648 1 97.38 160 TRP B C 1
ATOM 3661 O O . TRP B 1 160 ? 13.852 -4.117 -9.32 1 97.38 160 TRP B O 1
ATOM 3671 N N . ALA B 1 161 ? 13.352 -4.941 -7.371 1 98.25 161 ALA B N 1
ATOM 3672 C CA . ALA B 1 161 ? 13.875 -3.842 -6.562 1 98.25 161 ALA B CA 1
ATOM 3673 C C . ALA B 1 161 ? 15.398 -3.789 -6.629 1 98.25 161 ALA B C 1
ATOM 3675 O O . ALA B 1 161 ? 16.016 -2.797 -6.223 1 98.25 161 ALA B O 1
ATOM 3676 N N . MET B 1 162 ? 16.062 -4.805 -7.133 1 98.06 162 MET B N 1
ATOM 3677 C CA . MET B 1 162 ? 17.531 -4.871 -7.051 1 98.06 162 MET B CA 1
ATOM 3678 C C . MET B 1 162 ? 18.156 -4.75 -8.43 1 98.06 162 MET B C 1
ATOM 3680 O O . MET B 1 162 ? 17.828 -5.516 -9.344 1 98.06 162 MET B O 1
ATOM 3684 N N . ASN B 1 163 ? 19 -3.834 -8.562 1 97.44 163 ASN B N 1
ATOM 3685 C CA . ASN B 1 163 ? 19.875 -3.715 -9.727 1 97.44 163 ASN B CA 1
ATOM 3686 C C . ASN B 1 163 ? 21.312 -4.105 -9.383 1 97.44 163 ASN B C 1
ATOM 3688 O O . ASN B 1 163 ? 22.047 -3.312 -8.797 1 97.44 163 ASN B O 1
ATOM 3692 N N . HIS B 1 164 ? 21.703 -5.258 -9.734 1 96.12 164 HIS B N 1
ATOM 3693 C CA . HIS B 1 164 ? 23 -5.801 -9.359 1 96.12 164 HIS B CA 1
ATOM 3694 C C . HIS B 1 164 ? 24.125 -5.09 -10.102 1 96.12 164 HIS B C 1
ATOM 3696 O O . HIS B 1 164 ? 25.25 -4.996 -9.602 1 96.12 164 HIS B O 1
ATOM 3702 N N . GLY B 1 165 ? 23.844 -4.629 -11.312 1 95.5 165 GLY B N 1
ATOM 3703 C CA . GLY B 1 165 ? 24.844 -3.904 -12.07 1 95.5 165 GLY B CA 1
ATOM 3704 C C . GLY B 1 165 ? 25.297 -2.621 -11.391 1 95.5 165 GLY B C 1
ATOM 3705 O O . GLY B 1 165 ? 26.484 -2.312 -11.359 1 95.5 165 GLY B O 1
ATOM 3706 N N . THR B 1 166 ? 24.406 -1.871 -10.781 1 97.19 166 THR B N 1
ATOM 3707 C CA . THR B 1 166 ? 24.719 -0.583 -10.172 1 97.19 166 THR B CA 1
ATOM 3708 C C . THR B 1 166 ? 24.766 -0.701 -8.648 1 97.19 166 THR B C 1
ATOM 3710 O O . THR B 1 166 ? 25.125 0.252 -7.957 1 97.19 166 THR B O 1
ATOM 3713 N N . LYS B 1 167 ? 24.375 -1.831 -8.125 1 97.75 167 LYS B N 1
ATOM 3714 C CA . LYS B 1 167 ? 24.281 -2.078 -6.691 1 97.75 167 LYS B CA 1
ATOM 3715 C C . LYS B 1 167 ? 23.328 -1.091 -6.023 1 97.75 167 LYS B C 1
ATOM 3717 O O . LYS B 1 167 ? 23.672 -0.468 -5.02 1 97.75 167 LYS B O 1
ATOM 3722 N N . VAL B 1 168 ? 22.234 -0.949 -6.676 1 98.5 168 VAL B N 1
ATOM 3723 C CA . VAL B 1 168 ? 21.188 -0.055 -6.172 1 98.5 168 VAL B CA 1
ATOM 3724 C C . VAL B 1 168 ? 19.938 -0.857 -5.84 1 98.5 168 VAL B C 1
ATOM 3726 O O . VAL B 1 168 ? 19.547 -1.755 -6.59 1 98.5 168 VAL B O 1
ATOM 3729 N N . PHE B 1 169 ? 19.375 -0.638 -4.703 1 98.81 169 PHE B N 1
ATOM 3730 C CA . PHE B 1 169 ? 18.141 -1.232 -4.215 1 98.81 169 PHE B CA 1
ATOM 3731 C C . PHE B 1 169 ? 17.016 -0.2 -4.188 1 98.81 169 PHE B C 1
ATOM 3733 O O . PHE B 1 169 ? 17.078 0.77 -3.428 1 98.81 169 PHE B O 1
ATOM 3740 N N . ASP B 1 170 ? 16.031 -0.347 -5.004 1 98.62 170 ASP B N 1
ATOM 3741 C CA . ASP B 1 170 ? 14.875 0.555 -4.996 1 98.62 170 ASP B CA 1
ATOM 3742 C C . ASP B 1 170 ? 14.062 0.393 -3.717 1 98.62 170 ASP B C 1
ATOM 3744 O O . ASP B 1 170 ? 13.461 -0.66 -3.484 1 98.62 170 ASP B O 1
ATOM 3748 N N . MET B 1 171 ? 14.078 1.377 -2.863 1 98.69 171 MET B N 1
ATOM 3749 C CA . MET B 1 171 ? 13.336 1.405 -1.606 1 98.69 171 MET B CA 1
ATOM 3750 C C . MET B 1 171 ? 11.984 2.09 -1.787 1 98.69 171 MET B C 1
ATOM 3752 O O . MET B 1 171 ? 11.922 3.309 -1.957 1 98.69 171 MET B O 1
ATOM 3756 N N . TYR B 1 172 ? 10.961 1.321 -1.76 1 98.19 172 TYR B N 1
ATOM 3757 C CA . TYR B 1 172 ? 9.625 1.851 -1.979 1 98.19 172 TYR B CA 1
ATOM 3758 C C . TYR B 1 172 ? 9.102 2.557 -0.732 1 98.19 172 TYR B C 1
ATOM 3760 O O . TYR B 1 172 ? 8.773 1.91 0.264 1 98.19 172 TYR B O 1
ATOM 3768 N N . ALA B 1 173 ? 9.039 3.9 -0.771 1 96.81 173 ALA B N 1
ATOM 3769 C CA . ALA B 1 173 ? 8.539 4.777 0.286 1 96.81 173 ALA B CA 1
ATOM 3770 C C . ALA B 1 173 ? 9.234 4.484 1.614 1 96.81 173 ALA B C 1
ATOM 3772 O O . ALA B 1 173 ? 10.445 4.664 1.743 1 96.81 173 ALA B O 1
ATOM 3773 N N . ASP B 1 174 ? 8.469 3.963 2.652 1 97 174 ASP B N 1
ATOM 3774 C CA . ASP B 1 174 ? 9.031 3.768 3.984 1 97 174 ASP B CA 1
ATOM 3775 C C . ASP B 1 174 ? 9.766 2.432 4.082 1 97 174 ASP B C 1
ATOM 3777 O O . ASP B 1 174 ? 10.375 2.129 5.105 1 97 174 ASP B O 1
ATOM 3781 N N . GLY B 1 175 ? 9.75 1.628 3.027 1 98 175 GLY B N 1
ATOM 3782 C CA . GLY B 1 175 ? 10.43 0.346 2.984 1 98 175 GLY B CA 1
ATOM 3783 C C . GLY B 1 175 ? 9.789 -0.703 3.873 1 98 175 GLY B C 1
ATOM 3784 O O . GLY B 1 175 ? 10.375 -1.761 4.117 1 98 175 GLY B O 1
ATOM 3785 N N . LEU B 1 176 ? 8.594 -0.423 4.328 1 97.56 176 LEU B N 1
ATOM 3786 C CA . LEU B 1 176 ? 8.023 -1.3 5.348 1 97.56 176 LEU B CA 1
ATOM 3787 C C . LEU B 1 176 ? 6.969 -2.221 4.742 1 97.56 176 LEU B C 1
ATOM 3789 O O . LEU B 1 176 ? 6.43 -3.09 5.434 1 97.56 176 LEU B O 1
ATOM 3793 N N . GLN B 1 177 ? 6.676 -2.014 3.439 1 97.94 177 GLN B N 1
ATOM 3794 C CA . GLN B 1 177 ? 5.84 -3.006 2.775 1 97.94 177 GLN B CA 1
ATOM 3795 C C . GLN B 1 177 ? 6.504 -4.379 2.779 1 97.94 177 GLN B C 1
ATOM 3797 O O . GLN B 1 177 ? 7.723 -4.484 2.631 1 97.94 177 GLN B O 1
ATOM 3802 N N . LYS B 1 178 ? 5.68 -5.359 2.898 1 98.44 178 LYS B N 1
ATOM 3803 C CA . LYS B 1 178 ? 6.207 -6.719 2.977 1 98.44 178 LYS B CA 1
ATOM 3804 C C . LYS B 1 178 ? 6.273 -7.363 1.595 1 98.44 178 LYS B C 1
ATOM 3806 O O . LYS B 1 178 ? 5.465 -7.047 0.718 1 98.44 178 LYS B O 1
ATOM 3811 N N . VAL B 1 179 ? 7.227 -8.242 1.44 1 98.81 179 VAL B N 1
ATOM 3812 C CA . VAL B 1 179 ? 7.398 -9.055 0.238 1 98.81 179 VAL B CA 1
ATOM 3813 C C . VAL B 1 179 ? 7.715 -10.5 0.625 1 98.81 179 VAL B C 1
ATOM 3815 O O . VAL B 1 179 ? 8.578 -10.742 1.466 1 98.81 179 VAL B O 1
ATOM 3818 N N . THR B 1 180 ? 6.93 -11.398 0.1 1 98.88 180 THR B N 1
ATOM 3819 C CA . THR B 1 180 ? 7.156 -12.82 0.314 1 98.88 180 THR B CA 1
ATOM 3820 C C . THR B 1 180 ? 7.992 -13.414 -0.818 1 98.88 180 THR B C 1
ATOM 3822 O O . THR B 1 180 ? 7.688 -13.203 -1.995 1 98.88 180 THR B O 1
ATOM 3825 N N . LEU B 1 181 ? 9.062 -14.055 -0.412 1 98.88 181 LEU B N 1
ATOM 3826 C CA . LEU B 1 181 ? 9.961 -14.719 -1.351 1 98.88 181 LEU B CA 1
ATOM 3827 C C . LEU B 1 181 ? 9.945 -16.234 -1.142 1 98.88 181 LEU B C 1
ATOM 3829 O O . LEU B 1 181 ? 10.047 -16.703 -0.008 1 98.88 181 LEU B O 1
ATOM 3833 N N . THR B 1 182 ? 9.758 -16.969 -2.209 1 98.88 182 THR B N 1
ATOM 3834 C CA . THR B 1 182 ? 9.797 -18.438 -2.197 1 98.88 182 THR B CA 1
ATOM 3835 C C . THR B 1 182 ? 10.727 -18.953 -3.285 1 98.88 182 THR B C 1
ATOM 3837 O O . THR B 1 182 ? 10.633 -18.547 -4.441 1 98.88 182 THR B O 1
ATOM 3840 N N . SER B 1 183 ? 11.695 -19.812 -2.936 1 98.69 183 SER B N 1
ATOM 3841 C CA . SER B 1 183 ? 12.578 -20.359 -3.963 1 98.69 183 SER B CA 1
ATOM 3842 C C . SER B 1 183 ? 11.812 -21.281 -4.914 1 98.69 183 SER B C 1
ATOM 3844 O O . SER B 1 183 ? 10.805 -21.875 -4.531 1 98.69 183 SER B O 1
ATOM 3846 N N . THR B 1 184 ? 12.305 -21.422 -6.121 1 98.44 184 THR B N 1
ATOM 3847 C CA . THR B 1 184 ? 11.68 -22.328 -7.074 1 98.44 184 THR B CA 1
ATOM 3848 C C . THR B 1 184 ? 11.719 -23.766 -6.562 1 98.44 184 THR B C 1
ATOM 3850 O O . THR B 1 184 ? 10.781 -24.531 -6.773 1 98.44 184 THR B O 1
ATOM 3853 N N . ALA B 1 185 ? 12.758 -24.125 -5.855 1 98.31 185 ALA B N 1
ATOM 3854 C CA . ALA B 1 185 ? 12.875 -25.469 -5.293 1 98.31 185 ALA B CA 1
ATOM 3855 C C . ALA B 1 185 ? 11.812 -25.719 -4.234 1 98.31 185 ALA B C 1
ATOM 3857 O O . ALA B 1 185 ? 11.156 -26.75 -4.238 1 98.31 185 ALA B O 1
ATOM 3858 N N . ASP B 1 186 ? 11.703 -24.734 -3.32 1 98.81 186 ASP B N 1
ATOM 3859 C CA . ASP B 1 186 ? 10.68 -24.859 -2.289 1 98.81 186 ASP B CA 1
ATOM 3860 C C . ASP B 1 186 ? 9.289 -24.938 -2.906 1 98.81 186 ASP B C 1
ATOM 3862 O O . ASP B 1 186 ? 8.453 -25.734 -2.473 1 98.81 186 ASP B O 1
ATOM 3866 N N . ALA B 1 187 ? 9 -24.078 -3.902 1 98.81 187 ALA B N 1
ATOM 3867 C CA . ALA B 1 187 ? 7.711 -24.109 -4.586 1 98.81 187 ALA B CA 1
ATOM 3868 C C . ALA B 1 187 ? 7.465 -25.469 -5.227 1 98.81 187 ALA B C 1
ATOM 3870 O O . ALA B 1 187 ? 6.371 -26.031 -5.117 1 98.81 187 ALA B O 1
ATOM 3871 N N . ALA B 1 188 ? 8.461 -26.031 -5.871 1 98.62 188 ALA B N 1
ATOM 3872 C CA . ALA B 1 188 ? 8.352 -27.328 -6.527 1 98.62 188 ALA B CA 1
ATOM 3873 C C . ALA B 1 188 ? 8.031 -28.422 -5.52 1 98.62 188 ALA B C 1
ATOM 3875 O O . ALA B 1 188 ? 7.121 -29.234 -5.738 1 98.62 188 ALA B O 1
ATOM 3876 N N . ARG B 1 189 ? 8.758 -28.438 -4.43 1 98.62 189 ARG B N 1
ATOM 3877 C CA . ARG B 1 189 ? 8.539 -29.453 -3.408 1 98.62 189 ARG B CA 1
ATOM 3878 C C . ARG B 1 189 ? 7.145 -29.344 -2.807 1 98.62 189 ARG B C 1
ATOM 3880 O O . ARG B 1 189 ? 6.488 -30.359 -2.551 1 98.62 189 ARG B O 1
ATOM 3887 N N . ALA B 1 190 ? 6.727 -28.109 -2.592 1 98.81 190 ALA B N 1
ATOM 3888 C CA . ALA B 1 190 ? 5.395 -27.891 -2.033 1 98.81 190 ALA B CA 1
ATOM 3889 C C . ALA B 1 190 ? 4.312 -28.359 -3.006 1 98.81 190 ALA B C 1
ATOM 3891 O O . ALA B 1 190 ? 3.334 -28.984 -2.604 1 98.81 190 ALA B O 1
ATOM 3892 N N . VAL B 1 191 ? 4.496 -28.031 -4.27 1 98.62 191 VAL B N 1
ATOM 3893 C CA . VAL B 1 191 ? 3.535 -28.422 -5.301 1 98.62 191 VAL B CA 1
ATOM 3894 C C . VAL B 1 191 ? 3.412 -29.938 -5.355 1 98.62 191 VAL B C 1
ATOM 3896 O O . VAL B 1 191 ? 2.305 -30.484 -5.387 1 98.62 191 VAL B O 1
ATOM 3899 N N . LEU B 1 192 ? 4.512 -30.688 -5.32 1 98.12 192 LEU B N 1
ATOM 3900 C CA . LEU B 1 192 ? 4.492 -32.156 -5.312 1 98.12 192 LEU B CA 1
ATOM 3901 C C . LEU B 1 192 ? 3.732 -32.688 -4.102 1 98.12 192 LEU B C 1
ATOM 3903 O O . LEU B 1 192 ? 2.91 -33.594 -4.223 1 98.12 192 LEU B O 1
ATOM 3907 N N . ALA B 1 193 ? 4.027 -32.031 -2.977 1 98.25 193 ALA B N 1
ATOM 3908 C CA . ALA B 1 193 ? 3.391 -32.469 -1.738 1 98.25 193 ALA B CA 1
ATOM 3909 C C . ALA B 1 193 ? 1.879 -32.281 -1.795 1 98.25 193 ALA B C 1
ATOM 3911 O O . ALA B 1 193 ? 1.113 -33.156 -1.397 1 98.25 193 ALA B O 1
ATOM 3912 N N . VAL B 1 194 ? 1.439 -31.141 -2.307 1 98.56 194 VAL B N 1
ATOM 3913 C CA . VAL B 1 194 ? 0.024 -30.797 -2.402 1 98.56 194 VAL B CA 1
ATOM 3914 C C . VAL B 1 194 ? -0.679 -31.766 -3.352 1 98.56 194 VAL B C 1
ATOM 3916 O O . VAL B 1 194 ? -1.743 -32.312 -3.029 1 98.56 194 VAL B O 1
ATOM 3919 N N . LEU B 1 195 ? -0.066 -32.031 -4.496 1 98.25 195 LEU B N 1
ATOM 3920 C CA . LEU B 1 195 ? -0.658 -32.938 -5.488 1 98.25 195 LEU B CA 1
ATOM 3921 C C . LEU B 1 195 ? -0.684 -34.375 -4.977 1 98.25 195 LEU B C 1
ATOM 3923 O O . LEU B 1 195 ? -1.683 -35.062 -5.141 1 98.25 195 LEU B O 1
ATOM 3927 N N . ARG B 1 196 ? 0.379 -34.781 -4.348 1 96.94 196 ARG B N 1
ATOM 3928 C CA . ARG B 1 196 ? 0.446 -36.156 -3.797 1 96.94 196 ARG B CA 1
ATOM 3929 C C . ARG B 1 196 ? -0.65 -36.375 -2.762 1 96.94 196 ARG B C 1
ATOM 3931 O O . ARG B 1 196 ? -1.31 -37.406 -2.762 1 96.94 196 ARG B O 1
ATOM 3938 N N . ASP B 1 197 ? -0.778 -35.375 -1.919 1 97.44 197 ASP B N 1
ATOM 3939 C CA . ASP B 1 197 ? -1.81 -35.5 -0.892 1 97.44 197 ASP B CA 1
ATOM 3940 C C . ASP B 1 197 ? -3.199 -35.594 -1.517 1 97.44 197 ASP B C 1
ATOM 3942 O O . ASP B 1 197 ? -4.008 -36.406 -1.109 1 97.44 197 ASP B O 1
ATOM 3946 N N . SER B 1 198 ? -3.479 -34.75 -2.475 1 98 198 SER B N 1
ATOM 3947 C CA . SER B 1 198 ? -4.773 -34.75 -3.148 1 98 198 SER B CA 1
ATOM 3948 C C . SER B 1 198 ? -5.016 -36.094 -3.852 1 98 198 SER B C 1
ATOM 3950 O O . SER B 1 198 ? -6.125 -36.625 -3.807 1 98 198 SER B O 1
ATOM 3952 N N . ILE B 1 199 ? -4.012 -36.656 -4.477 1 97 199 ILE B N 1
ATOM 3953 C CA . ILE B 1 199 ? -4.125 -37.906 -5.223 1 97 199 ILE B CA 1
ATOM 3954 C C . ILE B 1 199 ? -4.328 -39.062 -4.254 1 97 199 ILE B C 1
ATOM 3956 O O . ILE B 1 199 ? -5.188 -39.938 -4.473 1 97 199 ILE B O 1
ATOM 3960 N N . ASN B 1 200 ? -3.59 -39.062 -3.193 1 96.06 200 ASN B N 1
ATOM 3961 C CA . ASN B 1 200 ? -3.619 -40.156 -2.254 1 96.06 200 ASN B CA 1
ATOM 3962 C C . ASN B 1 200 ? -4.898 -40.156 -1.421 1 96.06 200 ASN B C 1
ATOM 3964 O O . ASN B 1 200 ? -5.43 -41.219 -1.089 1 96.06 200 ASN B O 1
ATOM 3968 N N . THR B 1 201 ? -5.398 -38.969 -1.091 1 96.75 201 THR B N 1
ATOM 3969 C CA . THR B 1 201 ? -6.512 -38.906 -0.155 1 96.75 201 THR B CA 1
ATOM 3970 C C . THR B 1 201 ? -7.82 -38.625 -0.893 1 96.75 201 THR B C 1
ATOM 3972 O O . THR B 1 201 ? -8.906 -38.812 -0.333 1 96.75 201 THR B O 1
ATOM 3975 N N . GLY B 1 202 ? -7.668 -38.156 -2.061 1 95.5 202 GLY B N 1
ATOM 3976 C CA . GLY B 1 202 ? -8.844 -37.719 -2.787 1 95.5 202 GLY B CA 1
ATOM 3977 C C . GLY B 1 202 ? -9.312 -36.344 -2.383 1 95.5 202 GLY B C 1
ATOM 3978 O O . GLY B 1 202 ? -10.359 -35.875 -2.848 1 95.5 202 GLY B O 1
ATOM 3979 N N . ALA B 1 203 ? -8.484 -35.688 -1.574 1 94.06 203 ALA B N 1
ATOM 3980 C CA . ALA B 1 203 ? -8.852 -34.375 -1.061 1 94.06 203 ALA B CA 1
ATOM 3981 C C . ALA B 1 203 ? -8.938 -33.344 -2.188 1 94.06 203 ALA B C 1
ATOM 3983 O O . ALA B 1 203 ? -8.156 -33.406 -3.143 1 94.06 203 ALA B O 1
ATOM 3984 N N . ASP B 1 204 ? -9.852 -32.438 -2.047 1 93.75 204 ASP B N 1
ATOM 3985 C CA . ASP B 1 204 ? -9.961 -31.328 -2.979 1 93.75 204 ASP B CA 1
ATOM 3986 C C . ASP B 1 204 ? -8.789 -30.359 -2.811 1 93.75 204 ASP B C 1
ATOM 3988 O O . ASP B 1 204 ? -8.117 -30.359 -1.775 1 93.75 204 ASP B O 1
ATOM 3992 N N . LEU B 1 205 ? -8.547 -29.656 -3.84 1 96.31 205 LEU B N 1
ATOM 3993 C CA . LEU B 1 205 ? -7.598 -28.562 -3.816 1 96.31 205 LEU B CA 1
ATOM 3994 C C . LEU B 1 205 ? -8.312 -27.219 -3.605 1 96.31 205 LEU B C 1
ATOM 3996 O O . LEU B 1 205 ? -9.375 -26.984 -4.176 1 96.31 205 LEU B O 1
ATOM 4000 N N . PRO B 1 206 ? -7.766 -26.406 -2.682 1 96.19 206 PRO B N 1
ATOM 4001 C CA . PRO B 1 206 ? -8.352 -25.062 -2.623 1 96.19 206 PRO B CA 1
ATOM 4002 C C . PRO B 1 206 ? -8.109 -24.25 -3.896 1 96.19 206 PRO B C 1
ATOM 4004 O O . PRO B 1 206 ? -7.125 -24.484 -4.598 1 96.19 206 PRO B O 1
ATOM 4007 N N . PRO B 1 207 ? -9 -23.281 -4.152 1 96.75 207 PRO B N 1
ATOM 4008 C CA . PRO B 1 207 ? -8.82 -22.516 -5.387 1 96.75 207 PRO B CA 1
ATOM 4009 C C . PRO B 1 207 ? -7.465 -21.812 -5.453 1 96.75 207 PRO B C 1
ATOM 4011 O O . PRO B 1 207 ? -6.938 -21.578 -6.547 1 96.75 207 PRO B O 1
ATOM 4014 N N . VAL B 1 208 ? -6.973 -21.375 -4.297 1 98.12 208 VAL B N 1
ATOM 4015 C CA . VAL B 1 208 ? -5.652 -20.75 -4.23 1 98.12 208 VAL B CA 1
ATOM 4016 C C . VAL B 1 208 ? -4.824 -21.438 -3.139 1 98.12 208 VAL B C 1
ATOM 4018 O O . VAL B 1 208 ? -5.32 -21.688 -2.037 1 98.12 208 VAL B O 1
ATOM 4021 N N . THR B 1 209 ? -3.658 -21.812 -3.438 1 98.75 209 THR B N 1
ATOM 4022 C CA . THR B 1 209 ? -2.664 -22.312 -2.49 1 98.75 209 THR B CA 1
ATOM 4023 C C . THR B 1 209 ? -1.548 -21.297 -2.297 1 98.75 209 THR B C 1
ATOM 4025 O O . THR B 1 209 ? -0.789 -21.016 -3.227 1 98.75 209 THR B O 1
ATOM 4028 N N . HIS B 1 210 ? -1.469 -20.75 -1.104 1 98.81 210 HIS B N 1
ATOM 4029 C CA . HIS B 1 210 ? -0.429 -19.781 -0.786 1 98.81 210 HIS B CA 1
ATOM 4030 C C . HIS B 1 210 ? 0.809 -20.469 -0.215 1 98.81 210 HIS B C 1
ATOM 4032 O O . HIS B 1 210 ? 0.699 -21.312 0.667 1 98.81 210 HIS B O 1
ATOM 4038 N N . LEU B 1 211 ? 1.932 -20.156 -0.764 1 98.81 211 LEU B N 1
ATOM 4039 C CA . LEU B 1 211 ? 3.24 -20.516 -0.232 1 98.81 211 LEU B CA 1
ATOM 4040 C C . LEU B 1 211 ? 4.004 -19.281 0.232 1 98.81 211 LEU B C 1
ATOM 4042 O O . LEU B 1 211 ? 3.826 -18.203 -0.321 1 98.81 211 LEU B O 1
ATOM 4046 N N . ALA B 1 212 ? 4.797 -19.453 1.236 1 98.81 212 ALA B N 1
ATOM 4047 C CA . ALA B 1 212 ? 5.637 -18.375 1.739 1 98.81 212 ALA B CA 1
ATOM 4048 C C . ALA B 1 212 ? 6.984 -18.906 2.217 1 98.81 212 ALA B C 1
ATOM 4050 O O . ALA B 1 212 ? 7.082 -19.484 3.297 1 98.81 212 ALA B O 1
ATOM 4051 N N . GLY B 1 213 ? 8.008 -18.75 1.374 1 98.69 213 GLY B N 1
ATOM 4052 C CA . GLY B 1 213 ? 9.336 -19.062 1.875 1 98.69 213 GLY B CA 1
ATOM 4053 C C . GLY B 1 213 ? 9.75 -18.188 3.047 1 98.69 213 GLY B C 1
ATOM 4054 O O . GLY B 1 213 ? 9.812 -18.656 4.184 1 98.69 213 GLY B O 1
ATOM 4055 N N . GLN B 1 214 ? 10 -16.984 2.779 1 98.75 214 GLN B N 1
ATOM 4056 C CA . GLN B 1 214 ? 10.258 -15.984 3.811 1 98.75 214 GLN B CA 1
ATOM 4057 C C . GLN B 1 214 ? 9.617 -14.648 3.457 1 98.75 214 GLN B C 1
ATOM 4059 O O . GLN B 1 214 ? 9.68 -14.203 2.307 1 98.75 214 GLN B O 1
ATOM 4064 N N . THR B 1 215 ? 8.938 -14.07 4.426 1 98.75 215 THR B N 1
ATOM 4065 C CA . THR B 1 215 ? 8.383 -12.727 4.273 1 98.75 215 THR B CA 1
ATOM 4066 C C . THR B 1 215 ? 9.234 -11.711 5.027 1 98.75 215 THR B C 1
ATOM 4068 O O . THR B 1 215 ? 9.609 -11.93 6.18 1 98.75 215 THR B O 1
ATOM 4071 N N . LEU B 1 216 ? 9.633 -10.688 4.309 1 98.56 216 LEU B N 1
ATOM 4072 C CA . LEU B 1 216 ? 10.406 -9.586 4.863 1 98.56 216 LEU B CA 1
ATOM 4073 C C . LEU B 1 216 ? 9.828 -8.242 4.434 1 98.56 216 LEU B C 1
ATOM 4075 O O . LEU B 1 216 ? 9.047 -8.172 3.484 1 98.56 216 LEU B O 1
ATOM 4079 N N . THR B 1 217 ? 10.164 -7.176 5.164 1 98.56 217 THR B N 1
ATOM 4080 C CA . THR B 1 217 ? 9.984 -5.852 4.578 1 98.56 217 THR B CA 1
ATOM 4081 C C . THR B 1 217 ? 11.078 -5.562 3.553 1 98.56 217 THR B C 1
ATOM 4083 O O . THR B 1 217 ? 12.133 -6.195 3.57 1 98.56 217 THR B O 1
ATOM 4086 N N . TYR B 1 218 ? 10.812 -4.621 2.672 1 98.75 218 TYR B N 1
ATOM 4087 C CA . TYR B 1 218 ? 11.859 -4.227 1.733 1 98.75 218 TYR B CA 1
ATOM 4088 C C . TYR B 1 218 ? 13.078 -3.684 2.469 1 98.75 218 TYR B C 1
ATOM 4090 O O . TYR B 1 218 ? 14.219 -3.924 2.059 1 98.75 218 TYR B O 1
ATOM 4098 N N . ARG B 1 219 ? 12.883 -3.008 3.559 1 98.44 219 ARG B N 1
ATOM 4099 C CA . ARG B 1 219 ? 13.977 -2.49 4.375 1 98.44 219 ARG B CA 1
ATOM 4100 C C . ARG B 1 219 ? 14.82 -3.625 4.945 1 98.44 219 ARG B C 1
ATOM 4102 O O . ARG B 1 219 ? 16.047 -3.562 4.922 1 98.44 219 ARG B O 1
ATOM 4109 N N . ASP B 1 220 ? 14.148 -4.676 5.465 1 98.69 220 ASP B N 1
ATOM 4110 C CA . ASP B 1 220 ? 14.875 -5.82 6.016 1 98.69 220 ASP B CA 1
ATOM 4111 C C . ASP B 1 220 ? 15.656 -6.551 4.93 1 98.69 220 ASP B C 1
ATOM 4113 O O . ASP B 1 220 ? 16.781 -7.004 5.16 1 98.69 220 ASP B O 1
ATOM 4117 N N . LEU B 1 221 ? 15.031 -6.703 3.773 1 98.81 221 LEU B N 1
ATOM 4118 C CA . LEU B 1 221 ? 15.727 -7.336 2.66 1 98.81 221 LEU B CA 1
ATOM 4119 C C . LEU B 1 221 ? 16.969 -6.531 2.27 1 98.81 221 LEU B C 1
ATOM 4121 O O . LEU B 1 221 ? 18.047 -7.098 2.08 1 98.81 221 LEU B O 1
ATOM 4125 N N . PHE B 1 222 ? 16.812 -5.176 2.197 1 98.81 222 PHE B N 1
ATOM 4126 C CA . PHE B 1 222 ? 17.938 -4.301 1.88 1 98.81 222 PHE B CA 1
ATOM 4127 C C . PHE B 1 222 ? 19.062 -4.457 2.906 1 98.81 222 PHE B C 1
ATOM 4129 O O . PHE B 1 222 ? 20.234 -4.562 2.545 1 98.81 222 PHE B O 1
ATOM 4136 N N . GLN B 1 223 ? 18.703 -4.488 4.172 1 98.62 223 GLN B N 1
ATOM 4137 C CA . GLN B 1 223 ? 19.703 -4.625 5.23 1 98.62 223 GLN B CA 1
ATOM 4138 C C . GL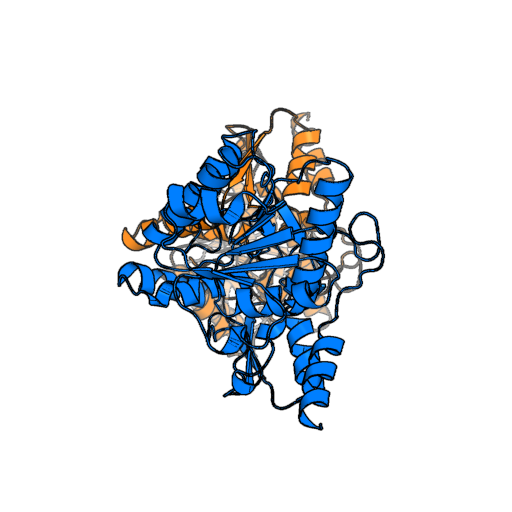N B 1 223 ? 20.438 -5.953 5.117 1 98.62 223 GLN B C 1
ATOM 4140 O O . GLN B 1 223 ? 21.656 -6.004 5.305 1 98.62 223 GLN B O 1
ATOM 4145 N N . LEU B 1 224 ? 19.656 -6.984 4.852 1 98.31 224 LEU B N 1
ATOM 4146 C CA . LEU B 1 224 ? 20.266 -8.297 4.664 1 98.31 224 LEU B CA 1
ATOM 4147 C C . LEU B 1 224 ? 21.281 -8.266 3.525 1 98.31 224 LEU B C 1
ATOM 4149 O O . LEU B 1 224 ? 22.391 -8.789 3.664 1 98.31 224 LEU B O 1
ATOM 4153 N N . ILE B 1 225 ? 20.922 -7.629 2.426 1 97.88 225 ILE B N 1
ATOM 4154 C CA . ILE B 1 225 ? 21.781 -7.527 1.256 1 97.88 225 ILE B CA 1
ATOM 4155 C C . ILE B 1 225 ? 23.016 -6.672 1.591 1 97.88 225 ILE B C 1
ATOM 4157 O O . ILE B 1 225 ? 24.141 -7.043 1.263 1 97.88 225 ILE B O 1
ATOM 4161 N N . ARG B 1 226 ? 22.797 -5.582 2.254 1 97.62 226 ARG B N 1
ATOM 4162 C CA . ARG B 1 226 ? 23.859 -4.641 2.561 1 97.62 226 ARG B CA 1
ATOM 4163 C C . ARG B 1 226 ? 24.859 -5.242 3.547 1 97.62 226 ARG B C 1
ATOM 4165 O O . ARG B 1 226 ? 26.062 -4.945 3.492 1 97.62 226 ARG B O 1
ATOM 4172 N N . THR B 1 227 ? 24.422 -6.07 4.453 1 97.19 227 THR B N 1
ATOM 4173 C CA . THR B 1 227 ? 25.297 -6.75 5.387 1 97.19 227 THR B CA 1
ATOM 4174 C C . THR B 1 227 ? 26.297 -7.637 4.641 1 97.19 227 THR B C 1
ATOM 4176 O O . THR B 1 227 ? 27.453 -7.762 5.055 1 97.19 227 THR B O 1
ATOM 4179 N N . ARG B 1 228 ? 25.906 -8.172 3.561 1 95.81 228 ARG B N 1
ATOM 4180 C CA . ARG B 1 228 ? 26.75 -9.062 2.762 1 95.81 228 ARG B CA 1
ATOM 4181 C C . ARG B 1 228 ? 27.656 -8.266 1.823 1 95.81 228 ARG B C 1
ATOM 4183 O O . ARG B 1 228 ? 28.781 -8.664 1.549 1 95.81 228 ARG B O 1
ATOM 4190 N N . ASP B 1 229 ? 27.141 -7.184 1.315 1 97.12 229 ASP B N 1
ATOM 4191 C CA . ASP B 1 229 ? 27.875 -6.293 0.414 1 97.12 229 ASP B CA 1
ATOM 4192 C C . ASP B 1 229 ? 27.531 -4.832 0.693 1 97.12 229 ASP B C 1
ATOM 4194 O O . ASP B 1 229 ? 26.547 -4.305 0.164 1 97.12 229 ASP B O 1
ATOM 4198 N N . PRO B 1 230 ? 28.359 -4.141 1.462 1 97.81 230 PRO B N 1
ATOM 4199 C CA . PRO B 1 230 ? 28.078 -2.773 1.914 1 97.81 230 PRO B CA 1
ATOM 4200 C C . PRO B 1 230 ? 28.062 -1.766 0.768 1 97.81 230 PRO B C 1
ATOM 4202 O O . PRO B 1 230 ? 27.672 -0.608 0.966 1 97.81 230 PRO B O 1
ATOM 4205 N N . ALA B 1 231 ? 28.406 -2.184 -0.456 1 98.31 231 ALA B N 1
ATOM 4206 C CA . ALA B 1 231 ? 28.406 -1.271 -1.598 1 98.31 231 ALA B CA 1
ATOM 4207 C C . ALA B 1 231 ? 26.984 -0.942 -2.039 1 98.31 231 ALA B C 1
ATOM 4209 O O . ALA B 1 231 ? 26.75 0.031 -2.764 1 98.31 231 ALA B O 1
ATOM 4210 N N . TRP B 1 232 ? 26.016 -1.756 -1.636 1 98.69 232 TRP B N 1
ATOM 4211 C CA . TRP B 1 232 ? 24.641 -1.534 -2.023 1 98.69 232 TRP B CA 1
ATOM 4212 C C . TRP B 1 232 ? 24.094 -0.251 -1.403 1 98.69 232 TRP B C 1
ATOM 4214 O O . TRP B 1 232 ? 24.328 0.026 -0.226 1 98.69 232 TRP B O 1
ATOM 4224 N N . LYS B 1 233 ? 23.422 0.504 -2.256 1 98.69 233 LYS B N 1
ATOM 4225 C CA . LYS B 1 233 ? 22.812 1.753 -1.811 1 98.69 233 LYS B CA 1
ATOM 4226 C C . LYS B 1 233 ? 21.297 1.731 -2.027 1 98.69 233 LYS B C 1
ATOM 4228 O O . LYS B 1 233 ? 20.812 1.126 -2.984 1 98.69 233 LYS B O 1
ATOM 4233 N N . ALA B 1 234 ? 20.609 2.393 -1.169 1 98.62 234 ALA B N 1
ATOM 4234 C CA . ALA B 1 234 ? 19.172 2.512 -1.311 1 98.62 234 ALA B CA 1
ATOM 4235 C C . ALA B 1 234 ? 18.797 3.682 -2.217 1 98.62 234 ALA B C 1
ATOM 4237 O O . ALA B 1 234 ? 19.375 4.762 -2.115 1 98.62 234 ALA B O 1
ATOM 4238 N N . ASN B 1 235 ? 17.953 3.43 -3.168 1 98.5 235 ASN B N 1
ATOM 4239 C CA . ASN B 1 235 ? 17.344 4.457 -4.008 1 98.5 235 ASN B CA 1
ATOM 4240 C C . ASN B 1 235 ? 15.891 4.691 -3.639 1 98.5 235 ASN B C 1
ATOM 4242 O O . ASN B 1 235 ? 15.031 3.852 -3.92 1 98.5 235 ASN B O 1
ATOM 4246 N N . PRO B 1 236 ? 15.586 5.824 -2.967 1 98 236 PRO B N 1
ATOM 4247 C CA . PRO B 1 236 ? 14.18 6.07 -2.643 1 98 236 PRO B CA 1
ATOM 4248 C C . PRO B 1 236 ? 13.297 6.164 -3.885 1 98 236 PRO B C 1
ATOM 4250 O O . PRO B 1 236 ? 13.656 6.84 -4.852 1 98 236 PRO B O 1
ATOM 4253 N N . VAL B 1 237 ? 12.234 5.445 -3.904 1 98.31 237 VAL B N 1
ATOM 4254 C CA . VAL B 1 237 ? 11.234 5.457 -4.969 1 98.31 237 VAL B CA 1
ATOM 4255 C C . VAL B 1 237 ? 9.883 5.902 -4.406 1 98.31 237 VAL B C 1
ATOM 4257 O O . VAL B 1 237 ? 9.422 5.367 -3.398 1 98.31 237 VAL B O 1
ATOM 4260 N N . THR B 1 238 ? 9.234 6.879 -5.051 1 97.94 238 THR B N 1
ATOM 4261 C CA . THR B 1 238 ? 7.953 7.363 -4.559 1 97.94 238 THR B CA 1
ATOM 4262 C C . THR B 1 238 ? 6.801 6.719 -5.324 1 97.94 238 THR B C 1
ATOM 4264 O O . THR B 1 238 ? 6.984 6.25 -6.453 1 97.94 238 THR B O 1
ATOM 4267 N N . PHE B 1 239 ? 5.652 6.625 -4.691 1 98.25 239 PHE B N 1
ATOM 4268 C CA . PHE B 1 239 ? 4.453 6.059 -5.293 1 98.25 239 PHE B CA 1
ATOM 4269 C C . PHE B 1 239 ? 4.07 6.82 -6.559 1 98.25 239 PHE B C 1
ATOM 4271 O O . PHE B 1 239 ? 3.768 6.211 -7.586 1 98.25 239 PHE B O 1
ATOM 4278 N N . VAL B 1 240 ? 4.105 8.102 -6.52 1 97.06 240 VAL B N 1
ATOM 4279 C CA . VAL B 1 240 ? 3.623 8.961 -7.594 1 97.06 240 VAL B CA 1
ATOM 4280 C C . VAL B 1 240 ? 4.539 8.836 -8.812 1 97.06 240 VAL B C 1
ATOM 4282 O O . VAL B 1 240 ? 4.074 8.875 -9.953 1 97.06 240 VAL B O 1
ATOM 4285 N N . GLU B 1 241 ? 5.863 8.734 -8.57 1 96.88 241 GLU B N 1
ATOM 4286 C CA . GLU B 1 241 ? 6.777 8.547 -9.695 1 96.88 241 GLU B CA 1
ATOM 4287 C C . GLU B 1 241 ? 6.426 7.289 -10.484 1 96.88 241 GLU B C 1
ATOM 4289 O O . GLU B 1 241 ? 6.418 7.305 -11.719 1 96.88 241 GLU B O 1
ATOM 4294 N N . VAL B 1 242 ? 6.141 6.184 -9.781 1 97.88 242 VAL B N 1
ATOM 4295 C CA . VAL B 1 242 ? 5.805 4.93 -10.445 1 97.88 242 VAL B CA 1
ATOM 4296 C C . VAL B 1 242 ? 4.441 5.051 -11.117 1 97.88 242 VAL B C 1
ATOM 4298 O O . VAL B 1 242 ? 4.262 4.609 -12.258 1 97.88 242 VAL B O 1
ATOM 4301 N N . LEU B 1 243 ? 3.469 5.684 -10.438 1 97.25 243 LEU B N 1
ATOM 4302 C CA . LEU B 1 243 ? 2.141 5.871 -11.008 1 97.25 243 LEU B CA 1
ATOM 4303 C C . LEU B 1 243 ? 2.207 6.723 -12.273 1 97.25 243 LEU B C 1
ATOM 4305 O O . LEU B 1 243 ? 1.542 6.418 -13.266 1 97.25 243 LEU B O 1
ATOM 4309 N N . ASN B 1 244 ? 3 7.785 -12.227 1 96.19 244 ASN B N 1
ATOM 4310 C CA . ASN B 1 244 ? 3.156 8.633 -13.406 1 96.19 244 ASN B CA 1
ATOM 4311 C C . ASN B 1 244 ? 3.773 7.863 -14.57 1 96.19 244 ASN B C 1
ATOM 4313 O O . ASN B 1 244 ? 3.379 8.055 -15.719 1 96.19 244 ASN B O 1
ATOM 4317 N N . ALA B 1 245 ? 4.758 7.012 -14.273 1 97.44 245 ALA B N 1
ATOM 4318 C CA . ALA B 1 245 ? 5.359 6.184 -15.312 1 97.44 245 ALA B CA 1
ATOM 4319 C C . ALA B 1 245 ? 4.328 5.246 -15.93 1 97.44 245 ALA B C 1
ATOM 4321 O O . ALA B 1 245 ? 4.336 5.02 -17.141 1 97.44 245 ALA B O 1
ATOM 4322 N N . ILE B 1 246 ? 3.447 4.703 -15.117 1 97.38 246 ILE B N 1
ATOM 4323 C CA . ILE B 1 246 ? 2.373 3.859 -15.633 1 97.38 246 ILE B CA 1
ATOM 4324 C C . ILE B 1 246 ? 1.445 4.684 -16.516 1 97.38 246 ILE B C 1
ATOM 4326 O O . ILE B 1 246 ? 1.096 4.262 -17.625 1 97.38 246 ILE B O 1
ATOM 4330 N N . HIS B 1 247 ? 1.06 5.883 -16.016 1 95.31 247 HIS B N 1
ATOM 4331 C CA . HIS B 1 247 ? 0.179 6.773 -16.75 1 95.31 247 HIS B CA 1
ATOM 4332 C C . HIS B 1 247 ? 0.765 7.105 -18.125 1 95.31 247 HIS B C 1
ATOM 4334 O O . HIS B 1 247 ? 0.078 6.996 -19.141 1 95.31 247 HIS B O 1
ATOM 4340 N N . GLU B 1 248 ? 2.021 7.461 -18.141 1 96.06 248 GLU B N 1
ATOM 4341 C CA . GLU B 1 248 ? 2.691 7.828 -19.375 1 96.06 248 GLU B CA 1
ATOM 4342 C C . GLU B 1 248 ? 2.82 6.629 -20.312 1 96.06 248 GLU B C 1
ATOM 4344 O O . GLU B 1 248 ? 2.643 6.762 -21.531 1 96.06 248 GLU B O 1
ATOM 4349 N N . GLY B 1 249 ? 3.158 5.508 -19.734 1 95.81 249 GLY B N 1
ATOM 4350 C CA . GLY B 1 249 ? 3.268 4.297 -20.531 1 95.81 249 GLY B CA 1
ATOM 4351 C C . GLY B 1 249 ? 1.956 3.881 -21.156 1 95.81 249 GLY B C 1
ATOM 4352 O O . GLY B 1 249 ? 1.924 3.496 -22.328 1 95.81 249 GLY B O 1
ATOM 4353 N N . LEU B 1 250 ? 0.888 3.949 -20.375 1 93 250 LEU B N 1
ATOM 4354 C CA . LEU B 1 250 ? -0.427 3.607 -20.906 1 93 250 LEU B CA 1
ATOM 4355 C C . LEU B 1 250 ? -0.834 4.574 -22.016 1 93 250 LEU B C 1
ATOM 4357 O O . LEU B 1 250 ? -1.343 4.152 -23.062 1 93 250 LEU B O 1
ATOM 4361 N N . LYS B 1 251 ? -0.612 5.82 -21.797 1 91.94 251 LYS B N 1
ATOM 4362 C CA . LYS B 1 251 ? -0.936 6.84 -22.797 1 91.94 251 LYS B CA 1
ATOM 4363 C C . LYS B 1 251 ? -0.18 6.602 -24.094 1 91.94 251 LYS B C 1
ATOM 4365 O O . LYS B 1 251 ? -0.738 6.766 -25.188 1 91.94 251 LYS B O 1
ATOM 4370 N N . ALA B 1 252 ? 1.044 6.129 -24.016 1 95 252 ALA B N 1
ATOM 4371 C CA . ALA B 1 252 ? 1.914 5.934 -25.172 1 95 252 ALA B CA 1
ATOM 4372 C C . ALA B 1 252 ? 1.747 4.535 -25.75 1 95 252 ALA B C 1
ATOM 4374 O O . ALA B 1 252 ? 2.361 4.199 -26.766 1 95 252 ALA B O 1
ATOM 4375 N N . ASN B 1 253 ? 0.939 3.721 -25.141 1 92.44 253 ASN B N 1
ATOM 4376 C CA . ASN B 1 253 ? 0.82 2.316 -25.531 1 92.44 253 ASN B CA 1
ATOM 4377 C C . ASN B 1 253 ? 2.182 1.628 -25.562 1 92.44 253 ASN B C 1
ATOM 4379 O O . ASN B 1 253 ? 2.512 0.942 -26.531 1 92.44 253 ASN B O 1
ATOM 4383 N N . ASP B 1 254 ? 2.936 1.983 -24.562 1 93.62 254 ASP B N 1
ATOM 4384 C CA . ASP B 1 254 ? 4.273 1.42 -24.406 1 93.62 254 ASP B CA 1
ATOM 4385 C C . ASP B 1 254 ? 4.215 0.038 -23.766 1 93.62 254 ASP B C 1
ATOM 4387 O O . ASP B 1 254 ? 3.705 -0.113 -22.656 1 93.62 254 ASP B O 1
ATOM 4391 N N . ALA B 1 255 ? 4.82 -0.99 -24.422 1 86.44 255 ALA B N 1
ATOM 4392 C CA . ALA B 1 255 ? 4.812 -2.355 -23.906 1 86.44 255 ALA B CA 1
ATOM 4393 C C . ALA B 1 255 ? 5.613 -2.455 -22.609 1 86.44 255 ALA B C 1
ATOM 4395 O O . ALA B 1 255 ? 5.371 -3.344 -21.781 1 86.44 255 ALA B O 1
ATOM 4396 N N . LEU B 1 256 ? 6.441 -1.479 -22.375 1 91.5 256 LEU B N 1
ATOM 4397 C CA . LEU B 1 256 ? 7.312 -1.517 -21.203 1 91.5 256 LEU B CA 1
ATOM 4398 C C . LEU B 1 256 ? 6.594 -0.982 -19.969 1 91.5 256 LEU B C 1
ATOM 4400 O O . LEU B 1 256 ? 7.137 -1.017 -18.859 1 91.5 256 LEU B O 1
ATOM 4404 N N . VAL B 1 257 ? 5.309 -0.621 -20.125 1 95.44 257 VAL B N 1
ATOM 4405 C CA . VAL B 1 257 ? 4.527 -0.13 -19 1 95.44 257 VAL B CA 1
ATOM 4406 C C . VAL B 1 257 ? 4.367 -1.236 -17.969 1 95.44 257 VAL B C 1
ATO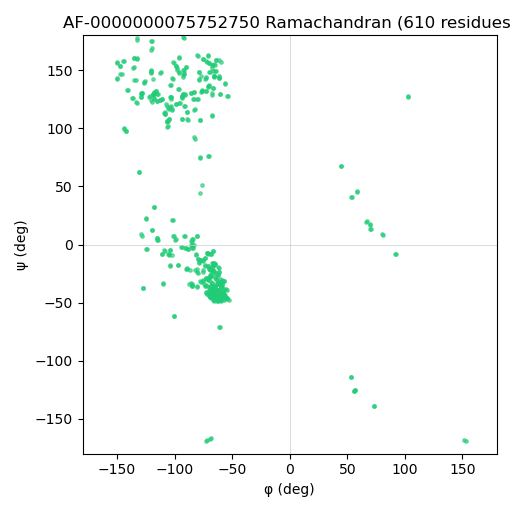M 4408 O O . VAL B 1 257 ? 4.219 -0.959 -16.766 1 95.44 257 VAL B O 1
ATOM 4411 N N . ALA B 1 258 ? 4.484 -2.533 -18.406 1 95.19 258 ALA B N 1
ATOM 4412 C CA . ALA B 1 258 ? 4.363 -3.689 -17.531 1 95.19 258 ALA B CA 1
ATOM 4413 C C . ALA B 1 258 ? 5.402 -3.643 -16.406 1 95.19 258 ALA B C 1
ATOM 4415 O O . ALA B 1 258 ? 5.137 -4.078 -15.289 1 95.19 258 ALA B O 1
ATOM 4416 N N . ILE B 1 259 ? 6.57 -3.059 -16.734 1 96.81 259 ILE B N 1
ATOM 4417 C CA . ILE B 1 259 ? 7.641 -2.939 -15.758 1 96.81 259 ILE B CA 1
ATOM 4418 C C . ILE B 1 259 ? 7.176 -2.076 -14.586 1 96.81 259 ILE B C 1
ATOM 4420 O O . ILE B 1 259 ? 7.32 -2.463 -13.422 1 96.81 259 ILE B O 1
ATOM 4424 N N . HIS B 1 260 ? 6.562 -0.944 -14.906 1 97.94 260 HIS B N 1
ATOM 4425 C CA . HIS B 1 260 ? 6.102 -0.022 -13.875 1 97.94 260 HIS B CA 1
ATOM 4426 C C . HIS B 1 260 ? 4.871 -0.569 -13.156 1 97.94 260 HIS B C 1
ATOM 4428 O O . HIS B 1 260 ? 4.676 -0.308 -11.961 1 97.94 260 HIS B O 1
ATOM 4434 N N . GLN B 1 261 ? 4.09 -1.38 -13.891 1 97.12 261 GLN B N 1
ATOM 4435 C CA . GLN B 1 261 ? 2.945 -2.043 -13.273 1 97.12 261 GLN B CA 1
ATOM 4436 C C . GLN B 1 261 ? 3.396 -3.1 -12.273 1 97.12 261 GLN B C 1
ATOM 4438 O O . GLN B 1 261 ? 2.684 -3.396 -11.312 1 97.12 261 GLN B O 1
ATOM 4443 N N . MET B 1 262 ? 4.543 -3.654 -12.406 1 97.38 262 MET B N 1
ATOM 4444 C CA . MET B 1 262 ? 5.109 -4.57 -11.422 1 97.38 262 MET B CA 1
ATOM 4445 C C . MET B 1 262 ? 5.727 -3.807 -10.258 1 97.38 262 MET B C 1
ATOM 4447 O O . MET B 1 262 ? 5.578 -4.203 -9.102 1 97.38 262 MET B O 1
ATOM 4451 N N . ARG B 1 263 ? 6.352 -2.631 -10.555 1 98.06 263 ARG B N 1
ATOM 4452 C CA . ARG B 1 263 ? 6.977 -1.819 -9.516 1 98.06 263 ARG B CA 1
ATOM 4453 C C . ARG B 1 263 ? 5.945 -1.322 -8.508 1 98.06 263 ARG B C 1
ATOM 4455 O O . ARG B 1 263 ? 6.23 -1.235 -7.312 1 98.06 263 ARG B O 1
ATOM 4462 N N . ILE B 1 264 ? 4.742 -1.057 -8.992 1 98 264 ILE B N 1
ATOM 4463 C CA . ILE B 1 264 ? 3.719 -0.447 -8.148 1 98 264 ILE B CA 1
ATOM 4464 C C . ILE B 1 264 ? 3.305 -1.423 -7.051 1 98 264 ILE B C 1
ATOM 4466 O O . ILE B 1 264 ? 2.793 -1.011 -6.008 1 98 264 ILE B O 1
ATOM 4470 N N . LEU B 1 265 ? 3.541 -2.752 -7.258 1 98.31 265 LEU B N 1
ATOM 4471 C CA . LEU B 1 265 ? 3.229 -3.773 -6.266 1 98.31 265 LEU B CA 1
ATOM 4472 C C . LEU B 1 265 ? 4.027 -3.551 -4.984 1 98.31 265 LEU B C 1
ATOM 4474 O O . LEU B 1 265 ? 3.607 -3.973 -3.904 1 98.31 265 LEU B O 1
ATOM 4478 N N . GLY B 1 266 ? 5.164 -2.857 -5.09 1 98.19 266 GLY B N 1
ATOM 4479 C CA . GLY B 1 266 ? 6.02 -2.592 -3.943 1 98.19 266 GLY B CA 1
ATOM 4480 C C . GLY B 1 266 ? 5.395 -1.638 -2.943 1 98.19 266 GLY B C 1
ATOM 4481 O O . GLY B 1 266 ? 5.879 -1.506 -1.817 1 98.19 266 GLY B O 1
ATOM 4482 N N . PHE B 1 267 ? 4.266 -1.047 -3.295 1 98.06 267 PHE B N 1
ATOM 4483 C CA . PHE B 1 267 ? 3.627 -0.054 -2.438 1 98.06 267 PHE B CA 1
ATOM 4484 C C . PHE B 1 267 ? 2.354 -0.614 -1.814 1 98.06 267 PHE B C 1
ATOM 4486 O O . PHE B 1 267 ? 1.709 0.052 -1.002 1 98.06 267 PHE B O 1
ATOM 4493 N N . THR B 1 268 ? 1.92 -1.859 -2.201 1 97.88 268 THR B N 1
ATOM 4494 C CA . THR B 1 268 ? 0.684 -2.471 -1.724 1 97.88 268 THR B CA 1
ATOM 4495 C C . THR B 1 268 ? 0.975 -3.777 -0.989 1 97.88 268 THR B C 1
ATOM 4497 O O . THR B 1 268 ? 2.123 -4.223 -0.938 1 97.88 268 THR B O 1
ATOM 4500 N N . ASN B 1 269 ? -0.073 -4.355 -0.434 1 98.12 269 ASN B N 1
ATOM 4501 C CA . ASN B 1 269 ? 0.075 -5.621 0.272 1 98.12 269 ASN B CA 1
ATOM 4502 C C . ASN B 1 269 ? 0.112 -6.801 -0.695 1 98.12 269 ASN B C 1
ATOM 4504 O O . ASN B 1 269 ? 0.182 -7.957 -0.271 1 98.12 269 ASN B O 1
ATOM 4508 N N . ALA B 1 270 ? 0.156 -6.508 -2.002 1 98.38 270 ALA B N 1
ATOM 4509 C CA . ALA B 1 270 ? -0.038 -7.57 -2.988 1 98.38 270 ALA B CA 1
ATOM 4510 C C . ALA B 1 270 ? 1.136 -8.547 -2.982 1 98.38 270 ALA B C 1
ATOM 4512 O O . ALA B 1 270 ? 0.971 -9.727 -3.299 1 98.38 270 ALA B O 1
ATOM 4513 N N . ASN B 1 271 ? 2.336 -8.078 -2.58 1 98.62 271 ASN B N 1
ATOM 4514 C CA . ASN B 1 271 ? 3.529 -8.914 -2.594 1 98.62 271 ASN B CA 1
ATOM 4515 C C . ASN B 1 271 ? 3.645 -9.742 -1.318 1 98.62 271 ASN B C 1
ATOM 4517 O O . ASN B 1 271 ? 4.605 -10.492 -1.146 1 98.62 271 ASN B O 1
ATOM 4521 N N . HIS B 1 272 ? 2.719 -9.586 -0.43 1 98.69 272 HIS B N 1
ATOM 4522 C CA . HIS B 1 272 ? 2.75 -10.273 0.857 1 98.69 272 HIS B CA 1
ATOM 4523 C C . HIS B 1 272 ? 1.79 -11.453 0.874 1 98.69 272 HIS B C 1
ATOM 4525 O O . HIS B 1 272 ? 0.584 -11.289 0.684 1 98.69 272 HIS B O 1
ATOM 4531 N N . ASN B 1 273 ? 2.283 -12.656 1.011 1 98.5 273 ASN B N 1
ATOM 4532 C CA . ASN B 1 273 ? 1.472 -13.82 1.361 1 98.5 273 ASN B CA 1
ATOM 4533 C C . ASN B 1 273 ? 1.357 -13.984 2.875 1 98.5 273 ASN B C 1
ATOM 4535 O O . ASN B 1 273 ? 2.287 -14.477 3.521 1 98.5 273 ASN B O 1
ATOM 4539 N N . PRO B 1 274 ? 0.23 -13.703 3.418 1 95.69 274 PRO B N 1
ATOM 4540 C CA . PRO B 1 274 ? 0.134 -13.68 4.879 1 95.69 274 PRO B CA 1
ATOM 4541 C C . PRO B 1 274 ? 0.25 -15.07 5.504 1 95.69 274 PRO B C 1
ATOM 4543 O O . PRO B 1 274 ? -0.204 -16.047 4.914 1 95.69 274 PRO B O 1
ATOM 4546 N N . LYS B 1 275 ? 0.807 -15.164 6.711 1 93.44 275 LYS B N 1
ATOM 4547 C CA . LYS B 1 275 ? 0.995 -16.406 7.453 1 93.44 275 LYS B CA 1
ATOM 4548 C C . LYS B 1 275 ? -0.334 -17.125 7.664 1 93.44 275 LYS B C 1
ATOM 4550 O O . LYS B 1 275 ? -0.391 -18.359 7.621 1 93.44 275 LYS B O 1
ATOM 4555 N N . GLY B 1 276 ? -1.425 -16.453 7.777 1 93.5 276 GLY B N 1
ATOM 4556 C CA . GLY B 1 276 ? -2.721 -17.062 8.008 1 93.5 276 GLY B CA 1
ATOM 4557 C C . GLY B 1 276 ? -3.301 -17.719 6.762 1 93.5 276 GLY B C 1
ATOM 4558 O O . GLY B 1 276 ? -4.199 -18.562 6.855 1 93.5 276 GLY B O 1
ATOM 4559 N N . LYS B 1 277 ? -2.764 -17.438 5.613 1 96.5 277 LYS B N 1
ATOM 4560 C CA . LYS B 1 277 ? -3.262 -18 4.359 1 96.5 277 LYS B CA 1
ATOM 4561 C C . LYS B 1 277 ? -2.277 -19.016 3.775 1 96.5 277 LYS B C 1
ATOM 4563 O O . LYS B 1 277 ? -2.684 -20.016 3.182 1 96.5 277 LYS B O 1
ATOM 4568 N N . ALA B 1 278 ? -0.998 -18.797 3.969 1 98.44 278 ALA B N 1
ATOM 4569 C CA . ALA B 1 278 ? 0.025 -19.672 3.4 1 98.44 278 ALA B CA 1
ATOM 4570 C C . ALA B 1 278 ? 0.077 -21.016 4.141 1 98.44 278 ALA B C 1
ATOM 4572 O O . ALA B 1 278 ? -0.12 -21.062 5.355 1 98.44 278 ALA B O 1
ATOM 4573 N N . LEU B 1 279 ? 0.323 -22.047 3.412 1 98.5 279 LEU B N 1
ATOM 4574 C CA . LEU B 1 279 ? 0.577 -23.328 4.051 1 98.5 279 LEU B CA 1
ATOM 4575 C C . LEU B 1 279 ? 1.735 -23.234 5.035 1 98.5 279 LEU B C 1
ATOM 4577 O O . LEU B 1 279 ? 2.732 -22.562 4.762 1 98.5 279 LEU B O 1
ATOM 4581 N N . GLU B 1 280 ? 1.55 -23.859 6.141 1 98.06 280 GLU B N 1
ATOM 4582 C CA . GLU B 1 280 ? 2.607 -23.891 7.148 1 98.06 280 GLU B CA 1
ATOM 4583 C C . GLU B 1 280 ? 3.621 -24.984 6.863 1 98.06 280 GLU B C 1
ATOM 4585 O O . GLU B 1 280 ? 3.25 -26.156 6.723 1 98.06 280 GLU B O 1
ATOM 4590 N N . TRP B 1 281 ? 4.828 -24.641 6.777 1 98.38 281 TRP B N 1
ATOM 4591 C CA . TRP B 1 281 ? 5.887 -25.594 6.512 1 98.38 281 TRP B CA 1
ATOM 4592 C C . TRP B 1 281 ? 6.027 -26.578 7.668 1 98.38 281 TRP B C 1
ATOM 4594 O O . TRP B 1 281 ? 5.82 -26.219 8.828 1 98.38 281 TRP B O 1
ATOM 4604 N N . ASP B 1 282 ? 6.34 -27.828 7.367 1 98.19 282 ASP B N 1
ATOM 4605 C CA . ASP B 1 282 ? 6.605 -28.938 8.273 1 98.19 282 ASP B CA 1
ATOM 4606 C C . ASP B 1 282 ? 5.348 -29.344 9.039 1 98.19 282 ASP B C 1
ATOM 4608 O O . ASP B 1 282 ? 5.43 -29.812 10.18 1 98.19 282 ASP B O 1
ATOM 4612 N N . THR B 1 283 ? 4.25 -28.969 8.516 1 97.62 283 THR B N 1
ATOM 4613 C CA . THR B 1 283 ? 2.971 -29.391 9.078 1 97.62 283 THR B CA 1
ATOM 4614 C C . THR B 1 283 ? 2.01 -29.812 7.973 1 97.62 283 THR B C 1
ATOM 4616 O O . THR B 1 283 ? 2.168 -29.406 6.816 1 97.62 283 THR B O 1
ATOM 4619 N N . GLY B 1 284 ? 1.071 -30.719 8.281 1 97 284 GLY B N 1
ATOM 4620 C CA . GLY B 1 284 ? 0.035 -31.094 7.34 1 97 284 GLY B CA 1
ATOM 4621 C C . GLY B 1 284 ? 0.587 -31.609 6.023 1 97 284 GLY B C 1
ATOM 4622 O O . GLY B 1 284 ? 1.438 -32.5 6.012 1 97 284 GLY B O 1
ATOM 4623 N N . VAL B 1 285 ? 0.151 -30.984 4.938 1 97.62 285 VAL B N 1
ATOM 4624 C CA . VAL B 1 285 ? 0.5 -31.453 3.6 1 97.62 285 VAL B CA 1
ATOM 4625 C C . VAL B 1 285 ? 1.983 -31.203 3.336 1 97.62 285 VAL B C 1
ATOM 4627 O O . VAL B 1 285 ? 2.592 -31.875 2.496 1 97.62 285 VAL B O 1
ATOM 4630 N N . LEU B 1 286 ? 2.533 -30.281 4.086 1 98.38 286 LEU B N 1
ATOM 4631 C CA . LEU B 1 286 ? 3.939 -29.953 3.893 1 98.38 286 LEU B CA 1
ATOM 4632 C C . LEU B 1 286 ? 4.805 -30.609 4.965 1 98.38 286 LEU B C 1
ATOM 4634 O O . LEU B 1 286 ? 5.918 -30.156 5.234 1 98.38 286 LEU B O 1
ATOM 4638 N N . GLN B 1 287 ? 4.305 -31.656 5.609 1 98.19 287 GLN B N 1
ATOM 4639 C CA . GLN B 1 287 ? 5.078 -32.344 6.637 1 98.19 287 GLN B CA 1
ATOM 4640 C C . GLN B 1 287 ? 6.438 -32.781 6.098 1 98.19 287 GLN B C 1
ATOM 4642 O O . GLN B 1 287 ? 6.52 -33.406 5.043 1 98.19 287 GLN B O 1
ATOM 4647 N N . GLY B 1 288 ? 7.523 -32.406 6.832 1 97.81 288 GLY B N 1
ATOM 4648 C CA . GLY B 1 288 ? 8.867 -32.812 6.465 1 97.81 288 GLY B CA 1
ATOM 4649 C C . GLY B 1 288 ? 9.57 -31.828 5.551 1 97.81 288 GLY B C 1
ATOM 4650 O O . GLY B 1 288 ? 10.75 -32 5.25 1 97.81 288 GLY B O 1
ATOM 4651 N N . LEU B 1 289 ? 8.852 -30.844 5.078 1 98.38 289 LEU B N 1
ATOM 4652 C CA . LEU B 1 289 ? 9.438 -29.828 4.203 1 98.38 289 LEU B CA 1
ATOM 4653 C C . LEU B 1 289 ? 9.727 -28.547 4.977 1 98.38 289 LEU B C 1
ATOM 4655 O O . LEU B 1 289 ? 8.977 -28.188 5.879 1 98.38 289 LEU B O 1
ATOM 4659 N N . ARG B 1 290 ? 10.812 -27.953 4.633 1 97.94 290 ARG B N 1
ATOM 4660 C CA . ARG B 1 290 ? 11.211 -26.672 5.234 1 97.94 290 ARG B CA 1
ATOM 4661 C C . ARG B 1 290 ? 11.484 -25.625 4.164 1 97.94 290 ARG B C 1
ATOM 4663 O O . ARG B 1 290 ? 12.062 -25.922 3.121 1 97.94 290 ARG B O 1
ATOM 4670 N N . ALA B 1 291 ? 11.031 -24.406 4.469 1 98.06 291 ALA B N 1
ATOM 4671 C CA . ALA B 1 291 ? 11.289 -23.312 3.537 1 98.06 291 ALA B CA 1
ATOM 4672 C C . ALA B 1 291 ? 12.719 -22.797 3.676 1 98.06 291 ALA B C 1
ATOM 4674 O O . ALA B 1 291 ? 13.258 -22.734 4.785 1 98.06 291 ALA B O 1
ATOM 4675 N N . THR B 1 292 ? 13.289 -22.484 2.623 1 98.31 292 THR B N 1
ATOM 4676 C CA . THR B 1 292 ? 14.594 -21.828 2.588 1 98.31 292 THR B CA 1
ATOM 4677 C C . THR B 1 292 ? 14.477 -20.359 2.936 1 98.31 292 THR B C 1
ATOM 4679 O O . THR B 1 292 ? 13.578 -19.672 2.439 1 98.31 292 THR B O 1
ATOM 4682 N N . SER B 1 293 ? 15.344 -19.875 3.844 1 98.5 293 SER B N 1
ATOM 4683 C CA . SER B 1 293 ? 15.398 -18.438 4.102 1 98.5 293 SER B CA 1
ATOM 4684 C C . SER B 1 293 ? 16.219 -17.719 3.033 1 98.5 293 SER B C 1
ATOM 4686 O O . SER B 1 293 ? 16.984 -18.344 2.309 1 98.5 293 SER B O 1
ATOM 4688 N N . VAL B 1 294 ? 16.031 -16.406 2.977 1 98.5 294 VAL B N 1
ATOM 4689 C CA . VAL B 1 294 ? 16.797 -15.625 1.999 1 98.5 294 VAL B CA 1
ATOM 4690 C C . VAL B 1 294 ? 18.281 -15.719 2.301 1 98.5 294 VAL B C 1
ATOM 4692 O O . VAL B 1 294 ? 19.094 -15.875 1.39 1 98.5 294 VAL B O 1
ATOM 4695 N N . GLU B 1 295 ? 18.625 -15.68 3.566 1 97.75 295 GLU B N 1
ATOM 4696 C CA . GLU B 1 295 ? 20.031 -15.797 3.969 1 97.75 295 GLU B CA 1
ATOM 4697 C C . GLU B 1 295 ? 20.609 -17.141 3.561 1 97.75 295 GLU B C 1
ATOM 4699 O O . GLU B 1 295 ? 21.703 -17.203 2.984 1 97.75 295 GLU B O 1
ATOM 4704 N N . GLU B 1 296 ? 19.891 -18.219 3.871 1 97.69 296 GLU B N 1
ATOM 4705 C CA . GLU B 1 296 ? 20.328 -19.547 3.473 1 97.69 296 GLU B CA 1
ATOM 4706 C C . GLU B 1 296 ? 20.484 -19.656 1.958 1 97.69 296 GLU B C 1
ATOM 4708 O O . GLU B 1 296 ? 21.453 -20.25 1.467 1 97.69 296 GLU B O 1
ATOM 4713 N N . PHE B 1 297 ? 19.562 -19.078 1.288 1 97.94 297 PHE B N 1
ATOM 4714 C CA . PHE B 1 297 ? 19.562 -19.125 -0.17 1 97.94 297 PHE B CA 1
ATOM 4715 C C . PHE B 1 297 ? 20.797 -18.422 -0.736 1 97.94 297 PHE B C 1
ATOM 4717 O O . PHE B 1 297 ? 21.453 -18.953 -1.643 1 97.94 297 PHE B O 1
ATOM 4724 N N . LEU B 1 298 ? 21.062 -17.266 -0.206 1 96.25 298 LEU B N 1
ATOM 4725 C CA . LEU B 1 298 ? 22.234 -16.5 -0.643 1 96.25 298 LEU B CA 1
ATOM 4726 C C . LEU B 1 298 ? 23.531 -17.234 -0.279 1 96.25 298 LEU B C 1
ATOM 4728 O O . LEU B 1 298 ? 24.484 -17.234 -1.057 1 96.25 298 LEU B O 1
ATOM 4732 N N . ASP B 1 299 ? 23.594 -17.906 0.876 1 95.88 299 ASP B N 1
ATOM 4733 C CA . ASP B 1 299 ? 24.75 -18.703 1.273 1 95.88 299 ASP B CA 1
ATOM 4734 C C . ASP B 1 299 ? 25 -19.844 0.287 1 95.88 299 ASP B C 1
ATOM 4736 O O . ASP B 1 299 ? 26.141 -20.094 -0.103 1 95.88 299 ASP B O 1
ATOM 4740 N N . GLN B 1 300 ? 23.938 -20.484 -0.097 1 93.25 300 GLN B N 1
ATOM 4741 C CA . GLN B 1 300 ? 24.031 -21.609 -1.026 1 93.25 300 GLN B CA 1
ATOM 4742 C C . GLN B 1 300 ? 24.547 -21.156 -2.389 1 93.25 300 GLN B C 1
ATOM 4744 O O . GLN B 1 300 ? 25.328 -21.859 -3.029 1 93.25 300 GLN B O 1
ATOM 4749 N N . SER B 1 301 ? 24.094 -19.984 -2.775 1 89.69 301 SER B N 1
ATOM 4750 C CA . SER B 1 301 ? 24.5 -19.469 -4.074 1 89.69 301 SER B CA 1
ATOM 4751 C C . SER B 1 301 ? 25.984 -19.094 -4.07 1 89.69 301 SER B C 1
ATOM 4753 O O . SER B 1 301 ? 26.656 -19.234 -5.09 1 89.69 301 SER B O 1
ATOM 4755 N N . GLU B 1 302 ? 26.484 -18.594 -2.986 1 87.19 302 GLU B N 1
ATOM 4756 C CA . GLU B 1 302 ? 27.891 -18.219 -2.863 1 87.19 302 GLU B CA 1
ATOM 4757 C C . GLU B 1 302 ? 28.797 -19.453 -2.781 1 87.19 302 GLU B C 1
ATOM 4759 O O . GLU B 1 302 ? 29.922 -19.438 -3.277 1 87.19 302 GLU B O 1
ATOM 4764 N N . ALA B 1 303 ? 28.344 -20.484 -2.156 1 83.94 303 ALA B N 1
ATOM 4765 C CA . ALA B 1 303 ? 29.141 -21.703 -2.006 1 83.94 303 ALA B CA 1
ATOM 4766 C C . ALA B 1 303 ? 29.312 -22.422 -3.346 1 83.94 303 ALA B C 1
ATOM 4768 O O . ALA B 1 303 ? 30.344 -23.031 -3.605 1 83.94 303 ALA B O 1
ATOM 4769 N N . SER B 1 304 ? 28.328 -22.438 -4.18 1 70.81 304 SER B N 1
ATOM 4770 C CA . SER B 1 304 ? 28.391 -23.109 -5.477 1 70.81 304 SER B CA 1
ATOM 4771 C C . SER B 1 304 ? 29.391 -22.438 -6.402 1 70.81 304 SER B C 1
ATOM 4773 O O . SER B 1 304 ? 29.875 -23.062 -7.352 1 70.81 304 SER B O 1
ATOM 4775 N N . GLU B 1 305 ? 29.828 -21.234 -6.195 1 62.94 305 GLU B N 1
ATOM 4776 C CA . GLU B 1 305 ? 30.859 -20.531 -6.957 1 62.94 305 GLU B CA 1
ATOM 4777 C C . GLU B 1 305 ? 32.25 -21 -6.59 1 62.94 305 GLU B C 1
ATOM 4779 O O . GLU B 1 305 ? 33.156 -21 -7.43 1 62.94 305 GLU B O 1
ATOM 4784 N N . ASN B 1 306 ? 32.312 -21.359 -5.316 1 52.09 306 ASN B N 1
ATOM 4785 C CA . ASN B 1 306 ? 33.625 -21.781 -4.863 1 52.09 306 ASN B CA 1
ATOM 4786 C C . ASN B 1 306 ? 33.906 -23.25 -5.199 1 52.09 306 ASN B C 1
ATOM 4788 O O . ASN B 1 306 ? 35 -23.75 -4.953 1 52.09 306 ASN B O 1
ATOM 4792 N N . GLU B 1 307 ? 33 -24.062 -5.852 1 47.97 307 GLU B N 1
ATOM 4793 C CA . GLU B 1 307 ? 33.281 -25.438 -6.281 1 47.97 307 GLU B CA 1
ATOM 4794 C C . GLU B 1 307 ? 33.469 -25.516 -7.793 1 47.97 307 GLU B C 1
ATOM 4796 O O . GLU B 1 307 ? 32.875 -24.734 -8.547 1 47.97 307 GLU B O 1
#

Sequence (614 aa):
MKIALVGAGEVGLCLVTEFCKSEDKVVVLTSTVKPSLKDLKAEIRLTDYSVDDLKKSLDDCDAVVSTLSGPNEFYISAHSNILEACRQSRRCKRFIPSEWNINIEDFPDQPMFSAATHEVVRNKLRSQNDIKWTIICHGWFMEDVLPTEKNPLREIGLAWAMNHGTKVFDMYADGLQKVTLTSTADAARAVLAVLRDSINTGADLPPVTHLAGQTLTYRDLFQLIRTRDPAWKANPVTFVEVLNAIHEGLKANDALVAIHQMRILGFTNANHNPKGKALEWDTGVLQGLRATSVEEFLDQSEASENEMKIALVGAGEVGLCLVTEFCKSEDKVVVLTSTVKPSLKDLKAEIRLTDYSVDDLKKSLDDCDAVVSTLSGPNEFYISAHSNILEACRQSRRCKRFIPSEWNINIEDFPDQPMFSAATHEVVRNKLRSQNDIKWTIICHGWFMEDVLPTEKNPLREIGLAWAMNHGTKVFDMYADGLQKVTLTSTADAARAVLAVLRDSINTGADLPPVTHLAGQTLTYRDLFQLIRTRDPAWKANPVTFVEVLNAIHEGLKANDALVAIHQMRILGFTNANHNPKGKALEWDTGVLQGLRATSVEEFLDQSEASENE

Organism: Penicillium rubens (strain ATCC 28089 / DSM 1075 / NRRL 1951 / Wisconsin 54-1255) (NCBI:txid500485)

Solvent-accessible surface area (backbone atoms only — not comparable to full-atom values): 31934 Å² total; per-residue (Å²): 102,33,38,31,33,34,28,73,45,49,68,23,46,46,32,50,58,46,48,48,73,46,92,41,46,40,34,39,34,26,75,67,90,54,77,82,53,71,79,45,80,47,48,78,41,80,42,87,56,40,41,70,53,40,24,66,72,37,34,83,18,49,27,38,39,35,44,54,77,70,57,62,68,53,46,42,49,41,53,51,22,50,55,51,14,29,68,71,24,88,46,15,39,34,42,29,59,54,59,71,27,36,33,37,87,52,30,55,54,48,56,57,83,47,21,71,54,52,46,57,50,50,51,55,56,70,72,50,84,80,54,41,36,32,36,44,20,32,23,42,55,43,54,71,78,47,48,72,93,76,22,80,53,81,83,62,60,79,33,45,53,60,38,70,90,78,32,36,32,53,29,41,50,77,16,67,40,41,38,12,26,18,37,56,56,49,51,31,54,48,51,53,32,50,52,50,47,26,68,74,69,64,47,81,53,53,72,64,43,34,37,50,32,35,74,38,29,50,46,55,51,49,49,58,50,27,71,76,41,72,77,47,38,81,38,84,37,55,70,53,61,38,50,48,49,29,50,52,19,60,75,66,69,40,82,67,24,49,36,34,44,44,40,52,40,52,50,23,65,41,28,34,47,52,77,91,64,21,62,56,67,50,36,79,70,34,55,87,41,73,60,58,42,69,67,58,48,53,52,53,59,56,53,58,69,76,100,102,33,38,32,34,34,29,73,46,50,68,25,48,46,31,50,59,46,48,48,73,48,92,41,47,41,34,37,36,26,76,66,90,55,77,81,54,72,79,46,83,46,48,79,41,79,42,88,54,40,41,72,51,41,23,65,73,37,35,84,18,50,28,39,38,34,44,55,76,69,57,62,68,53,46,42,50,40,53,51,22,50,54,52,13,28,68,70,24,88,46,16,38,34,41,30,58,52,60,72,28,35,32,38,88,52,32,55,56,47,56,57,82,48,22,71,54,51,44,56,50,50,50,56,56,71,71,50,83,78,55,42,36,32,36,44,19,32,23,41,54,44,54,70,79,45,48,72,93,75,23,79,51,80,83,62,59,80,33,45,52,59,38,69,92,78,31,35,33,54,30,43,50,75,16,66,42,42,39,13,28,18,36,56,56,50,51,31,54,47,50,53,33,50,51,49,48,26,67,74,70,63,47,80,54,54,71,64,42,36,38,52,33,36,75,38,29,50,45,55,50,49,50,58,51,27,73,76,40,72,79,46,39,79,38,84,36,54,70,53,62,39,50,49,48,30,49,52,20,60,75,66,70,39,83,66,25,48,37,34,43,44,40,52,38,52,50,24,65,41,29,35,48,51,76,92,64,22,63,57,68,50,36,80,69,35,52,85,42,74,59,57,42,70,67,58,49,53,50,52,58,57,52,59,68,77,103

Nearest PDB structures (foldseek):
  7cs7-assembly2_B  TM=7.563E-01  e=6.293E-12  Isatis tinctoria
  6mfh-assembly1_A  TM=6.610E-01  e=1.188E-06  Chromohalobacter israelensis
  3ew7-assembly1_A  TM=7.030E-01  e=1.044E-04  Listeria monocytogenes
  4ma5-assembly1_A-2  TM=7.348E-01  e=4.565E-03  Francisella tularensis subsp. tularensis SCHU S4
  4ma0-assembly1_A  TM=5.775E-01  e=1.226E-02  Francisella tularensis subsp. tularensis SCHU S4

InterPro domains:
  IPR016040 NAD(P)-binding domain [PF13460] (8-144)
  IPR036291 NAD(P)-binding domain superfamily [SSF51735] (1-227)
  IPR051609 NmrA-type/Isoflavone reductase-like domain-containing protein [PTHR47706] (1-301)

Secondary structure (DSSP, 8-state):
-EEEEE--SHHHHHHHHHHTTSSSEEEEEESS--HHHHTSSSEEEE----HHHHHHHHTT-SEEEE-----HHHHHHHHHHHHHHHHH-SS--EEE-S--BSSTTT-TT-SHHHHHHHHHHHHHHHT-SSSEE-EEE--EEGGGGS-GGG-SSPP-GGGSSEETTTTEEEEETTS--EEEEE-HHHHHHHHHHHHHHHHHH-PPPPSEEE--SEEEEHHHHHHHHHHH-TT-EEEEE-HHHHHHHHHHHHHHT-TTHHHHHHHGGGGSGGG---TTTBPPTTSGGGTT--PPPHHHHHHHHHHTT--/-EEEEE--SHHHHHHHHHHTTSSSEEEEEESS--GGGTTSSSEEEE----HHHHHHHHTT-SEEEE-----HHHHHHHHHHHHHHHHH-SS--EEE-S--BSSTTT-TT-SHHHHHHHHHHHHHHHT-SSSEE-EEE--EEGGGGS-GGG-SSPP-GGGSSEETTTTEEEEETTS--EEEEE-HHHHHHHHHHHHHHHHHH-PPPPSEEE--SEEEEHHHHHHHHHHH-TT-EEEEE-HHHHHHHHHHHHHHT-TTHHHHHHHGGGGSGGG---TTTBPPTTSGGGTT--PPPHHHHHHHHHHTT--

Radius of gyration: 28.87 Å; Cα contacts (8 Å, |Δi|>4): 1176; chains: 2; bounding box: 63×85×61 Å